Protein AF-0000000080179928 (afdb_homodimer)

Foldseek 3Di:
DLLVLVCCVVVVVVDPDDDDDDDDDQPDDQDDDALEEEEAFQDDYAPVSVVVRVVRNYAYEYQHEWQVRCVRCVVCPVVVVHHYQYHNPLPWHSNRSSCCVVPVPDDDFPLSVLVRCVVSVPPPDVLSQLLVQLVVVFPPDSVRCNVQVVCRRPDVVSSVVSSVNSVVSSVVLVVVLVVQCVPFWDFWAAQPRHRETETADDPVNFVVNFVVVLVDPVPQLHKHWYWYDDPFWIKIKIFHDPVNLRAQCQVVQCLQDVPWGGGRGIIMHIGGPVRQPPGRRNVTVVD/DLLVLVCCVVVVVVDPDDDDDDDDDQPDDQDDDALEEEEAFQDDYAPVSVVVRVVRNYAYEYQHEWQVRCVRCVVCPVVVVHHYQYHNPLPWHSNRSSCCVVPVPDDDFPLSVLVRCVVSVPPPDVLSQLLVQLVVVFPPDSVRCNVQVVCRRPDVVSSVVSSVNSVVSSVVLVVVLVVQCVPFWDQWAAQPRHRETETADDPVNFVVNFVVVLVPPVPQLHKHWYWYDDPFWIKIKIFHDPVNLRAQCQVVQCLQDVPWGGGRGIIMHIGGPVRQPPGRRNVTVVD

InterPro domains:
  IPR038763 DHH phosphoesterase superfamily [SSF64182] (25-272)

Nearest PDB structures (foldseek):
  7d62-assembly1_B  TM=4.295E-01  e=1.620E-07  Vibrio cholerae O1 biovar El Tor str. N16961
  7d62-assembly1_A  TM=4.719E-01  e=9.025E-07  Vibrio cholerae O1 biovar El Tor str. N16961
  7bhi-assembly1_B  TM=4.929E-01  e=1.613E-05  Methanothermobacter thermautotrophicus str. Delta H
  7bjq-assembly2_B  TM=4.847E-01  e=8.991E-05  Methanothermobacter thermautotrophicus str. Delta H
  2zvf-assembly1_A  TM=5.153E-01  e=5.327E-04  Archaeoglobus fulgidus

pLDDT: mean 88.91, std 10.77, range [50.69, 98.88]

Sequence (574 aa):
MAAAIHMYHTVVNNNTITYKYLACNYTDPVLDVENSEIIFLDFCYKRDEMLSLLSRGNKILLIDHHISQLNGIKDLIEDGVIESTVSFENTNSGAGLTWNHFFPSRRMPVCVRYVEDRDLWNFNFTNTKAYTMYLSTIPKTKEAYFFELKDSIEDEDHFLMKCQHGTHLLKQHESIVDHIISSNLRVIDFGPYKNVPIINAPYQYASDVASKVLENPEYEKGFAVCFNYYKDVLGFSLRSRKDLNLVDVSLIAKEISVKGGGHFSAAGANLLYSECQDNAFVKSIQWMAAAIHMYHTVVNNNTITYKYLACNYTDPVLDVENSEIIFLDFCYKRDEMLSLLSRGNKILLIDHHISQLNGIKDLIEDGVIESTVSFENTNSGAGLTWNHFFPSRRMPVCVRYVEDRDLWNFNFTNTKAYTMYLSTIPKTKEAYFFELKDSIEDEDHFLMKCQHGTHLLKQHESIVDHIISSNLRVIDFGPYKNVPIINAPYQYASDVASKVLENPEYEKGFAVCFNYYKDVLGFSLRSRKDLNLVDVSLIAKEISVKGGGHFSAAGANLLYSECQDNAFVKSIQW

Structure (mmCIF, N/CA/C/O backbone):
data_AF-0000000080179928-model_v1
#
loop_
_entity.id
_entity.type
_entity.pdbx_description
1 polymer 'Putative DHD superfamily phosphohydrolase'
#
loop_
_atom_site.group_PDB
_atom_site.id
_atom_site.type_symbol
_atom_site.label_atom_id
_atom_site.label_alt_id
_atom_site.label_comp_id
_atom_site.label_asym_id
_atom_site.label_entity_id
_atom_site.label_seq_id
_atom_site.pdbx_PDB_ins_code
_atom_site.Cartn_x
_atom_site.Cartn_y
_atom_site.Cartn_z
_atom_site.occupancy
_atom_site.B_iso_or_equiv
_atom_site.auth_seq_id
_atom_site.auth_comp_id
_atom_site.auth_asym_id
_atom_site.auth_atom_id
_atom_site.pdbx_PDB_model_num
ATOM 1 N N . MET A 1 1 ? 0.361 21.672 1.599 1 58.41 1 MET A N 1
ATOM 2 C CA . MET A 1 1 ? 0.633 22.125 0.236 1 58.41 1 MET A CA 1
ATOM 3 C C . MET A 1 1 ? -0.435 23.109 -0.237 1 58.41 1 MET A C 1
ATOM 5 O O . MET A 1 1 ? -0.117 24.219 -0.67 1 58.41 1 MET A O 1
ATOM 9 N N . ALA A 1 2 ? -1.646 22.703 0.005 1 54.25 2 ALA A N 1
ATOM 10 C CA . ALA A 1 2 ? -2.721 23.562 -0.501 1 54.25 2 ALA A CA 1
ATOM 11 C C . ALA A 1 2 ? -2.682 24.938 0.152 1 54.25 2 ALA A C 1
ATOM 13 O O . ALA A 1 2 ? -2.898 25.953 -0.513 1 54.25 2 ALA A O 1
ATOM 14 N N . ALA A 1 3 ? -2.301 24.953 1.355 1 59.44 3 ALA A N 1
ATOM 15 C CA . ALA A 1 3 ? -2.199 26.234 2.051 1 59.44 3 ALA A CA 1
ATOM 16 C C . ALA A 1 3 ? -1.158 27.125 1.393 1 59.44 3 ALA A C 1
ATOM 18 O O . ALA A 1 3 ? -1.411 28.312 1.159 1 59.44 3 ALA A O 1
ATOM 19 N N . ALA A 1 4 ? -0.176 26.484 1.007 1 56.56 4 ALA A N 1
ATOM 20 C CA . ALA A 1 4 ? 0.941 27.266 0.476 1 56.56 4 ALA A CA 1
ATOM 21 C C . ALA A 1 4 ? 0.613 27.812 -0.907 1 56.56 4 ALA A C 1
ATOM 23 O O . ALA A 1 4 ? 0.929 28.969 -1.21 1 56.56 4 ALA A O 1
ATOM 24 N N . ILE A 1 5 ? 0.074 27 -1.699 1 58.97 5 ILE A N 1
ATOM 25 C CA . ILE A 1 5 ? -0.102 27.406 -3.09 1 58.97 5 ILE A CA 1
ATOM 26 C C . ILE A 1 5 ? -1.084 28.578 -3.17 1 58.97 5 ILE A C 1
ATOM 28 O O . ILE A 1 5 ? -0.892 29.5 -3.955 1 58.97 5 ILE A O 1
ATOM 32 N N . HIS A 1 6 ? -2.008 28.484 -2.352 1 58.34 6 HIS A N 1
ATOM 33 C CA . HIS A 1 6 ? -2.992 29.547 -2.389 1 58.34 6 HIS A CA 1
ATOM 34 C C . HIS A 1 6 ? -2.383 30.875 -1.938 1 58.34 6 HIS A C 1
ATOM 36 O O . HIS A 1 6 ? -2.668 31.922 -2.518 1 58.34 6 HIS A O 1
ATOM 42 N N . MET A 1 7 ? -1.606 30.734 -0.887 1 57.06 7 MET A N 1
ATOM 43 C CA . MET A 1 7 ? -0.903 31.953 -0.46 1 57.06 7 MET A CA 1
ATOM 44 C C . MET A 1 7 ? -0.027 32.5 -1.584 1 57.06 7 MET A C 1
ATOM 46 O O . MET A 1 7 ? -0.01 33.688 -1.834 1 57.06 7 MET A O 1
ATOM 50 N N . TYR A 1 8 ? 0.662 31.578 -2.168 1 56.47 8 TYR A N 1
ATOM 51 C CA . TYR A 1 8 ? 1.624 32.031 -3.172 1 56.47 8 TYR A CA 1
ATOM 52 C C . TYR A 1 8 ? 0.928 32.781 -4.301 1 56.47 8 TYR A C 1
ATOM 54 O O . TYR A 1 8 ? 1.383 33.844 -4.723 1 56.47 8 TYR A O 1
ATOM 62 N N . HIS A 1 9 ? 0.033 32.094 -4.852 1 56 9 HIS A N 1
ATOM 63 C CA . HIS A 1 9 ? -0.553 32.75 -6.016 1 56 9 HIS A CA 1
ATOM 64 C C . HIS A 1 9 ? -1.094 34.125 -5.664 1 56 9 HIS A C 1
ATOM 66 O O . HIS A 1 9 ? -0.871 35.094 -6.398 1 56 9 HIS A O 1
ATOM 72 N N . THR A 1 10 ? -1.863 33.969 -4.691 1 51.72 10 THR A N 1
ATOM 73 C CA . THR A 1 10 ? -2.596 35.219 -4.477 1 51.72 10 THR A CA 1
ATOM 74 C C . THR A 1 10 ? -1.668 36.312 -3.941 1 51.72 10 THR A C 1
ATOM 76 O O . THR A 1 10 ? -1.752 37.469 -4.359 1 51.72 10 THR A O 1
ATOM 79 N N . VAL A 1 11 ? -0.847 35.875 -3.037 1 51.38 11 VAL A N 1
ATOM 80 C CA . VAL A 1 11 ? 0.019 36.875 -2.447 1 51.38 11 VAL A CA 1
ATOM 81 C C . VAL A 1 11 ? 1.145 37.219 -3.418 1 51.38 11 VAL A C 1
ATOM 83 O O . VAL A 1 11 ? 1.514 38.406 -3.559 1 51.38 11 VAL A O 1
ATOM 86 N N . VAL A 1 12 ? 1.631 36.219 -4.094 1 51.47 12 VAL A N 1
ATOM 87 C CA . VAL A 1 12 ? 2.779 36.5 -4.953 1 51.47 12 VAL A CA 1
ATOM 88 C C . VAL A 1 12 ? 2.34 37.312 -6.16 1 51.47 12 VAL A C 1
ATOM 90 O O . VAL A 1 12 ? 3.045 38.219 -6.586 1 51.47 12 VAL A O 1
ATOM 93 N N . ASN A 1 13 ? 1.288 36.781 -6.742 1 52.41 13 ASN A N 1
ATOM 94 C CA . ASN A 1 13 ? 0.992 37.531 -7.957 1 52.41 13 ASN A CA 1
ATOM 95 C C . ASN A 1 13 ? 0.742 39.031 -7.66 1 52.41 13 ASN A C 1
ATOM 97 O O . ASN A 1 13 ? 0.814 39.844 -8.562 1 52.41 13 ASN A O 1
ATOM 101 N N . ASN A 1 14 ? 0.312 39.188 -6.449 1 50.69 14 ASN A N 1
ATOM 102 C CA . ASN A 1 14 ? -0.038 40.594 -6.281 1 50.69 14 ASN A CA 1
ATOM 103 C C . ASN A 1 14 ? 1.021 41.344 -5.477 1 50.69 14 ASN A C 1
ATOM 105 O O . ASN A 1 14 ? 0.908 42.562 -5.27 1 50.69 14 ASN A O 1
ATOM 109 N N . ASN A 1 15 ? 1.988 40.594 -4.758 1 53.41 15 ASN A N 1
ATOM 110 C CA . ASN A 1 15 ? 2.822 41.406 -3.889 1 53.41 15 ASN A CA 1
ATOM 111 C C . ASN A 1 15 ? 4.293 41.344 -4.297 1 53.41 15 ASN A C 1
ATOM 113 O O . ASN A 1 15 ? 4.711 40.406 -4.973 1 53.41 15 ASN A O 1
ATOM 117 N N . THR A 1 16 ? 5.008 42.562 -4.262 1 58.97 16 THR A N 1
ATOM 118 C CA . THR A 1 16 ? 6.426 42.844 -4.414 1 58.97 16 THR A CA 1
ATOM 119 C C . THR A 1 16 ? 7.27 42 -3.475 1 58.97 16 THR A C 1
ATOM 121 O O . THR A 1 16 ? 8.5 42 -3.559 1 58.97 16 THR A O 1
ATOM 124 N N . ILE A 1 17 ? 6.715 41.312 -2.516 1 60.75 17 ILE A N 1
ATOM 125 C CA . ILE A 1 17 ? 7.52 40.562 -1.554 1 60.75 17 ILE A CA 1
ATOM 126 C C . ILE A 1 17 ? 7.785 39.156 -2.08 1 60.75 17 ILE A C 1
ATOM 128 O O . ILE A 1 17 ? 6.863 38.469 -2.541 1 60.75 17 ILE A O 1
ATOM 132 N N . THR A 1 18 ? 9.094 38.906 -2.137 1 72.31 18 THR A N 1
ATOM 133 C CA . THR A 1 18 ? 9.523 37.594 -2.572 1 72.31 18 THR A CA 1
ATOM 134 C C . THR A 1 18 ? 9.594 36.625 -1.39 1 72.31 18 THR A C 1
ATOM 136 O O . THR A 1 18 ? 10.203 36.938 -0.365 1 72.31 18 THR A O 1
ATOM 139 N N . TYR A 1 19 ? 8.805 35.562 -1.404 1 76.12 19 TYR A N 1
ATOM 140 C CA . TYR A 1 19 ? 8.852 34.531 -0.374 1 76.12 19 TYR A CA 1
ATOM 141 C C . TYR A 1 19 ? 9.625 33.312 -0.854 1 76.12 19 TYR A C 1
ATOM 143 O O . TYR A 1 19 ? 9.523 32.906 -2.018 1 76.12 19 TYR A O 1
ATOM 151 N N . LYS A 1 20 ? 10.461 32.938 0.064 1 81.38 20 LYS A N 1
ATOM 152 C CA . LYS A 1 20 ? 11.078 31.625 -0.151 1 81.38 20 LYS A CA 1
ATOM 153 C C . LYS A 1 20 ? 10.219 30.516 0.427 1 81.38 20 LYS A C 1
ATOM 155 O O . LYS A 1 20 ? 9.781 30.578 1.579 1 81.38 20 LYS A O 1
ATOM 160 N N . TYR A 1 21 ? 9.906 29.562 -0.438 1 82.56 21 TYR A N 1
ATOM 161 C CA . TYR A 1 21 ? 9.086 28.438 -0.027 1 82.56 21 TYR A CA 1
ATOM 162 C C . TYR A 1 21 ? 9.953 27.266 0.408 1 82.56 21 TYR A C 1
ATOM 164 O O . TYR A 1 21 ? 10.891 26.875 -0.294 1 82.56 21 TYR A O 1
ATOM 172 N N . LEU A 1 22 ? 9.625 26.797 1.594 1 83.12 22 LEU A N 1
ATOM 173 C CA . LEU A 1 22 ? 10.336 25.641 2.104 1 83.12 22 LEU A CA 1
ATOM 174 C C . LEU A 1 22 ? 9.352 24.562 2.557 1 83.12 22 LEU A C 1
ATOM 176 O O . LEU A 1 22 ? 8.484 24.812 3.395 1 83.12 22 LEU A O 1
ATOM 180 N N . ALA A 1 23 ? 9.453 23.406 1.933 1 81.5 23 ALA A N 1
ATOM 181 C CA . ALA A 1 23 ? 8.703 22.266 2.422 1 81.5 23 ALA A CA 1
ATOM 182 C C . ALA A 1 23 ? 9.305 21.719 3.715 1 81.5 23 ALA A C 1
ATOM 184 O O . ALA A 1 23 ? 10.531 21.656 3.854 1 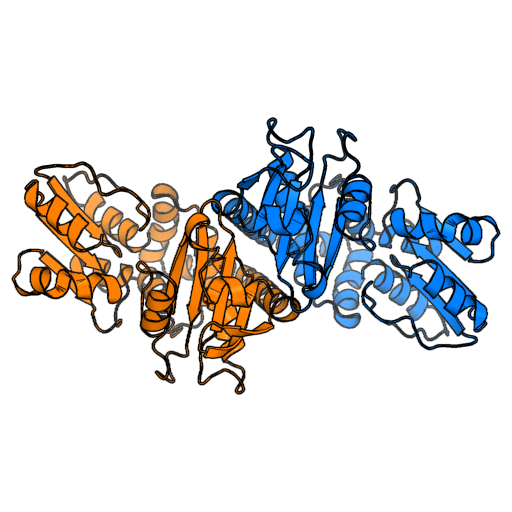81.5 23 ALA A O 1
ATOM 185 N N . CYS A 1 24 ? 8.445 21.438 4.684 1 79 24 CYS A N 1
ATOM 186 C CA . CYS A 1 24 ? 8.953 20.984 5.98 1 79 24 CYS A CA 1
ATOM 187 C C . CYS A 1 24 ? 8.164 19.797 6.5 1 79 24 CYS A C 1
ATOM 189 O O . CYS A 1 24 ? 6.957 19.703 6.285 1 79 24 CYS A O 1
ATOM 191 N N . ASN A 1 25 ? 8.867 18.891 7.164 1 75.62 25 ASN A N 1
ATOM 192 C CA . ASN A 1 25 ? 8.297 17.812 7.961 1 75.62 25 ASN A CA 1
ATOM 193 C C . ASN A 1 25 ? 8.68 17.938 9.43 1 75.62 25 ASN A C 1
ATOM 195 O O . ASN A 1 25 ? 9.656 18.609 9.766 1 75.62 25 ASN A O 1
ATOM 199 N N . TYR A 1 26 ? 7.973 17.25 10.266 1 76.19 26 TYR A N 1
ATOM 200 C CA . TYR A 1 26 ? 8.172 17.375 11.703 1 76.19 26 TYR A CA 1
ATOM 201 C C . TYR A 1 26 ? 9.531 16.828 12.117 1 76.19 26 TYR A C 1
ATOM 203 O O . TYR A 1 26 ? 10.047 17.172 13.188 1 76.19 26 TYR A O 1
ATOM 211 N N . THR A 1 27 ? 10.062 16.016 11.273 1 72.19 27 THR A N 1
ATOM 212 C CA . THR A 1 27 ? 11.344 15.414 11.609 1 72.19 27 THR A CA 1
ATOM 213 C C . THR A 1 27 ? 12.492 16.281 11.109 1 72.19 27 THR A C 1
ATOM 215 O O . THR A 1 27 ? 13.656 16.047 11.445 1 72.19 27 THR A O 1
ATOM 218 N N . ASP A 1 28 ? 12.211 17.312 10.367 1 78.5 28 ASP A N 1
ATOM 219 C CA . ASP A 1 28 ? 13.242 18.188 9.836 1 78.5 28 ASP A CA 1
ATOM 220 C C . ASP A 1 28 ? 13.844 19.062 10.93 1 78.5 28 ASP A C 1
ATOM 222 O O . ASP A 1 28 ? 13.156 19.422 11.898 1 78.5 28 ASP A O 1
ATOM 226 N N . PRO A 1 29 ? 15.062 19.328 10.766 1 86.19 29 PRO A N 1
ATOM 227 C CA . PRO A 1 29 ? 15.656 20.266 11.727 1 86.19 29 PRO A CA 1
ATOM 228 C C . PRO A 1 29 ? 15.031 21.656 11.672 1 86.19 29 PRO A C 1
ATOM 230 O O . PRO A 1 29 ? 14.477 22.047 10.641 1 86.19 29 PRO A O 1
ATOM 233 N N . VAL A 1 30 ? 15.156 22.344 12.781 1 91.88 30 VAL A N 1
ATOM 234 C CA . VAL A 1 30 ? 14.648 23.719 12.859 1 91.88 30 VAL A CA 1
ATOM 235 C C . VAL A 1 30 ? 15.375 24.594 11.852 1 91.88 30 VAL A C 1
ATOM 237 O O . VAL A 1 30 ? 16.578 24.438 11.625 1 91.88 30 VAL A O 1
ATOM 240 N N . LEU A 1 31 ? 14.688 25.516 11.305 1 92.75 31 LEU A N 1
ATOM 241 C CA . LEU A 1 31 ? 15.258 26.438 10.336 1 92.75 31 LEU A CA 1
ATOM 242 C C . LEU A 1 31 ? 16.406 27.219 10.938 1 92.75 31 LEU A C 1
ATOM 244 O O . LEU A 1 31 ? 16.359 27.625 12.102 1 92.75 31 LEU A O 1
ATOM 248 N N . ASP A 1 32 ? 17.484 27.359 10.141 1 93.44 32 ASP A N 1
ATOM 249 C CA . ASP A 1 32 ? 18.641 28.141 10.562 1 93.44 32 ASP A CA 1
ATOM 250 C C . ASP A 1 32 ? 18.594 29.562 9.977 1 93.44 32 ASP A C 1
ATOM 252 O O . ASP A 1 32 ? 19.344 29.875 9.055 1 93.44 32 ASP A O 1
ATOM 256 N N . VAL A 1 33 ? 17.75 30.391 10.516 1 94.94 33 VAL A N 1
ATOM 257 C CA . VAL A 1 33 ? 17.562 31.766 10.055 1 94.94 33 VAL A CA 1
ATOM 258 C C . VAL A 1 33 ? 17.469 32.688 11.25 1 94.94 33 VAL A C 1
ATOM 260 O O . VAL A 1 33 ? 17.141 32.281 12.359 1 94.94 33 VAL A O 1
ATOM 263 N N . GLU A 1 34 ? 17.922 33.969 11.062 1 95.5 34 GLU A N 1
ATOM 264 C CA . GLU A 1 34 ? 17.844 35.031 12.078 1 95.5 34 GLU A CA 1
ATOM 265 C C . GLU A 1 34 ? 17.266 36.312 11.508 1 95.5 34 GLU A C 1
ATOM 267 O O . GLU A 1 34 ? 17.406 36.594 10.32 1 95.5 34 GLU A O 1
ATOM 272 N N . ASN A 1 35 ? 16.547 37.031 12.391 1 96.44 35 ASN A N 1
ATOM 273 C CA . ASN A 1 35 ? 15.977 38.312 12.055 1 96.44 35 ASN A CA 1
ATOM 274 C C . ASN A 1 35 ? 15.18 38.281 10.758 1 96.44 35 ASN A C 1
ATOM 276 O O . ASN A 1 35 ? 15.344 39.125 9.891 1 96.44 35 ASN A O 1
ATOM 280 N N . SER A 1 36 ? 14.469 37.188 10.633 1 94.31 36 SER A N 1
ATOM 281 C CA . SER A 1 36 ? 13.648 36.969 9.445 1 94.31 36 SER A CA 1
ATOM 282 C C . SER A 1 36 ? 12.164 36.906 9.805 1 94.31 36 SER A C 1
ATOM 284 O O . SER A 1 36 ? 11.812 36.781 10.977 1 94.31 36 SER A O 1
ATOM 286 N N . GLU A 1 37 ? 11.383 37.125 8.766 1 92.44 37 GLU A N 1
ATOM 287 C CA . GLU A 1 37 ? 9.953 36.844 8.883 1 92.44 37 GLU A CA 1
ATOM 288 C C . GLU A 1 37 ? 9.602 35.438 8.406 1 92.44 37 GLU A C 1
ATOM 290 O O . GLU A 1 37 ? 9.875 35.094 7.254 1 92.44 37 GLU A O 1
ATOM 295 N N . ILE A 1 38 ? 9.062 34.625 9.289 1 93.44 38 ILE A N 1
ATOM 296 C CA . ILE A 1 38 ? 8.734 33.25 8.977 1 93.44 38 ILE A CA 1
ATOM 297 C C . ILE A 1 38 ? 7.219 33.031 9.039 1 93.44 38 ILE A C 1
ATOM 299 O O . ILE A 1 38 ? 6.57 33.469 10 1 93.44 38 ILE A O 1
ATOM 303 N N . ILE A 1 39 ? 6.629 32.5 8.016 1 91.56 39 ILE A N 1
ATOM 304 C CA . ILE A 1 39 ? 5.223 32.125 8 1 91.56 39 ILE A CA 1
ATOM 305 C C . ILE A 1 39 ? 5.109 30.594 8.016 1 91.56 39 ILE A C 1
ATOM 307 O O . ILE A 1 39 ? 5.555 29.922 7.082 1 91.56 39 ILE A O 1
ATOM 311 N N . PHE A 1 40 ? 4.543 30.062 9.078 1 92.75 40 PHE A N 1
ATOM 312 C CA . PHE A 1 40 ? 4.246 28.641 9.156 1 92.75 40 PHE A CA 1
ATOM 313 C C . PHE A 1 40 ? 2.818 28.359 8.695 1 92.75 40 PHE A C 1
ATOM 315 O O . PHE A 1 40 ? 1.865 28.938 9.219 1 92.75 40 PHE A O 1
ATOM 322 N N . LEU A 1 41 ? 2.703 27.516 7.758 1 91.81 41 LEU A N 1
ATOM 323 C CA . LEU A 1 41 ? 1.403 27.141 7.223 1 91.81 41 LEU A CA 1
ATOM 324 C C . LEU A 1 41 ? 1.133 25.656 7.465 1 91.81 41 LEU A C 1
ATOM 326 O O . LEU A 1 41 ? 1.814 24.797 6.906 1 91.81 41 LEU A O 1
ATOM 330 N N . ASP A 1 42 ? 0.116 25.344 8.234 1 92 42 ASP A N 1
ATOM 331 C CA . ASP A 1 42 ? -0.35 23.984 8.531 1 92 42 ASP A CA 1
ATOM 332 C C . ASP A 1 42 ? 0.747 23.172 9.203 1 92 42 ASP A C 1
ATOM 334 O O . ASP A 1 42 ? 0.855 21.953 8.969 1 92 42 ASP A O 1
ATOM 338 N N . PHE A 1 43 ? 1.56 23.938 9.875 1 90.19 43 PHE A N 1
ATOM 339 C CA . PHE A 1 43 ? 2.719 23.344 10.523 1 90.19 43 PHE A CA 1
ATOM 340 C C . PHE A 1 43 ? 3.328 24.297 11.539 1 90.19 43 PHE A C 1
ATOM 342 O O . PHE A 1 43 ? 3.34 25.5 11.328 1 90.19 43 PHE A O 1
ATOM 349 N N . CYS A 1 44 ? 3.867 23.719 12.625 1 89.75 44 CYS A N 1
ATOM 350 C CA . CYS A 1 44 ? 4.809 24.438 13.477 1 89.75 44 CYS A CA 1
ATOM 351 C C . CYS A 1 44 ? 5.691 23.469 14.258 1 89.75 44 CYS A C 1
ATOM 353 O O . CYS A 1 44 ? 5.328 22.312 14.453 1 89.75 44 CYS A O 1
ATOM 355 N N . TYR A 1 45 ? 6.812 23.969 14.641 1 89.69 45 TYR A N 1
ATOM 356 C CA . TYR A 1 45 ? 7.738 23.172 15.43 1 89.69 45 TYR A CA 1
ATOM 357 C C . TYR A 1 45 ? 7.25 23.047 16.875 1 89.69 45 TYR A C 1
ATOM 359 O O . TYR A 1 45 ? 6.254 23.672 17.25 1 89.69 45 TYR A O 1
ATOM 367 N N . LYS A 1 46 ? 7.953 22.156 17.594 1 88.88 46 LYS A N 1
ATOM 368 C CA . LYS A 1 46 ? 7.68 22.062 19.016 1 88.88 46 LYS A CA 1
ATOM 369 C C . LYS A 1 46 ? 8.125 23.328 19.766 1 88.88 46 LYS A C 1
ATOM 371 O O . LYS A 1 46 ? 8.867 24.141 19.219 1 88.88 46 LYS A O 1
ATOM 376 N N . ARG A 1 47 ? 7.672 23.438 21.031 1 93 47 ARG A N 1
ATOM 377 C CA . ARG A 1 47 ? 7.832 24.656 21.812 1 93 47 ARG A CA 1
ATOM 378 C C . ARG A 1 47 ? 9.289 25.125 21.828 1 93 47 ARG A C 1
ATOM 380 O O . ARG A 1 47 ? 9.578 26.281 21.547 1 93 47 ARG A O 1
ATOM 387 N N . ASP A 1 48 ? 10.211 24.156 22.109 1 94.12 48 ASP A N 1
ATOM 388 C CA . ASP A 1 48 ? 11.617 24.547 22.234 1 94.12 48 ASP A CA 1
ATOM 389 C C . ASP A 1 48 ? 12.156 25.109 20.922 1 94.12 48 ASP A C 1
ATOM 391 O O . ASP A 1 48 ? 12.93 26.062 20.922 1 94.12 48 ASP A O 1
ATOM 395 N N . GLU A 1 49 ? 11.781 24.516 19.891 1 93.44 49 GLU A N 1
ATOM 396 C CA . GLU A 1 49 ? 12.227 24.953 18.562 1 93.44 49 GLU A CA 1
ATOM 397 C C . GLU A 1 49 ? 11.617 26.297 18.188 1 93.44 49 GLU A C 1
ATOM 399 O O . GLU A 1 49 ? 12.289 27.156 17.625 1 93.44 49 GLU A O 1
ATOM 404 N N . MET A 1 50 ? 10.383 26.516 18.547 1 94.94 50 MET A N 1
ATOM 405 C CA . MET A 1 50 ? 9.711 27.781 18.297 1 94.94 50 MET A CA 1
ATOM 406 C C . MET A 1 50 ? 10.375 28.906 19.094 1 94.94 50 MET A C 1
ATOM 408 O O . MET A 1 50 ? 10.586 30 18.562 1 94.94 50 MET A O 1
ATOM 412 N N . LEU A 1 51 ? 10.688 28.594 20.328 1 96.44 51 LEU A N 1
ATOM 413 C CA . LEU A 1 51 ? 11.352 29.562 21.172 1 96.44 51 LEU A CA 1
ATOM 414 C C . LEU A 1 51 ? 12.727 29.922 20.641 1 96.44 51 LEU A C 1
ATOM 416 O O . LEU A 1 51 ? 13.148 31.078 20.703 1 96.44 51 LEU A O 1
ATOM 420 N N . SER A 1 52 ? 13.359 28.891 20.156 1 96.81 52 SER A N 1
ATOM 421 C CA . SER A 1 52 ? 14.672 29.125 19.578 1 96.81 52 SER A CA 1
ATOM 422 C C . SER A 1 52 ? 14.586 30.078 18.391 1 96.81 52 SER A C 1
ATOM 424 O O . SER A 1 52 ? 15.438 30.969 18.25 1 96.81 52 SER A O 1
ATOM 426 N N . LEU A 1 53 ? 13.633 29.969 17.578 1 96.81 53 LEU A N 1
ATOM 427 C CA . LEU A 1 53 ? 13.438 30.844 16.422 1 96.81 53 LEU A CA 1
ATOM 428 C C . LEU A 1 53 ? 13.141 32.281 16.875 1 96.81 53 LEU A C 1
ATOM 430 O O . LEU A 1 53 ? 13.648 33.219 16.297 1 96.81 53 LEU A O 1
ATOM 434 N N . LEU A 1 54 ? 12.367 32.469 17.938 1 96.88 54 LEU A N 1
ATOM 435 C CA . LEU A 1 54 ? 12.016 33.781 18.469 1 96.88 54 LEU A CA 1
ATOM 436 C C . LEU A 1 54 ? 13.227 34.469 19.078 1 96.88 54 LEU A C 1
ATOM 438 O O . LEU A 1 54 ? 13.422 35.656 18.906 1 96.88 54 LEU A O 1
ATOM 442 N N . SER A 1 55 ? 14 33.656 19.734 1 97.06 55 SER A N 1
ATOM 443 C CA . SER A 1 55 ? 15.172 34.219 20.406 1 97.06 55 SER A CA 1
ATOM 444 C C . SER A 1 55 ? 16.188 34.719 19.406 1 97.06 55 SER A C 1
ATOM 446 O O . SER A 1 55 ? 17.047 35.562 19.75 1 97.06 55 SER A O 1
ATOM 448 N N . ARG A 1 56 ? 16.156 34.281 18.234 1 97.06 56 ARG A N 1
ATOM 449 C CA . ARG A 1 56 ? 17.078 34.688 17.188 1 97.06 56 ARG A CA 1
ATOM 450 C C . ARG A 1 56 ? 16.562 35.938 16.453 1 97.06 56 ARG A C 1
ATOM 452 O O . ARG A 1 56 ? 17.125 36.344 15.438 1 97.06 56 ARG A O 1
ATOM 459 N N . GLY A 1 57 ? 15.461 36.469 16.953 1 96.5 57 GLY A N 1
ATOM 460 C CA . GLY A 1 57 ? 14.945 37.719 16.438 1 96.5 57 GLY A CA 1
ATOM 461 C C . GLY A 1 57 ? 13.945 37.531 15.312 1 96.5 57 GLY A C 1
ATOM 462 O O . GLY A 1 57 ? 13.516 38.531 14.695 1 96.5 57 GLY A O 1
ATOM 463 N N . ASN A 1 58 ? 13.531 36.344 15.055 1 96.31 58 ASN A N 1
ATOM 464 C CA . ASN A 1 58 ? 12.578 36.094 13.984 1 96.31 58 ASN A CA 1
ATOM 465 C C . ASN A 1 58 ? 11.164 36.5 14.383 1 96.31 58 ASN A C 1
ATOM 467 O O . ASN A 1 58 ? 10.766 36.312 15.531 1 96.31 58 ASN A O 1
ATOM 471 N N . LYS A 1 59 ? 10.477 37.094 13.43 1 95.44 59 LYS A N 1
ATOM 472 C CA . LYS A 1 59 ? 9.039 37.344 13.57 1 95.44 59 LYS A CA 1
ATOM 473 C C . LYS A 1 59 ? 8.234 36.188 12.953 1 95.44 59 LYS A C 1
ATOM 475 O O . LYS A 1 59 ? 8.508 35.781 11.82 1 95.44 59 LYS A O 1
ATOM 480 N N . ILE A 1 60 ? 7.25 35.688 13.648 1 95.75 60 ILE A N 1
ATOM 481 C CA . ILE A 1 60 ? 6.574 34.469 13.203 1 95.75 60 ILE A CA 1
ATOM 482 C C . ILE A 1 60 ? 5.078 34.75 13.039 1 95.75 60 ILE A C 1
ATOM 484 O O . ILE A 1 60 ? 4.449 35.344 13.922 1 95.75 60 ILE A O 1
ATOM 488 N N . LEU A 1 61 ? 4.562 34.438 11.906 1 94.06 61 LEU A N 1
ATOM 489 C CA . LEU A 1 61 ? 3.135 34.25 11.688 1 94.06 61 LEU A CA 1
ATOM 490 C C . LEU A 1 61 ? 2.793 32.75 11.609 1 94.06 61 LEU A C 1
ATOM 492 O O . LEU A 1 61 ? 3.324 32.031 10.758 1 94.06 61 LEU A O 1
ATOM 496 N N . LEU A 1 62 ? 1.923 32.344 12.477 1 95.31 62 LEU A N 1
ATOM 497 C CA . LEU A 1 62 ? 1.565 30.922 12.539 1 95.31 62 LEU A CA 1
ATOM 498 C C . LEU A 1 62 ? 0.119 30.703 12.109 1 95.31 62 LEU A C 1
ATOM 500 O O . LEU A 1 62 ? -0.801 31.281 12.688 1 95.31 62 LEU A O 1
ATOM 504 N N . ILE A 1 63 ? -0.104 29.938 11.086 1 93.75 63 ILE A N 1
ATOM 505 C CA . ILE A 1 63 ? -1.419 29.484 10.656 1 93.75 63 ILE A CA 1
ATOM 506 C C . ILE A 1 63 ? -1.474 27.953 10.719 1 93.75 63 ILE A C 1
ATOM 508 O O . ILE A 1 63 ? -0.839 27.266 9.914 1 93.75 63 ILE A O 1
ATOM 512 N N . ASP A 1 64 ? -2.141 27.438 11.633 1 93.25 64 ASP A N 1
ATOM 513 C CA . ASP A 1 64 ? -2.123 26 11.875 1 93.25 64 ASP A CA 1
ATOM 514 C C . ASP A 1 64 ? -3.385 25.547 12.609 1 93.25 64 ASP A C 1
ATOM 516 O O . ASP A 1 64 ? -4.102 26.359 13.188 1 93.25 64 ASP A O 1
ATOM 520 N N . HIS A 1 65 ? -3.676 24.312 12.5 1 92.12 65 HIS A N 1
ATOM 521 C CA . HIS A 1 65 ? -4.852 23.766 13.18 1 92.12 65 HIS A CA 1
ATOM 522 C C . HIS A 1 65 ? -4.516 22.484 13.938 1 92.12 65 HIS A C 1
ATOM 524 O O . HIS A 1 65 ? -5.402 21.844 14.5 1 92.12 65 HIS A O 1
ATOM 530 N N . HIS A 1 66 ? -3.324 22.031 13.961 1 89.06 66 HIS A N 1
ATOM 531 C CA . HIS A 1 66 ? -2.924 20.828 14.688 1 89.06 66 HIS A CA 1
ATOM 532 C C . HIS A 1 66 ? -2.854 21.094 16.188 1 89.06 66 HIS A C 1
ATOM 534 O O . HIS A 1 66 ? -1.86 21.625 16.688 1 89.06 66 HIS A O 1
ATOM 540 N N . ILE A 1 67 ? -3.727 20.562 16.859 1 87.44 67 ILE A N 1
ATOM 541 C CA . ILE A 1 67 ? -4.035 20.922 18.25 1 87.44 67 ILE A CA 1
ATOM 542 C C . ILE A 1 67 ? -2.881 20.516 19.156 1 87.44 67 ILE A C 1
ATOM 544 O O . ILE A 1 67 ? -2.555 21.219 20.109 1 87.44 67 ILE A O 1
ATOM 548 N N . SER A 1 68 ? -2.314 19.344 18.953 1 85.5 68 SER A N 1
ATOM 549 C CA . SER A 1 68 ? -1.231 18.891 19.812 1 85.5 68 SER A CA 1
ATOM 550 C C . SER A 1 68 ? -0.069 19.875 19.812 1 85.5 68 SER A C 1
ATOM 552 O O . SER A 1 68 ? 0.508 20.156 20.875 1 85.5 68 SER A O 1
ATOM 554 N N . GLN A 1 69 ? 0.284 20.406 18.688 1 86.25 69 GLN A N 1
ATOM 555 C CA . GLN A 1 69 ? 1.369 21.375 18.578 1 86.25 69 GLN A CA 1
ATOM 556 C C . GLN A 1 69 ? 0.958 22.719 19.141 1 86.25 69 GLN A C 1
ATOM 558 O O . GLN A 1 69 ? 1.739 23.375 19.844 1 86.25 69 GLN A O 1
ATOM 563 N N . LEU A 1 70 ? -0.219 23.125 18.891 1 90.38 70 LEU A N 1
ATOM 564 C CA . LEU A 1 70 ? -0.725 24.422 19.328 1 90.38 70 LEU A CA 1
ATOM 565 C C . LEU A 1 70 ? -0.796 24.5 20.859 1 90.38 70 LEU A C 1
ATOM 567 O O . LEU A 1 70 ? -0.488 25.531 21.453 1 90.38 70 LEU A O 1
ATOM 571 N N . ASN A 1 71 ? -1.167 23.375 21.406 1 90.5 71 ASN A N 1
ATOM 572 C CA . ASN A 1 71 ? -1.248 23.328 22.859 1 90.5 71 ASN A CA 1
ATOM 573 C C . ASN A 1 71 ? 0.118 23.547 23.5 1 90.5 71 ASN A C 1
ATOM 575 O O . ASN A 1 71 ? 0.214 24.141 24.578 1 90.5 71 ASN A O 1
ATOM 579 N N . GLY A 1 72 ? 1.128 23.188 22.875 1 90.12 72 GLY A N 1
ATOM 580 C CA . GLY A 1 72 ? 2.48 23.344 23.375 1 90.12 72 GLY A CA 1
ATOM 581 C C . GLY A 1 72 ? 2.949 24.781 23.391 1 90.12 72 GLY A C 1
ATOM 582 O O . GLY A 1 72 ? 3.865 25.141 24.141 1 90.12 72 GLY A O 1
ATOM 583 N N . ILE A 1 73 ? 2.314 25.594 22.609 1 94.31 73 ILE A N 1
ATOM 584 C CA . ILE A 1 73 ? 2.758 26.984 22.531 1 94.31 73 ILE A CA 1
ATOM 585 C C . ILE A 1 73 ? 1.57 27.922 22.734 1 94.31 73 ILE A C 1
ATOM 587 O O . ILE A 1 73 ? 1.551 29.031 22.219 1 94.31 73 ILE A O 1
ATOM 591 N N . LYS A 1 74 ? 0.569 27.422 23.375 1 94.38 74 LYS A N 1
ATOM 592 C CA . LYS A 1 74 ? -0.676 28.156 23.578 1 94.38 74 LYS A CA 1
ATOM 593 C C . LYS A 1 74 ? -0.422 29.5 24.266 1 94.38 74 LYS A C 1
ATOM 595 O O . LYS A 1 74 ? -1.026 30.516 23.906 1 94.38 74 LYS A O 1
ATOM 600 N N . ASP A 1 75 ? 0.381 29.5 25.25 1 95.25 75 ASP A N 1
ATOM 601 C CA . ASP A 1 75 ? 0.7 30.719 26 1 95.25 75 ASP A CA 1
ATOM 602 C C . ASP A 1 75 ? 1.332 31.766 25.078 1 95.25 75 ASP A C 1
ATOM 604 O O . ASP A 1 75 ? 1.004 32.938 25.172 1 95.25 75 ASP A O 1
ATOM 608 N N . LEU A 1 76 ? 2.225 31.375 24.172 1 95 76 LEU A N 1
ATOM 609 C CA . LEU A 1 76 ? 2.891 32.281 23.25 1 95 76 LEU A CA 1
ATOM 610 C C . LEU A 1 76 ? 1.89 32.906 22.281 1 95 76 LEU A C 1
ATOM 612 O O . LEU A 1 76 ? 2.055 34.062 21.875 1 95 76 LEU A O 1
ATOM 616 N N . ILE A 1 77 ? 0.89 32.125 21.953 1 94 77 ILE A N 1
ATOM 617 C CA . ILE A 1 77 ? -0.165 32.594 21.047 1 94 77 ILE A CA 1
ATOM 618 C C . ILE A 1 77 ? -1.076 33.562 21.781 1 94 77 ILE A C 1
ATOM 620 O O . ILE A 1 77 ? -1.331 34.656 21.281 1 94 77 ILE A O 1
ATOM 624 N N . GLU A 1 78 ? -1.511 33.25 22.953 1 93.94 78 GLU A N 1
ATOM 625 C CA . GLU A 1 78 ? -2.455 34.062 23.719 1 93.94 78 GLU A CA 1
ATOM 626 C C . GLU A 1 78 ? -1.814 35.375 24.203 1 93.94 78 GLU A C 1
ATOM 628 O O . GLU A 1 78 ? -2.484 36.406 24.297 1 93.94 78 GLU A O 1
ATOM 633 N N . ASP A 1 79 ? -0.51 35.281 24.5 1 94.44 79 ASP A N 1
ATOM 634 C CA . ASP A 1 79 ? 0.206 36.469 24.969 1 94.44 79 ASP A CA 1
ATOM 635 C C . ASP A 1 79 ? 0.569 37.406 23.812 1 94.44 79 ASP A C 1
ATOM 637 O O . ASP A 1 79 ? 1.066 38.5 24.016 1 94.44 79 ASP A O 1
ATOM 641 N N . GLY A 1 80 ? 0.411 36.938 22.609 1 93 80 GLY A N 1
ATOM 642 C CA . GLY A 1 80 ? 0.655 37.75 21.438 1 93 80 GLY A CA 1
ATOM 643 C C . GLY A 1 80 ? 2.102 37.75 20.969 1 93 80 GLY A C 1
ATOM 644 O O . GLY A 1 80 ? 2.496 38.531 20.109 1 93 80 GLY A O 1
ATOM 645 N N . VAL A 1 81 ? 2.846 36.875 21.547 1 93.81 81 VAL A N 1
ATOM 646 C CA . VAL A 1 81 ? 4.246 36.75 21.172 1 93.81 81 VAL A CA 1
ATOM 647 C C . VAL A 1 81 ? 4.34 36.25 19.734 1 93.81 81 VAL A C 1
ATOM 649 O O . VAL A 1 81 ? 5.195 36.688 18.953 1 93.81 81 VAL A O 1
ATOM 652 N N . ILE A 1 82 ? 3.48 35.281 19.391 1 94.94 82 ILE A N 1
ATOM 653 C CA . ILE A 1 82 ? 3.375 34.75 18.031 1 94.94 82 ILE A CA 1
ATOM 654 C C . ILE A 1 82 ? 2.061 35.219 17.406 1 94.94 82 ILE A C 1
ATOM 656 O O . ILE A 1 82 ? 0.982 34.938 17.922 1 94.94 82 ILE A O 1
ATOM 660 N N . GLU A 1 83 ? 2.158 36 16.375 1 92.75 83 GLU A N 1
ATOM 661 C CA . GLU A 1 83 ? 0.96 36.25 15.594 1 92.75 83 GLU A CA 1
ATOM 662 C C . GLU A 1 83 ? 0.402 34.969 14.984 1 92.75 83 GLU A C 1
ATOM 664 O O . GLU A 1 83 ? 1.155 34.125 14.477 1 92.75 83 GLU A O 1
ATOM 669 N N . SER A 1 84 ? -0.892 34.812 15.133 1 92.06 84 SER A N 1
ATOM 670 C CA . SER A 1 84 ? -1.365 33.5 14.703 1 92.06 84 SER A CA 1
ATOM 671 C C . SER A 1 84 ? -2.811 33.562 14.219 1 92.06 84 SER A C 1
ATOM 673 O O . SER A 1 84 ? -3.555 34.469 14.594 1 92.06 84 SER A O 1
ATOM 675 N N . THR A 1 85 ? -3.174 32.812 13.273 1 89.69 85 THR A N 1
ATOM 676 C CA . THR A 1 85 ? -4.516 32.375 12.898 1 89.69 85 THR A CA 1
ATOM 677 C C . THR A 1 85 ? -4.656 30.859 13.055 1 89.69 85 THR A C 1
ATOM 679 O O . THR A 1 85 ? -4.23 30.094 12.188 1 89.69 85 THR A O 1
ATOM 682 N N . VAL A 1 86 ? -5.211 30.5 14.148 1 90.12 86 VAL A N 1
ATOM 683 C CA . VAL A 1 86 ? -5.195 29.078 14.5 1 90.12 86 VAL A CA 1
ATOM 684 C C . VAL A 1 86 ? -6.613 28.609 14.812 1 90.12 86 VAL A C 1
ATOM 686 O O . VAL A 1 86 ? -7.508 29.422 15.055 1 90.12 86 VAL A O 1
ATOM 689 N N . SER A 1 87 ? -6.883 27.438 14.648 1 88.25 87 SER A N 1
ATOM 690 C CA . SER A 1 87 ? -8.117 26.766 15.07 1 88.25 87 SER A CA 1
ATOM 691 C C . SER A 1 87 ? -7.832 25.656 16.062 1 88.25 87 SER A C 1
ATOM 693 O O . SER A 1 87 ? -7.258 24.625 15.711 1 88.25 87 SER A O 1
ATOM 695 N N . PHE A 1 88 ? -8.32 25.828 17.266 1 84.62 88 PHE A N 1
ATOM 696 C CA . PHE A 1 88 ? -8.148 24.828 18.312 1 84.62 88 PHE A CA 1
ATOM 697 C C . PHE A 1 88 ? -9.281 23.797 18.266 1 84.62 88 PHE A C 1
ATOM 699 O O . PHE A 1 88 ? -9.141 22.703 18.781 1 84.62 88 PHE A O 1
ATOM 706 N N . GLU A 1 89 ? -10.383 24.172 17.656 1 83.88 89 GLU A N 1
ATOM 707 C CA . GLU A 1 89 ? -11.555 23.297 17.625 1 83.88 89 GLU A CA 1
ATOM 708 C C . GLU A 1 89 ? -11.555 22.406 16.391 1 83.88 89 GLU A C 1
ATOM 710 O O . GLU A 1 89 ? -12.445 21.562 16.234 1 83.88 89 GLU A O 1
ATOM 715 N N . ASN A 1 90 ? -10.602 22.422 15.602 1 84.56 90 ASN A N 1
ATOM 716 C CA . ASN A 1 90 ? -10.492 21.625 14.391 1 84.56 90 ASN A CA 1
ATOM 717 C C . ASN A 1 90 ? -11.68 21.844 13.461 1 84.56 90 ASN A C 1
ATOM 719 O O . ASN A 1 90 ? -12.227 20.906 12.898 1 84.56 90 ASN A O 1
ATOM 723 N N . THR A 1 91 ? -12.047 23.094 13.328 1 89.94 91 THR A N 1
ATOM 724 C CA . THR A 1 91 ? -13.164 23.469 12.461 1 89.94 91 THR A CA 1
ATOM 725 C C . THR A 1 91 ? -12.656 23.938 11.102 1 89.94 91 THR A C 1
ATOM 727 O O . THR A 1 91 ? -13.422 24.016 10.141 1 89.94 91 THR A O 1
ATOM 730 N N . ASN A 1 92 ? -11.438 24.234 11.141 1 92.19 92 ASN A N 1
ATOM 731 C CA . ASN A 1 92 ? -10.805 24.656 9.898 1 92.19 92 ASN A CA 1
ATOM 732 C C . ASN A 1 92 ? -9.523 23.875 9.617 1 92.19 92 ASN A C 1
ATOM 734 O O . ASN A 1 92 ? -8.797 23.516 10.547 1 92.19 92 ASN A O 1
ATOM 738 N N . SER A 1 93 ? -9.305 23.656 8.352 1 92.88 93 SER A N 1
ATOM 739 C CA . SER A 1 93 ? -8.023 23.094 7.938 1 92.88 93 SER A CA 1
ATOM 740 C C . SER A 1 93 ? -6.961 24.172 7.785 1 92.88 93 SER A C 1
ATOM 742 O O . SER A 1 93 ? -7.266 25.359 7.832 1 92.88 93 SER A O 1
ATOM 744 N N . GLY A 1 94 ? -5.719 23.688 7.641 1 92.25 94 GLY A N 1
ATOM 745 C CA . GLY A 1 94 ? -4.656 24.641 7.355 1 92.25 94 GLY A CA 1
ATOM 746 C C . GLY A 1 94 ? -4.902 25.453 6.094 1 92.25 94 GLY A C 1
ATOM 747 O O . GLY A 1 94 ? -4.68 26.656 6.074 1 92.25 94 GLY A O 1
ATOM 748 N N . ALA A 1 95 ? -5.383 24.812 5.051 1 90.19 95 ALA A N 1
ATOM 749 C CA . ALA A 1 95 ? -5.68 25.484 3.789 1 90.19 95 ALA A CA 1
ATOM 750 C C . ALA A 1 95 ? -6.805 26.5 3.963 1 90.19 95 ALA A C 1
ATOM 752 O O . ALA A 1 95 ? -6.719 27.625 3.455 1 90.19 95 ALA A O 1
ATOM 753 N N . GLY A 1 96 ? -7.824 26.094 4.648 1 91 96 GLY A N 1
ATOM 754 C CA . GLY A 1 96 ? -8.93 27 4.906 1 91 96 GLY A CA 1
ATOM 755 C C . GLY A 1 96 ? -8.523 28.219 5.715 1 91 96 GLY A C 1
ATOM 756 O O . GLY A 1 96 ? -8.875 29.344 5.371 1 91 96 GLY A O 1
ATOM 757 N N . LEU A 1 97 ? -7.805 27.953 6.812 1 93.19 97 LEU A N 1
ATOM 758 C CA . LEU A 1 97 ? -7.324 29.047 7.656 1 93.19 97 LEU A CA 1
ATOM 759 C C . LEU A 1 97 ? -6.449 30 6.855 1 93.19 97 LEU A C 1
ATOM 761 O O . LEU A 1 97 ? -6.535 31.219 7.035 1 93.19 97 LEU A O 1
ATOM 765 N N . THR A 1 98 ? -5.598 29.406 6.027 1 90.94 98 THR A N 1
ATOM 766 C CA . THR A 1 98 ? -4.703 30.219 5.215 1 90.94 98 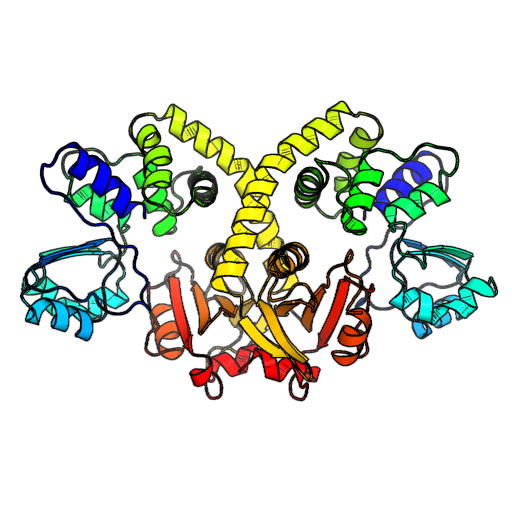THR A CA 1
ATOM 767 C C . THR A 1 98 ? -5.496 31.109 4.262 1 90.94 98 THR A C 1
ATOM 769 O O . THR A 1 98 ? -5.211 32.312 4.137 1 90.94 98 THR A O 1
ATOM 772 N N . TRP A 1 99 ? -6.469 30.594 3.635 1 88.19 99 TRP A N 1
ATOM 773 C CA . TRP A 1 99 ? -7.316 31.375 2.734 1 88.19 99 TRP A CA 1
ATOM 774 C C . TRP A 1 99 ? -8.016 32.5 3.484 1 88.19 99 TRP A C 1
ATOM 776 O O . TRP A 1 99 ? -8 33.656 3.045 1 88.19 99 TRP A O 1
ATOM 786 N N . ASN A 1 100 ? -8.594 32.156 4.598 1 89.62 100 ASN A N 1
ATOM 787 C CA . ASN A 1 100 ? -9.344 33.156 5.379 1 89.62 100 ASN A CA 1
ATOM 788 C C . ASN A 1 100 ? -8.438 34.25 5.898 1 89.62 100 ASN A C 1
ATOM 790 O O . ASN A 1 100 ? -8.867 35.406 6.02 1 89.62 100 ASN A O 1
ATOM 794 N N . HIS A 1 101 ? -7.238 33.906 6.262 1 89.81 101 HIS A N 1
ATOM 795 C CA . HIS A 1 101 ? -6.289 34.906 6.777 1 89.81 101 HIS A CA 1
ATOM 796 C C . HIS A 1 101 ? -5.902 35.906 5.703 1 89.81 101 HIS A C 1
ATOM 798 O O . HIS A 1 101 ? -5.922 37.125 5.945 1 89.81 101 HIS A O 1
ATOM 804 N N . PHE A 1 102 ? -5.605 35.469 4.523 1 84.69 102 PHE A N 1
ATOM 805 C CA . PHE A 1 102 ? -5.047 36.344 3.5 1 84.69 102 PHE A CA 1
ATOM 806 C C . PHE A 1 102 ? -6.148 36.938 2.627 1 84.69 102 PHE A C 1
ATOM 808 O O . PHE A 1 102 ? -5.965 38 2.016 1 84.69 102 PHE A O 1
ATOM 815 N N . PHE A 1 103 ? -7.289 36.25 2.611 1 84.06 103 PHE A N 1
ATOM 816 C CA . PHE A 1 103 ? -8.398 36.688 1.779 1 84.06 103 PHE A CA 1
ATOM 817 C C . PHE A 1 103 ? -9.703 36.688 2.561 1 84.06 103 PHE A C 1
ATOM 819 O O . PHE A 1 103 ? -10.695 36.094 2.111 1 84.06 103 PHE A O 1
ATOM 826 N N . PRO A 1 104 ? -9.773 37.438 3.596 1 86.44 104 PRO A N 1
ATOM 827 C CA . PRO A 1 104 ? -10.93 37.344 4.488 1 86.44 104 PRO A CA 1
ATOM 828 C C . PRO A 1 104 ? -12.219 37.844 3.822 1 86.44 104 PRO A C 1
ATOM 830 O O . PRO A 1 104 ? -13.312 37.469 4.223 1 86.44 104 PRO A O 1
ATOM 833 N N . SER A 1 105 ? -12.164 38.625 2.828 1 88.38 105 SER A N 1
ATOM 834 C CA . SER A 1 105 ? -13.352 39.219 2.217 1 88.38 105 SER A CA 1
ATOM 835 C C . SER A 1 105 ? -13.805 38.438 0.998 1 88.38 105 SER A C 1
ATOM 837 O O . SER A 1 105 ? -14.836 38.75 0.393 1 88.38 105 SER A O 1
ATOM 839 N N . ARG A 1 106 ? -13.039 37.469 0.61 1 83.56 106 ARG A N 1
ATOM 840 C CA . ARG A 1 106 ? -13.367 36.688 -0.575 1 83.56 106 ARG A CA 1
ATOM 841 C C . ARG A 1 106 ? -13.953 35.344 -0.188 1 83.56 106 ARG A C 1
ATOM 843 O O . ARG A 1 106 ? -13.531 34.719 0.794 1 83.56 106 ARG A O 1
ATOM 850 N N . ARG A 1 107 ? -14.844 34.969 -1.081 1 86.12 107 ARG A N 1
ATOM 851 C CA . ARG A 1 107 ? -15.391 33.625 -0.881 1 86.12 107 ARG A CA 1
ATOM 852 C C . ARG A 1 107 ? -14.32 32.562 -1.101 1 86.12 107 ARG A C 1
ATOM 854 O O . ARG A 1 107 ? -13.531 32.656 -2.047 1 86.12 107 ARG A O 1
ATOM 861 N N . MET A 1 108 ? -14.273 31.578 -0.254 1 87.06 108 MET A N 1
ATOM 862 C CA . MET A 1 108 ? -13.305 30.5 -0.384 1 87.06 108 MET A CA 1
ATOM 863 C C . MET A 1 108 ? -13.57 29.688 -1.651 1 87.06 108 MET A C 1
ATOM 865 O O . MET A 1 108 ? -14.695 29.266 -1.904 1 87.06 108 MET A O 1
ATOM 869 N N . PRO A 1 109 ? -12.586 29.484 -2.439 1 84.75 109 PRO A N 1
ATOM 870 C CA . PRO A 1 109 ? -12.773 28.688 -3.654 1 84.75 109 PRO A CA 1
ATOM 871 C C . PRO A 1 109 ? -13.18 27.234 -3.355 1 84.75 109 PRO A C 1
ATOM 873 O O . PRO A 1 109 ? -12.82 26.703 -2.307 1 84.75 109 PRO A O 1
ATOM 876 N N . VAL A 1 110 ? -13.812 26.672 -4.328 1 86.69 110 VAL A N 1
ATOM 877 C CA . VAL A 1 110 ? -14.359 25.328 -4.164 1 86.69 110 VAL A CA 1
ATOM 878 C C . VAL A 1 110 ? -13.227 24.328 -3.906 1 86.69 110 VAL A C 1
ATOM 880 O O . VAL A 1 110 ? -13.367 23.422 -3.084 1 86.69 110 VAL A O 1
ATOM 883 N N . CYS A 1 111 ? -12.109 24.484 -4.586 1 86.12 111 CYS A N 1
ATOM 884 C CA . CYS A 1 111 ? -10.992 23.562 -4.434 1 86.12 111 CYS A CA 1
ATOM 885 C C . CYS A 1 111 ? -10.453 23.578 -3.008 1 86.12 111 CYS A C 1
ATOM 887 O O . CYS A 1 111 ? -10.094 22.531 -2.461 1 86.12 111 CYS A O 1
ATOM 889 N N . VAL A 1 112 ? -10.422 24.766 -2.369 1 88.44 112 VAL A N 1
ATOM 890 C CA . VAL A 1 112 ? -9.961 24.891 -0.992 1 88.44 112 VAL A CA 1
ATOM 891 C C . VAL A 1 112 ? -10.977 24.266 -0.044 1 88.44 112 VAL A C 1
ATOM 893 O O . VAL A 1 112 ? -10.609 23.594 0.927 1 88.44 112 VAL A O 1
ATOM 896 N N . ARG A 1 113 ? -12.227 24.484 -0.374 1 90.81 113 ARG A N 1
ATOM 897 C CA . ARG A 1 113 ? -13.289 23.906 0.443 1 90.81 113 ARG A CA 1
ATOM 898 C C . ARG A 1 113 ? -13.227 22.375 0.431 1 90.81 113 ARG A C 1
ATOM 900 O O . ARG A 1 113 ? -13.461 21.734 1.456 1 90.81 113 ARG A O 1
ATOM 907 N N . TYR A 1 114 ? -12.914 21.859 -0.683 1 92 114 TYR A N 1
ATOM 908 C CA . TYR A 1 114 ? -12.828 20.406 -0.801 1 92 114 TYR A CA 1
ATOM 909 C C . TYR A 1 114 ? -11.617 19.859 -0.052 1 92 114 TYR A C 1
ATOM 911 O O . TYR A 1 114 ? -11.695 18.812 0.575 1 92 114 TYR A O 1
ATOM 919 N N . VAL A 1 115 ? -10.523 20.578 -0.132 1 91.94 115 VAL A N 1
ATOM 920 C CA . VAL A 1 115 ? -9.336 20.203 0.623 1 91.94 115 VAL A CA 1
ATOM 921 C C . VAL A 1 115 ? -9.641 20.234 2.119 1 91.94 115 VAL A C 1
ATOM 923 O O . VAL A 1 115 ? -9.266 19.312 2.855 1 91.94 115 VAL A O 1
ATOM 926 N N . GLU A 1 116 ? -10.305 21.281 2.535 1 93.5 116 GLU A N 1
ATOM 927 C CA . GLU A 1 116 ? -10.703 21.391 3.938 1 93.5 116 GLU A CA 1
ATOM 928 C C . GLU A 1 116 ? -11.656 20.266 4.336 1 93.5 116 GLU A C 1
ATOM 930 O O . GLU A 1 116 ? -11.531 19.703 5.422 1 93.5 116 GLU A O 1
ATOM 935 N N . ASP A 1 117 ? -12.562 19.953 3.461 1 95.5 117 ASP A N 1
ATOM 936 C CA . ASP A 1 117 ? -13.531 18.891 3.705 1 95.5 117 ASP A CA 1
ATOM 937 C C . ASP A 1 117 ? -12.836 17.562 3.961 1 95.5 117 ASP A C 1
ATOM 939 O O . ASP A 1 117 ? -13.211 16.828 4.871 1 95.5 117 ASP A O 1
ATOM 943 N N . ARG A 1 118 ? -11.828 17.281 3.219 1 95 118 ARG A N 1
ATOM 944 C CA . ARG A 1 118 ? -11.047 16.047 3.381 1 95 118 ARG A CA 1
ATOM 945 C C . ARG A 1 118 ? -10.195 16.109 4.641 1 95 118 ARG A C 1
ATOM 947 O O . ARG A 1 118 ? -10.172 15.172 5.434 1 95 118 ARG A O 1
ATOM 954 N N . ASP A 1 119 ? -9.516 17.188 4.781 1 93.94 119 ASP A N 1
ATOM 955 C CA . ASP A 1 119 ? -8.57 17.344 5.883 1 93.94 119 ASP A CA 1
ATOM 956 C C . ASP A 1 119 ? -9.273 17.188 7.234 1 93.94 119 ASP A C 1
ATOM 958 O O . ASP A 1 119 ? -8.695 16.641 8.18 1 93.94 119 ASP A O 1
ATOM 962 N N . LEU A 1 120 ? -10.461 17.688 7.277 1 93.25 120 LEU A N 1
ATOM 963 C CA . LEU A 1 120 ? -11.234 17.625 8.508 1 93.25 120 LEU A CA 1
ATOM 964 C C . LEU A 1 120 ? -12.055 16.344 8.578 1 93.25 120 LEU A C 1
ATOM 966 O O . LEU A 1 120 ? -12.789 16.125 9.539 1 93.25 120 LEU A O 1
ATOM 970 N N . TRP A 1 121 ? -11.969 15.539 7.57 1 94.69 121 TRP A N 1
ATOM 971 C CA . TRP A 1 121 ? -12.656 14.258 7.453 1 94.69 121 TRP A CA 1
ATOM 972 C C . TRP A 1 121 ? -14.164 14.43 7.555 1 94.69 121 TRP A C 1
ATOM 974 O O . TRP A 1 121 ? -14.836 13.68 8.266 1 94.69 121 TRP A O 1
ATOM 984 N N . ASN A 1 122 ? -14.672 15.461 6.898 1 93.94 122 ASN A N 1
ATOM 985 C CA . ASN A 1 122 ? -16.094 15.758 6.922 1 93.94 122 ASN A CA 1
ATOM 986 C C . ASN A 1 122 ? -16.828 15.078 5.77 1 93.94 122 ASN A C 1
ATOM 988 O O . ASN A 1 122 ? -17.938 14.562 5.953 1 93.94 122 ASN A O 1
ATOM 992 N N . PHE A 1 123 ? -16.328 15.156 4.637 1 95 123 PHE A N 1
ATOM 993 C CA . PHE A 1 123 ? -16.875 14.609 3.398 1 95 123 PHE A CA 1
ATOM 994 C C . PHE A 1 123 ? -18.281 15.133 3.158 1 95 123 PHE A C 1
ATOM 996 O O . PHE A 1 123 ? -19.203 14.352 2.871 1 95 123 PHE A O 1
ATOM 1003 N N . ASN A 1 124 ? -18.438 16.391 3.295 1 94.44 124 ASN A N 1
ATOM 1004 C CA . ASN A 1 124 ? -19.719 17.062 3.068 1 94.44 124 ASN A CA 1
ATOM 1005 C C . ASN A 1 124 ? -20.047 17.156 1.581 1 94.44 124 ASN A C 1
ATOM 1007 O O . ASN A 1 124 ? -21.219 17.281 1.205 1 94.44 124 ASN A O 1
ATOM 1011 N N . PHE A 1 125 ? -19.047 17.125 0.78 1 94.12 125 PHE A N 1
ATOM 1012 C CA . PHE A 1 125 ? -19.25 17.234 -0.661 1 94.12 125 PHE A CA 1
ATOM 1013 C C . PHE A 1 125 ? -19.062 15.875 -1.333 1 94.12 125 PHE A C 1
ATOM 1015 O O . PHE A 1 125 ? -18.109 15.156 -1.038 1 94.12 125 PHE A O 1
ATOM 1022 N N . THR A 1 126 ? -19.891 15.562 -2.256 1 92.75 126 THR A N 1
ATOM 1023 C CA . THR A 1 126 ? -19.953 14.25 -2.881 1 92.75 126 THR A CA 1
ATOM 1024 C C . THR A 1 126 ? -18.641 13.93 -3.602 1 92.75 126 THR A C 1
ATOM 1026 O O . THR A 1 126 ? -18.219 12.773 -3.639 1 92.75 126 THR A O 1
ATOM 1029 N N . ASN A 1 127 ? -18.016 14.922 -4.109 1 94.31 127 ASN A N 1
ATOM 1030 C CA . ASN A 1 127 ? -16.844 14.688 -4.957 1 94.31 127 ASN A CA 1
ATOM 1031 C C . ASN A 1 127 ? -15.547 14.891 -4.191 1 94.31 127 ASN A C 1
ATOM 1033 O O . ASN A 1 127 ? -14.469 14.906 -4.785 1 94.31 127 ASN A O 1
ATOM 1037 N N . THR A 1 128 ? -15.641 15.055 -2.904 1 95.44 128 THR A N 1
ATOM 1038 C CA . THR A 1 128 ? -14.445 15.328 -2.115 1 95.44 128 THR A CA 1
ATOM 1039 C C . THR A 1 128 ? -13.414 14.211 -2.287 1 95.44 128 THR A C 1
ATOM 1041 O O . THR A 1 128 ? -12.242 14.477 -2.551 1 95.44 128 THR A O 1
ATOM 1044 N N . LYS A 1 129 ? -13.906 12.977 -2.199 1 95.94 129 LYS A N 1
ATOM 1045 C CA . LYS A 1 129 ? -12.984 11.844 -2.305 1 95.94 129 LYS A CA 1
ATOM 1046 C C . LYS A 1 129 ? -12.375 11.758 -3.703 1 95.94 129 LYS A C 1
ATOM 1048 O O . LYS A 1 129 ? -11.172 11.547 -3.852 1 95.94 129 LYS A O 1
ATOM 1053 N N . ALA A 1 130 ? -13.219 11.945 -4.645 1 94.44 130 ALA A N 1
ATOM 1054 C CA . ALA A 1 130 ? -12.742 11.898 -6.027 1 94.44 130 ALA A CA 1
ATOM 1055 C C . ALA A 1 130 ? -11.719 13 -6.289 1 94.44 130 ALA A C 1
ATOM 1057 O O . ALA A 1 130 ? -10.688 12.758 -6.918 1 94.44 130 ALA A O 1
ATOM 1058 N N . TYR A 1 131 ? -11.969 14.164 -5.855 1 92.25 131 TYR A N 1
ATOM 1059 C CA . TYR A 1 131 ? -11.047 15.281 -6.043 1 92.25 131 TYR A CA 1
ATOM 1060 C C . TYR A 1 131 ? -9.734 15.023 -5.32 1 92.25 131 TYR A C 1
ATOM 1062 O O . TYR A 1 131 ? -8.664 15.352 -5.836 1 92.25 131 TYR A O 1
ATOM 1070 N N . THR A 1 132 ? -9.844 14.445 -4.145 1 92.75 132 THR A N 1
ATOM 1071 C CA . THR A 1 132 ? -8.656 14.102 -3.371 1 92.75 132 THR A CA 1
ATOM 1072 C C . THR A 1 132 ? -7.762 13.141 -4.148 1 92.75 132 THR A C 1
ATOM 1074 O O . THR A 1 132 ? -6.535 13.281 -4.152 1 92.75 132 THR A O 1
ATOM 1077 N N . MET A 1 133 ? -8.344 12.188 -4.789 1 91.94 133 MET A N 1
ATOM 1078 C CA . MET A 1 133 ? -7.586 11.242 -5.594 1 91.94 133 MET A CA 1
ATOM 1079 C C . MET A 1 133 ? -6.883 11.945 -6.75 1 91.94 133 MET A C 1
ATOM 1081 O O . MET A 1 133 ? -5.723 11.648 -7.051 1 91.94 133 MET A O 1
ATOM 1085 N N . TYR A 1 134 ? -7.598 12.805 -7.367 1 88.19 134 TYR A N 1
ATOM 1086 C CA . TYR A 1 134 ? -6.992 13.57 -8.453 1 88.19 134 TYR A CA 1
ATOM 1087 C C . TYR A 1 134 ? -5.77 14.336 -7.961 1 88.19 134 TYR A C 1
ATOM 1089 O O . TYR A 1 134 ? -4.711 14.297 -8.594 1 88.19 134 TYR A O 1
ATOM 1097 N N . LEU A 1 135 ? -5.895 15.008 -6.809 1 87.25 135 LEU A N 1
ATOM 1098 C CA . LEU A 1 135 ? -4.801 15.805 -6.258 1 87.25 135 LEU A CA 1
ATOM 1099 C C . LEU A 1 135 ? -3.59 14.93 -5.957 1 87.25 135 LEU A C 1
ATOM 1101 O O . LEU A 1 135 ? -2.447 15.383 -6.078 1 87.25 135 LEU A O 1
ATOM 1105 N N . SER A 1 136 ? -3.855 13.711 -5.598 1 86.06 136 SER A N 1
ATOM 1106 C CA . SER A 1 136 ? -2.779 12.805 -5.219 1 86.06 136 SER A CA 1
ATOM 1107 C C . SER A 1 136 ? -1.893 12.469 -6.414 1 86.06 136 SER A C 1
ATOM 1109 O O . SER A 1 136 ? -0.78 11.961 -6.246 1 86.06 136 SER A O 1
ATOM 1111 N N . THR A 1 137 ? -2.367 12.719 -7.574 1 82 137 THR A N 1
ATOM 1112 C CA . THR A 1 137 ? -1.6 12.398 -8.773 1 82 137 THR A CA 1
ATOM 1113 C C . THR A 1 137 ? -0.669 13.547 -9.141 1 82 137 THR A C 1
ATOM 1115 O O . THR A 1 137 ? 0.21 13.398 -9.992 1 82 137 THR A O 1
ATOM 1118 N N . ILE A 1 138 ? -0.888 14.68 -8.5 1 81.25 138 ILE A N 1
ATOM 1119 C CA . ILE A 1 138 ? -0.095 15.867 -8.812 1 81.25 138 ILE A CA 1
ATOM 1120 C C . ILE A 1 138 ? 1.223 15.82 -8.039 1 81.25 138 ILE A C 1
ATOM 1122 O O . ILE A 1 138 ? 1.229 15.625 -6.82 1 81.25 138 ILE A O 1
ATOM 1126 N N . PRO A 1 139 ? 2.32 16.047 -8.812 1 77.88 139 PRO A N 1
ATOM 1127 C CA . PRO A 1 139 ? 3.588 16.109 -8.086 1 77.88 139 PRO A CA 1
ATOM 1128 C C . PRO A 1 139 ? 3.574 17.172 -6.973 1 77.88 139 PRO A C 1
ATOM 1130 O O . PRO A 1 139 ? 3.02 18.25 -7.156 1 77.88 139 PRO A O 1
ATOM 1133 N N . LYS A 1 140 ? 4.188 16.781 -5.828 1 79.88 140 LYS A N 1
ATOM 1134 C CA . LYS A 1 140 ? 4.168 17.656 -4.668 1 79.88 140 LYS A CA 1
ATOM 1135 C C . LYS A 1 140 ? 5.227 18.75 -4.785 1 79.88 140 LYS A C 1
ATOM 1137 O O . LYS A 1 140 ? 6.113 18.859 -3.936 1 79.88 140 LYS A O 1
ATOM 1142 N N . THR A 1 141 ? 5.094 19.438 -5.859 1 78.94 141 THR A N 1
ATOM 1143 C CA . THR A 1 141 ? 5.926 20.609 -6.109 1 78.94 141 THR A CA 1
ATOM 1144 C C . THR A 1 141 ? 5.066 21.859 -6.223 1 78.94 141 THR A C 1
ATOM 1146 O O . THR A 1 141 ? 3.895 21.797 -6.598 1 78.94 141 THR A O 1
ATOM 1149 N N . LYS A 1 142 ? 5.715 22.922 -5.906 1 75.56 142 LYS A N 1
ATOM 1150 C CA . LYS A 1 142 ? 5.023 24.203 -5.984 1 75.56 142 LYS A CA 1
ATOM 1151 C C . LYS A 1 142 ? 4.508 24.469 -7.395 1 75.56 142 LYS A C 1
ATOM 1153 O O . LYS A 1 142 ? 3.369 24.906 -7.574 1 75.56 142 LYS A O 1
ATOM 1158 N N . GLU A 1 143 ? 5.336 24.203 -8.328 1 77.81 143 GLU A N 1
ATOM 1159 C CA . GLU A 1 143 ? 4.992 24.484 -9.719 1 77.81 143 GLU A CA 1
ATOM 1160 C C . GLU A 1 143 ? 3.816 23.625 -10.18 1 77.81 143 GLU A C 1
ATOM 1162 O O . GLU A 1 143 ? 2.875 24.125 -10.797 1 77.81 143 GLU A O 1
ATOM 1167 N N . ALA A 1 144 ? 3.789 22.391 -9.836 1 78.19 144 ALA A N 1
ATOM 1168 C CA . ALA A 1 144 ? 2.746 21.469 -10.273 1 78.19 144 ALA A CA 1
ATOM 1169 C C . ALA A 1 144 ? 1.409 21.797 -9.609 1 78.19 144 ALA A C 1
ATOM 1171 O O . ALA A 1 144 ? 0.369 21.812 -10.273 1 78.19 144 ALA A O 1
ATOM 1172 N N . TYR A 1 145 ? 1.458 22.078 -8.398 1 78.69 145 TYR A N 1
ATOM 1173 C CA . TYR A 1 145 ? 0.225 22.391 -7.68 1 78.69 145 TYR A CA 1
ATOM 1174 C C . TYR A 1 145 ? -0.347 23.719 -8.125 1 78.69 145 TYR A C 1
ATOM 1176 O O . TYR A 1 145 ? -1.566 23.891 -8.219 1 78.69 145 TYR A O 1
ATOM 1184 N N . PHE A 1 146 ? 0.542 24.578 -8.391 1 73.38 146 PHE A N 1
ATOM 1185 C CA . PHE A 1 146 ? 0.095 25.875 -8.883 1 73.38 146 PHE A CA 1
ATOM 1186 C C . PHE A 1 146 ? -0.639 25.734 -10.211 1 73.38 146 PHE A C 1
ATOM 1188 O O . PHE A 1 146 ? -1.718 26.297 -10.391 1 73.38 146 PHE A O 1
ATOM 1195 N N . PHE A 1 147 ? -0.055 25.047 -11.023 1 73 147 PHE A N 1
ATOM 1196 C CA . PHE A 1 147 ? -0.632 24.875 -12.352 1 73 147 PHE A CA 1
ATOM 1197 C C . PHE A 1 147 ? -1.986 24.188 -12.266 1 73 147 PHE A C 1
ATOM 1199 O O . PHE A 1 147 ? -2.93 24.562 -12.969 1 73 147 PHE A O 1
ATOM 1206 N N . GLU A 1 148 ? -2.076 23.266 -11.445 1 72.94 148 GLU A N 1
ATOM 1207 C CA . GLU A 1 148 ? -3.281 22.438 -11.367 1 72.94 148 GLU A CA 1
ATOM 1208 C C . GLU A 1 148 ? -4.398 23.172 -10.625 1 72.94 148 GLU A C 1
ATOM 1210 O O . GLU A 1 148 ? -5.57 23.047 -10.984 1 72.94 148 GLU A O 1
ATOM 1215 N N . LEU A 1 149 ? -4.008 23.969 -9.633 1 70.81 149 LEU A N 1
ATOM 1216 C CA . LEU A 1 149 ? -5.02 24.562 -8.75 1 70.81 149 LEU A CA 1
ATOM 1217 C C . LEU A 1 149 ? -5.438 25.938 -9.258 1 70.81 149 LEU A C 1
ATOM 1219 O O . LEU A 1 149 ? -6.555 26.391 -8.984 1 70.81 149 LEU A O 1
ATOM 1223 N N . LYS A 1 150 ? -4.598 26.547 -10.047 1 69.75 150 LYS A N 1
ATOM 1224 C CA . LYS A 1 150 ? -4.902 27.891 -10.531 1 69.75 150 LYS A CA 1
ATOM 1225 C C . LYS A 1 150 ? -6.219 27.922 -11.297 1 69.75 150 LYS A C 1
ATOM 1227 O O . LYS A 1 150 ? -7.059 28.797 -11.078 1 69.75 150 LYS A O 1
ATOM 1232 N N . ASP A 1 151 ? -6.383 27 -12.133 1 68.62 151 ASP A N 1
ATOM 1233 C CA . ASP A 1 151 ? -7.566 26.984 -12.984 1 68.62 151 ASP A CA 1
ATOM 1234 C C . ASP A 1 151 ? -8.805 26.547 -12.195 1 68.62 151 ASP A C 1
ATOM 1236 O O . ASP A 1 151 ? -9.922 26.938 -12.523 1 68.62 151 ASP A O 1
ATOM 1240 N N . SER A 1 152 ? -8.594 25.812 -11.141 1 65.62 152 SER A N 1
ATOM 1241 C CA . SER A 1 152 ? -9.711 25.266 -10.367 1 65.62 152 SER A CA 1
ATOM 1242 C C . SER A 1 152 ? -10.312 26.328 -9.445 1 65.62 152 SER A C 1
ATOM 1244 O O . SER A 1 152 ? -11.453 26.203 -9.008 1 65.62 152 SER A O 1
ATOM 1246 N N . ILE A 1 153 ? -9.57 27.25 -9.172 1 65.88 153 ILE A N 1
ATOM 1247 C CA . ILE A 1 153 ? -10.039 28.359 -8.336 1 65.88 153 ILE A CA 1
ATOM 1248 C C . ILE A 1 153 ? -10.984 29.25 -9.141 1 65.88 153 ILE A C 1
ATOM 1250 O O . ILE A 1 153 ? -11.984 29.734 -8.609 1 65.88 153 ILE A O 1
ATOM 1254 N N . GLU A 1 154 ? -10.727 29.266 -10.312 1 67.56 154 GLU A N 1
ATOM 1255 C CA . GLU A 1 154 ? -11.43 30.266 -11.102 1 67.56 154 GLU A CA 1
ATOM 1256 C C . GLU A 1 154 ? -12.523 29.641 -11.961 1 67.56 154 GLU A C 1
ATOM 1258 O O . GLU A 1 154 ? -13.469 30.312 -12.367 1 67.56 154 GLU A O 1
ATOM 1263 N N . ASP A 1 155 ? -12.414 28.328 -12.141 1 76.94 155 ASP A N 1
ATOM 1264 C CA . ASP A 1 155 ? -13.297 27.688 -13.117 1 76.94 155 ASP A CA 1
ATOM 1265 C C . ASP A 1 155 ? -13.906 26.406 -12.562 1 76.94 155 ASP A C 1
ATOM 1267 O O . ASP A 1 155 ? -13.219 25.391 -12.422 1 76.94 155 ASP A O 1
ATOM 1271 N N . GLU A 1 156 ? -15.148 26.438 -12.398 1 79 156 GLU A N 1
ATOM 1272 C CA . GLU A 1 156 ? -15.875 25.312 -11.828 1 79 156 GLU A CA 1
ATOM 1273 C C . GLU A 1 156 ? -15.898 24.125 -12.781 1 79 156 GLU A C 1
ATOM 1275 O O . GLU A 1 156 ? -15.891 22.969 -12.352 1 79 156 GLU A O 1
ATOM 1280 N N . ASP A 1 157 ? -15.891 24.469 -14.016 1 83.31 157 ASP A N 1
ATOM 1281 C CA . ASP A 1 157 ? -15.898 23.406 -15.008 1 83.31 157 ASP A CA 1
ATOM 1282 C C . ASP A 1 157 ? -14.602 22.594 -14.953 1 83.31 157 ASP A C 1
ATOM 1284 O O . ASP A 1 157 ? -14.625 21.359 -15.062 1 83.31 157 ASP A O 1
ATOM 1288 N N . HIS A 1 158 ? -13.602 23.328 -14.844 1 83.56 158 HIS A N 1
ATOM 1289 C CA . HIS A 1 158 ? -12.312 22.656 -14.742 1 83.56 158 HIS A CA 1
ATOM 1290 C C . HIS A 1 158 ? -12.234 21.812 -13.469 1 83.56 158 HIS A C 1
ATOM 1292 O O . HIS A 1 158 ? -11.672 20.719 -13.477 1 83.56 158 HIS A O 1
ATOM 1298 N N . PHE A 1 159 ? -12.82 22.375 -12.469 1 85.88 159 PHE A N 1
ATOM 1299 C CA . PHE A 1 159 ? -12.859 21.656 -11.203 1 85.88 159 PHE A CA 1
ATOM 1300 C C . PHE A 1 159 ? -13.641 20.344 -11.336 1 85.88 159 PHE A C 1
ATOM 1302 O O . PHE A 1 159 ? -13.188 19.297 -10.883 1 85.88 159 PHE A O 1
ATOM 1309 N N . LEU A 1 160 ? -14.734 20.391 -12.023 1 88 160 LEU A N 1
ATOM 1310 C CA . LEU A 1 160 ? -15.586 19.203 -12.188 1 88 160 LEU A CA 1
ATOM 1311 C C . LEU A 1 160 ? -14.898 18.156 -13.047 1 88 160 LEU A C 1
ATOM 1313 O O . LEU A 1 160 ? -15.078 16.953 -12.82 1 88 160 LEU A O 1
ATOM 1317 N N . MET A 1 161 ? -14.203 18.625 -13.961 1 87.81 161 MET A N 1
ATOM 1318 C CA . MET A 1 161 ? -13.445 17.703 -14.805 1 87.81 161 MET A CA 1
ATOM 1319 C C . MET A 1 161 ? -12.406 16.953 -13.984 1 87.81 161 MET A C 1
ATOM 1321 O O . MET A 1 161 ? -12.203 15.75 -14.18 1 87.81 161 MET A O 1
ATOM 1325 N N . LYS A 1 162 ? -11.805 17.672 -13.125 1 88.62 162 LYS A N 1
ATOM 1326 C CA . LYS A 1 162 ? -10.82 17.047 -12.242 1 88.62 162 LYS A CA 1
ATOM 1327 C C . LYS A 1 162 ? -11.477 16.031 -11.312 1 88.62 162 LYS A C 1
ATOM 1329 O O . LYS A 1 162 ? -10.93 14.945 -11.07 1 88.62 162 LYS A O 1
ATOM 1334 N N . CYS A 1 163 ? -12.664 16.312 -10.922 1 91.56 163 CYS A N 1
ATOM 1335 C CA . CYS A 1 163 ? -13.414 15.383 -10.094 1 91.56 163 CYS A CA 1
ATOM 1336 C C . CYS A 1 163 ? -13.766 14.125 -10.875 1 91.56 163 CYS A C 1
ATOM 1338 O O . CYS A 1 163 ? -13.695 13.016 -10.336 1 91.56 163 CYS A O 1
ATOM 1340 N N . GLN A 1 164 ? -14.086 14.328 -12.062 1 89.31 164 GLN A N 1
ATOM 1341 C CA . GLN A 1 164 ? -14.43 13.195 -12.906 1 89.31 164 GLN A CA 1
ATOM 1342 C C . GLN A 1 164 ? -13.227 12.273 -13.102 1 89.31 164 GLN A C 1
ATOM 1344 O O . GLN A 1 164 ? -13.367 11.047 -13.039 1 89.31 164 GLN A O 1
ATOM 1349 N N . HIS A 1 165 ? -12.133 12.875 -13.336 1 85.12 165 HIS A N 1
ATOM 1350 C CA . HIS A 1 165 ? -10.914 12.094 -13.414 1 85.12 165 HIS A CA 1
ATOM 1351 C C . HIS A 1 165 ? -10.648 11.352 -12.102 1 85.12 165 HIS A C 1
ATOM 1353 O O . HIS A 1 165 ? -10.258 10.18 -12.117 1 85.12 165 HIS A O 1
ATOM 1359 N N . GLY A 1 166 ? -10.922 11.977 -11.062 1 91.31 166 GLY A N 1
ATOM 1360 C CA . GLY A 1 166 ? -10.695 11.414 -9.742 1 91.31 166 GLY A CA 1
ATOM 1361 C C . GLY A 1 166 ? -11.586 10.234 -9.43 1 91.31 166 GLY A C 1
ATOM 1362 O O . GLY A 1 166 ? -11.234 9.375 -8.609 1 91.31 166 GLY A O 1
ATOM 1363 N N . THR A 1 167 ? -12.719 10.164 -10.109 1 89.62 167 THR A N 1
ATOM 1364 C CA . THR A 1 167 ? -13.68 9.102 -9.828 1 89.62 167 THR A CA 1
ATOM 1365 C C . THR A 1 167 ? -13.102 7.734 -10.188 1 89.62 167 THR A C 1
ATOM 1367 O O . THR A 1 167 ? -13.297 6.758 -9.461 1 89.62 167 THR A O 1
ATOM 1370 N N . HIS A 1 168 ? -12.414 7.598 -11.227 1 83.88 168 HIS A N 1
ATOM 1371 C CA . HIS A 1 168 ? -11.789 6.34 -11.625 1 83.88 168 HIS A CA 1
ATOM 1372 C C . HIS A 1 168 ? -10.648 5.973 -10.68 1 83.88 168 HIS A C 1
ATOM 1374 O O . HIS A 1 168 ? -10.492 4.805 -10.312 1 83.88 168 HIS A O 1
ATOM 1380 N N . LEU A 1 169 ? -9.945 6.957 -10.305 1 88.81 169 LEU A N 1
ATOM 1381 C CA . LEU A 1 169 ? -8.852 6.738 -9.367 1 88.81 169 LEU A CA 1
ATOM 1382 C C . LEU A 1 169 ? -9.383 6.273 -8.016 1 88.81 169 LEU A C 1
ATOM 1384 O O . LEU A 1 169 ? -8.773 5.418 -7.363 1 88.81 169 LEU A O 1
ATOM 1388 N N . LEU A 1 170 ? -10.5 6.84 -7.703 1 92.44 170 LEU A N 1
ATOM 1389 C CA . LEU A 1 170 ? -11.117 6.512 -6.426 1 92.44 170 LEU A CA 1
ATOM 1390 C C . LEU A 1 170 ? -11.539 5.047 -6.383 1 92.44 170 LEU A C 1
ATOM 1392 O O . LEU A 1 170 ? -11.375 4.379 -5.355 1 92.44 170 LEU A O 1
ATOM 1396 N N . LYS A 1 171 ? -12.047 4.578 -7.43 1 86.62 171 LYS A N 1
ATOM 1397 C CA . LYS A 1 171 ? -12.461 3.18 -7.484 1 86.62 171 LYS A CA 1
ATOM 1398 C C . LYS A 1 171 ? -11.273 2.246 -7.25 1 86.62 171 LYS A C 1
ATOM 1400 O O . LYS A 1 171 ? -11.391 1.266 -6.512 1 86.62 171 LYS A O 1
ATOM 1405 N N . GLN A 1 172 ? -10.211 2.512 -7.859 1 87.56 172 GLN A N 1
ATOM 1406 C CA . GLN A 1 172 ? -9 1.72 -7.648 1 87.56 172 GLN A CA 1
ATOM 1407 C C . GLN A 1 172 ? -8.516 1.827 -6.207 1 87.56 172 GLN A C 1
ATOM 1409 O O . GLN A 1 172 ? -8.133 0.826 -5.602 1 87.56 172 GLN A O 1
ATOM 1414 N N . HIS A 1 173 ? -8.516 3.025 -5.75 1 92.25 173 HIS A N 1
ATOM 1415 C CA . HIS A 1 173 ? -8.094 3.27 -4.375 1 92.25 173 HIS A CA 1
ATOM 1416 C C . HIS A 1 173 ? -8.93 2.453 -3.393 1 92.25 173 HIS A C 1
ATOM 1418 O O . HIS A 1 173 ? -8.383 1.802 -2.5 1 92.25 173 HIS A O 1
ATOM 1424 N N . GLU A 1 174 ? -10.203 2.479 -3.611 1 92.56 174 GLU A N 1
ATOM 1425 C CA . GLU A 1 174 ? -11.109 1.757 -2.723 1 92.56 174 GLU A CA 1
ATOM 1426 C C . GLU A 1 174 ? -10.883 0.25 -2.814 1 92.56 174 GLU A C 1
ATOM 1428 O O . GLU A 1 174 ? -10.969 -0.458 -1.809 1 92.56 174 GLU A O 1
ATOM 1433 N N . SER A 1 175 ? -10.602 -0.198 -3.967 1 89 175 SER A N 1
ATOM 1434 C CA . SER A 1 175 ? -10.305 -1.614 -4.148 1 89 175 SER A CA 1
ATOM 1435 C C . SER A 1 175 ? -9.047 -2.018 -3.389 1 89 175 SER A C 1
ATOM 1437 O O . SER A 1 175 ? -9 -3.084 -2.773 1 89 175 SER A O 1
ATOM 1439 N N . ILE A 1 176 ? -8.086 -1.193 -3.434 1 92.44 176 ILE A N 1
ATOM 1440 C CA . ILE A 1 176 ? -6.836 -1.476 -2.742 1 92.44 176 ILE A CA 1
ATOM 1441 C C . ILE A 1 176 ? -7.055 -1.424 -1.232 1 92.44 176 ILE A C 1
ATOM 1443 O O . ILE A 1 176 ? -6.551 -2.273 -0.495 1 92.44 176 ILE A O 1
ATOM 1447 N N . VAL A 1 177 ? -7.805 -0.452 -0.812 1 96 177 VAL A N 1
ATOM 1448 C CA . VAL A 1 177 ? -8.164 -0.349 0.6 1 96 177 VAL A CA 1
ATOM 1449 C C . VAL A 1 177 ? -8.828 -1.642 1.06 1 96 177 VAL A C 1
ATOM 1451 O O . VAL A 1 177 ? -8.453 -2.211 2.086 1 96 177 VAL A O 1
ATOM 1454 N N . ASP A 1 178 ? -9.766 -2.129 0.275 1 94.19 178 ASP A N 1
ATOM 1455 C CA . ASP A 1 178 ? -10.469 -3.363 0.603 1 94.19 178 ASP A CA 1
ATOM 1456 C C . ASP A 1 178 ? -9.508 -4.547 0.666 1 94.19 178 ASP A C 1
ATOM 1458 O O . ASP A 1 178 ? -9.617 -5.395 1.556 1 94.19 178 ASP A O 1
ATOM 1462 N N . HIS A 1 179 ? -8.656 -4.551 -0.195 1 92.62 179 HIS A N 1
ATOM 1463 C CA . HIS A 1 179 ? -7.699 -5.648 -0.239 1 92.62 179 HIS A CA 1
ATOM 1464 C C . HIS A 1 179 ? -6.773 -5.625 0.972 1 92.62 179 HIS A C 1
ATOM 1466 O O . HIS A 1 179 ? -6.512 -6.664 1.58 1 92.62 179 HIS A O 1
ATOM 1472 N N . ILE A 1 180 ? -6.258 -4.484 1.308 1 96.62 180 ILE A N 1
ATOM 1473 C CA . ILE A 1 180 ? -5.375 -4.344 2.459 1 96.62 180 ILE A CA 1
ATOM 1474 C C . ILE A 1 180 ? -6.094 -4.809 3.723 1 96.62 180 ILE A C 1
ATOM 1476 O O . ILE A 1 180 ? -5.531 -5.555 4.527 1 96.62 180 ILE A O 1
ATOM 1480 N N . ILE A 1 181 ? -7.324 -4.418 3.834 1 97.5 181 ILE A N 1
ATOM 1481 C CA . ILE A 1 181 ? -8.086 -4.793 5.02 1 97.5 181 ILE A CA 1
ATOM 1482 C C . ILE A 1 181 ? -8.289 -6.309 5.043 1 97.5 181 ILE A C 1
ATOM 1484 O O . ILE A 1 181 ? -8.031 -6.957 6.059 1 97.5 181 ILE A O 1
ATOM 1488 N N . SER A 1 182 ? -8.68 -6.852 3.953 1 94.5 182 SER A N 1
ATOM 1489 C CA . SER A 1 182 ? -8.977 -8.281 3.887 1 94.5 182 SER A CA 1
ATOM 1490 C C . SER A 1 182 ? -7.727 -9.117 4.129 1 94.5 182 SER A C 1
ATOM 1492 O O . SER A 1 182 ? -7.801 -10.188 4.73 1 94.5 182 SER A O 1
ATOM 1494 N N . SER A 1 183 ? -6.652 -8.594 3.785 1 95.25 183 SER A N 1
ATOM 1495 C CA . SER A 1 183 ? -5.441 -9.414 3.826 1 95.25 183 SER A CA 1
ATOM 1496 C C . SER A 1 183 ? -4.641 -9.148 5.098 1 95.25 183 SER A C 1
ATOM 1498 O O . SER A 1 183 ? -3.967 -10.047 5.609 1 95.25 183 SER A O 1
ATOM 1500 N N . ASN A 1 184 ? -4.703 -7.934 5.613 1 97.5 184 ASN A N 1
ATOM 1501 C CA . ASN A 1 184 ? -3.709 -7.543 6.609 1 97.5 184 ASN A CA 1
ATOM 1502 C C . ASN A 1 184 ? -4.344 -7.332 7.98 1 97.5 184 ASN A C 1
ATOM 1504 O O . ASN A 1 184 ? -3.641 -7.242 8.992 1 97.5 184 ASN A O 1
ATOM 1508 N N . LEU A 1 185 ? -5.633 -7.223 8.102 1 98.06 185 LEU A N 1
ATOM 1509 C CA . LEU A 1 185 ? -6.27 -6.852 9.359 1 98.06 185 LEU A CA 1
ATOM 1510 C C . LEU A 1 185 ? -6.023 -7.91 10.43 1 98.06 185 LEU A C 1
ATOM 1512 O O . LEU A 1 185 ? -6.297 -9.094 10.211 1 98.06 185 LEU A O 1
ATOM 1516 N N . ARG A 1 186 ? -5.5 -7.477 11.555 1 97.25 186 ARG A N 1
ATOM 1517 C CA . ARG A 1 186 ? -5.363 -8.266 12.773 1 97.25 186 ARG A CA 1
ATOM 1518 C C . ARG A 1 186 ? -6.023 -7.562 13.953 1 97.25 186 ARG A C 1
ATOM 1520 O O . ARG A 1 186 ? -6.031 -6.332 14.031 1 97.25 186 ARG A O 1
ATOM 1527 N N . VAL A 1 187 ? -6.629 -8.352 14.773 1 97.69 187 VAL A N 1
ATOM 1528 C CA . VAL A 1 187 ? -7.141 -7.836 16.031 1 97.69 187 VAL A CA 1
ATOM 1529 C C . VAL A 1 187 ? -6.301 -8.367 17.203 1 97.69 187 VAL A C 1
ATOM 1531 O O . VAL A 1 187 ? -6.297 -9.578 17.469 1 97.69 187 VAL A O 1
ATOM 1534 N N . ILE A 1 188 ? -5.602 -7.449 17.875 1 96.75 188 ILE A N 1
ATOM 1535 C CA . ILE A 1 188 ? -4.637 -7.875 18.891 1 96.75 188 ILE A CA 1
ATOM 1536 C C . ILE A 1 188 ? -4.73 -6.965 20.109 1 96.75 188 ILE A C 1
ATOM 1538 O O . ILE A 1 188 ? -5.453 -5.965 20.094 1 96.75 188 ILE A O 1
ATOM 1542 N N . ASP A 1 189 ? -4.055 -7.43 21.172 1 96.56 189 ASP A N 1
ATOM 1543 C CA . ASP A 1 189 ? -3.771 -6.492 22.25 1 96.56 189 ASP A CA 1
ATOM 1544 C C . ASP A 1 189 ? -2.615 -5.562 21.891 1 96.56 189 ASP A C 1
ATOM 1546 O O . ASP A 1 189 ? -1.502 -6.023 21.625 1 96.56 189 ASP A O 1
ATOM 1550 N N . PHE A 1 190 ? -2.854 -4.297 21.875 1 97.19 190 PHE A N 1
ATOM 1551 C CA . PHE A 1 190 ? -1.898 -3.271 21.484 1 97.19 190 PHE A CA 1
ATOM 1552 C C . PHE A 1 190 ? -1.465 -2.436 22.672 1 97.19 190 PHE A C 1
ATOM 1554 O O . PHE A 1 190 ? -2.141 -1.473 23.047 1 97.19 190 PHE A O 1
ATOM 1561 N N . GLY A 1 191 ? -0.249 -2.793 23.109 1 95.62 191 GLY A N 1
ATOM 1562 C CA . GLY A 1 191 ? 0.104 -2.227 24.391 1 95.62 191 GLY A CA 1
ATOM 1563 C C . GLY A 1 191 ? -0.899 -2.555 25.484 1 95.62 191 GLY A C 1
ATOM 1564 O O . GLY A 1 191 ? -1.214 -3.725 25.719 1 95.62 191 GLY A O 1
ATOM 1565 N N . PRO A 1 192 ? -1.374 -1.53 26.156 1 96.38 192 PRO A N 1
ATOM 1566 C CA . PRO A 1 192 ? -2.34 -1.785 27.234 1 96.38 192 PRO A CA 1
ATOM 1567 C C . PRO A 1 192 ? -3.771 -1.919 26.719 1 96.38 192 PRO A C 1
ATOM 1569 O O . PRO A 1 192 ? -4.688 -2.201 27.484 1 96.38 192 PRO A O 1
ATOM 1572 N N . TYR A 1 193 ? -3.996 -1.718 25.516 1 97.44 193 TYR A N 1
ATOM 1573 C CA . TYR A 1 193 ? -5.344 -1.715 24.969 1 97.44 193 TYR A CA 1
ATOM 1574 C C . TYR A 1 193 ? -5.711 -3.088 24.422 1 97.44 193 TYR A C 1
ATOM 1576 O O . TYR A 1 193 ? -4.91 -3.715 23.719 1 97.44 193 TYR A O 1
ATOM 1584 N N . LYS A 1 194 ? -6.91 -3.51 24.656 1 96.62 194 LYS A N 1
ATOM 1585 C CA . LYS A 1 194 ? -7.336 -4.852 24.266 1 96.62 194 LYS A CA 1
ATOM 1586 C C . LYS A 1 194 ? -8.094 -4.82 22.938 1 96.62 194 LYS A C 1
ATOM 1588 O O . LYS A 1 194 ? -8.828 -3.873 22.656 1 96.62 194 LYS A O 1
ATOM 1593 N N . ASN A 1 195 ? -7.945 -5.848 22.125 1 97 195 ASN A N 1
ATOM 1594 C CA . ASN A 1 195 ? -8.727 -6.117 20.922 1 97 195 ASN A CA 1
ATOM 1595 C C . ASN A 1 195 ? -8.711 -4.93 19.953 1 97 195 ASN A C 1
ATOM 1597 O O . ASN A 1 195 ? -9.766 -4.469 19.516 1 97 195 ASN A O 1
ATOM 1601 N N . VAL A 1 196 ? -7.559 -4.457 19.656 1 98.38 196 VAL A N 1
ATOM 1602 C CA . VAL A 1 196 ? -7.395 -3.314 18.766 1 98.38 196 VAL A CA 1
ATOM 1603 C C . VAL A 1 196 ? -7.145 -3.805 17.328 1 98.38 196 VAL A C 1
ATOM 1605 O O . VAL A 1 196 ? -6.242 -4.613 17.094 1 98.38 196 VAL A O 1
ATOM 1608 N N . PRO A 1 197 ? -7.938 -3.344 16.328 1 98.62 197 PRO A N 1
ATOM 1609 C CA . PRO A 1 197 ? -7.598 -3.633 14.93 1 98.62 197 PRO A CA 1
ATOM 1610 C C . PRO A 1 197 ? -6.301 -2.959 14.484 1 98.62 197 PRO A C 1
ATOM 1612 O O . PRO A 1 197 ? -6.16 -1.738 14.609 1 98.62 197 PRO A O 1
ATOM 1615 N N . ILE A 1 198 ? -5.387 -3.719 14.008 1 98.31 198 ILE A N 1
ATOM 1616 C CA . ILE A 1 198 ? -4.102 -3.219 13.523 1 98.31 198 ILE A CA 1
ATOM 1617 C C . ILE A 1 198 ? -3.877 -3.678 12.086 1 98.31 198 ILE A C 1
ATOM 1619 O O . ILE A 1 198 ? -4.203 -4.812 11.734 1 98.31 198 ILE A O 1
ATOM 1623 N N . ILE A 1 199 ? -3.357 -2.785 11.242 1 98.56 199 ILE A N 1
ATOM 1624 C CA . ILE A 1 199 ? -3.211 -3.109 9.82 1 98.56 199 ILE A CA 1
ATOM 1625 C C . ILE A 1 199 ? -1.886 -2.559 9.305 1 98.56 199 ILE A C 1
ATOM 1627 O O . ILE A 1 199 ? -1.588 -1.374 9.477 1 98.56 199 ILE A O 1
ATOM 1631 N N . ASN A 1 200 ? -1.048 -3.359 8.703 1 98.19 200 ASN A N 1
ATOM 1632 C CA . ASN A 1 200 ? 0.1 -2.877 7.938 1 98.19 200 ASN A CA 1
ATOM 1633 C C . ASN A 1 200 ? -0.329 -2.248 6.617 1 98.19 200 ASN A C 1
ATOM 1635 O O . ASN A 1 200 ? -0.899 -2.926 5.758 1 98.19 200 ASN A O 1
ATOM 1639 N N . ALA A 1 201 ? -0.132 -0.969 6.508 1 98 201 ALA A N 1
ATOM 1640 C CA . ALA A 1 201 ? -0.566 -0.236 5.324 1 98 201 ALA A CA 1
ATOM 1641 C C . ALA A 1 201 ? 0.328 0.975 5.07 1 98 201 ALA A C 1
ATOM 1643 O O . ALA A 1 201 ? 0.766 1.64 6.012 1 98 201 ALA A O 1
ATOM 1644 N N . PRO A 1 202 ? 0.566 1.272 3.783 1 96.38 202 PRO A N 1
ATOM 1645 C CA . PRO A 1 202 ? 1.255 2.531 3.486 1 96.38 202 PRO A CA 1
ATOM 1646 C C . PRO A 1 202 ? 0.48 3.756 3.969 1 96.38 202 PRO A C 1
ATOM 1648 O O . PRO A 1 202 ? -0.743 3.695 4.121 1 96.38 202 PRO A O 1
ATOM 1651 N N . TYR A 1 203 ? 1.21 4.781 4.156 1 93.31 203 TYR A N 1
ATOM 1652 C CA . TYR A 1 203 ? 0.66 6.02 4.695 1 93.31 203 TYR A CA 1
ATOM 1653 C C . TYR A 1 203 ? -0.526 6.496 3.865 1 93.31 203 TYR A C 1
ATOM 1655 O O . TYR A 1 203 ? -1.534 6.949 4.414 1 93.31 203 TYR A O 1
ATOM 1663 N N . GLN A 1 204 ? -0.462 6.363 2.582 1 91.88 204 GLN A N 1
ATOM 1664 C CA . GLN A 1 204 ? -1.455 6.898 1.656 1 91.88 204 GLN A CA 1
ATOM 1665 C C . GLN A 1 204 ? -2.812 6.227 1.857 1 91.88 204 GLN A C 1
ATOM 1667 O O . GLN A 1 204 ? -3.84 6.762 1.437 1 91.88 204 GLN A O 1
ATOM 1672 N N . TYR A 1 205 ? -2.758 5.102 2.49 1 96.69 205 TYR A N 1
ATOM 1673 C CA . TYR A 1 205 ? -3.992 4.344 2.631 1 96.69 205 TYR A CA 1
ATOM 1674 C C . TYR A 1 205 ? -4.457 4.32 4.082 1 96.69 205 TYR A C 1
ATOM 1676 O O . TYR A 1 205 ? -5.586 3.92 4.375 1 96.69 205 TYR A O 1
ATOM 1684 N N . ALA A 1 206 ? -3.656 4.77 4.973 1 97.12 206 ALA A N 1
ATOM 1685 C CA . ALA A 1 206 ? -3.838 4.531 6.406 1 97.12 206 ALA A CA 1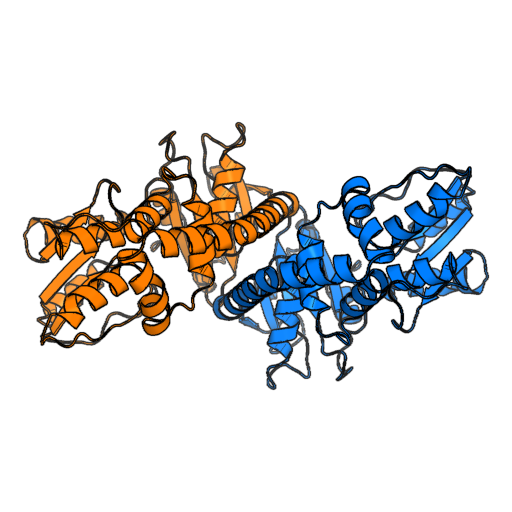
ATOM 1686 C C . ALA A 1 206 ? -5.172 5.098 6.887 1 97.12 206 ALA A C 1
ATOM 1688 O O . ALA A 1 206 ? -5.93 4.41 7.574 1 97.12 206 ALA A O 1
ATOM 1689 N N . SER A 1 207 ? -5.469 6.332 6.488 1 96.62 207 SER A N 1
ATOM 1690 C CA . SER A 1 207 ? -6.688 6.969 6.969 1 96.62 207 SER A CA 1
ATOM 1691 C C . SER A 1 207 ? -7.93 6.246 6.453 1 96.62 207 SER A C 1
ATOM 1693 O O . SER A 1 207 ? -8.867 5.996 7.215 1 96.62 207 SER A O 1
ATOM 1695 N N . ASP A 1 208 ? -7.941 5.922 5.195 1 97.5 208 ASP A N 1
ATOM 1696 C CA . ASP A 1 208 ? -9.102 5.281 4.59 1 97.5 208 ASP A CA 1
ATOM 1697 C C . ASP A 1 208 ? -9.266 3.85 5.094 1 97.5 208 ASP A C 1
ATOM 1699 O O . ASP A 1 208 ? -10.391 3.391 5.324 1 97.5 208 ASP A O 1
ATOM 1703 N N . VAL A 1 209 ? -8.164 3.158 5.281 1 98.5 209 VAL A N 1
ATOM 1704 C CA . VAL A 1 209 ? -8.18 1.791 5.793 1 98.5 209 VAL A CA 1
ATOM 1705 C C . VAL A 1 209 ? -8.742 1.777 7.215 1 98.5 209 VAL A C 1
ATOM 1707 O O . VAL A 1 209 ? -9.68 1.038 7.508 1 98.5 209 VAL A O 1
ATOM 1710 N N . ALA A 1 210 ? -8.227 2.619 8.047 1 98.69 210 ALA A N 1
ATOM 1711 C CA . ALA A 1 210 ? -8.656 2.654 9.445 1 98.69 210 ALA A CA 1
ATOM 1712 C C . ALA A 1 210 ? -10.125 3.066 9.555 1 98.69 210 ALA A C 1
ATOM 1714 O O . ALA A 1 210 ? -10.883 2.482 10.336 1 98.69 210 ALA A O 1
ATOM 1715 N N . SER A 1 211 ? -10.492 4.066 8.805 1 97.62 211 SER A N 1
ATOM 1716 C CA . SER A 1 211 ? -11.867 4.539 8.836 1 97.62 211 SER A CA 1
ATOM 1717 C C . SER A 1 211 ? -12.844 3.438 8.438 1 97.62 211 SER A C 1
ATOM 1719 O O . SER A 1 211 ? -13.883 3.254 9.07 1 97.62 211 SER A O 1
ATOM 1721 N N . LYS A 1 212 ? -12.531 2.77 7.422 1 97.81 212 LYS A N 1
ATOM 1722 C CA . LYS A 1 212 ? -13.414 1.705 6.949 1 97.81 212 LYS A CA 1
ATOM 1723 C C . LYS A 1 212 ? -13.516 0.58 7.973 1 97.81 212 LYS A C 1
ATOM 1725 O O . LYS A 1 212 ? -14.602 0.035 8.195 1 97.81 212 LYS A O 1
ATOM 1730 N N . VAL A 1 213 ? -12.438 0.191 8.578 1 98.62 213 VAL A N 1
ATOM 1731 C CA . VAL A 1 213 ? -12.422 -0.843 9.609 1 98.62 213 VAL A CA 1
ATOM 1732 C C . VAL A 1 213 ? -13.344 -0.438 10.758 1 98.62 213 VAL A C 1
ATOM 1734 O O . VAL A 1 213 ? -14.078 -1.271 11.297 1 98.62 213 VAL A O 1
ATOM 1737 N N . LEU A 1 214 ? -13.359 0.841 11.055 1 98.44 214 LEU A N 1
ATOM 1738 C CA . LEU A 1 214 ? -14.102 1.358 12.195 1 98.44 214 LEU A CA 1
ATOM 1739 C C . LEU A 1 214 ? -15.586 1.477 11.875 1 98.44 214 LEU A C 1
ATOM 1741 O O . LEU A 1 214 ? -16.391 1.808 12.742 1 98.44 214 LEU A O 1
ATOM 1745 N N . GLU A 1 215 ? -15.93 1.206 10.625 1 97.44 215 GLU A N 1
ATOM 1746 C CA . GLU A 1 215 ? -17.344 1.113 10.305 1 97.44 215 GLU A CA 1
ATOM 1747 C C . GLU A 1 215 ? -17.969 -0.161 10.875 1 97.44 215 GLU A C 1
ATOM 1749 O O . GLU A 1 215 ? -19.188 -0.262 11.008 1 97.44 215 GLU A O 1
ATOM 1754 N N . ASN A 1 216 ? -17.141 -1.176 11.117 1 97.12 216 ASN A N 1
ATOM 1755 C CA . ASN A 1 216 ? -17.594 -2.408 11.758 1 97.12 216 ASN A CA 1
ATOM 1756 C C . ASN A 1 216 ? -18.031 -2.166 13.195 1 97.12 216 ASN A C 1
ATOM 1758 O O . ASN A 1 216 ? -17.234 -1.688 14.016 1 97.12 216 ASN A O 1
ATOM 1762 N N . PRO A 1 217 ? -19.203 -2.551 13.531 1 96.94 217 PRO A N 1
ATOM 1763 C CA . PRO A 1 217 ? -19.734 -2.311 14.875 1 96.94 217 PRO A CA 1
ATOM 1764 C C . PRO A 1 217 ? -18.859 -2.932 15.969 1 96.94 217 PRO A C 1
ATOM 1766 O O . PRO A 1 217 ? -18.859 -2.447 17.109 1 96.94 217 PRO A O 1
ATOM 1769 N N . GLU A 1 218 ? -18.156 -3.869 15.633 1 96.75 218 GLU A N 1
ATOM 1770 C CA . GLU A 1 218 ? -17.281 -4.531 16.609 1 96.75 218 GLU A CA 1
ATOM 1771 C C . GLU A 1 218 ? -16.156 -3.613 17.062 1 96.75 218 GLU A C 1
ATOM 1773 O O . GLU A 1 218 ? -15.648 -3.74 18.172 1 96.75 218 GLU A O 1
ATOM 1778 N N . TYR A 1 219 ? -15.789 -2.617 16.219 1 97.62 219 TYR A N 1
ATOM 1779 C CA . TYR A 1 219 ? -14.586 -1.838 16.5 1 97.62 219 TYR A CA 1
ATOM 1780 C C . TYR A 1 219 ? -14.914 -0.354 16.609 1 97.62 219 TYR A C 1
ATOM 1782 O O . TYR A 1 219 ? -14.07 0.445 17.031 1 97.62 219 TYR A O 1
ATOM 1790 N N . GLU A 1 220 ? -16.125 0.042 16.297 1 96.31 220 GLU A N 1
ATOM 1791 C CA . GLU A 1 220 ? -16.453 1.439 16.062 1 96.31 220 GLU A CA 1
ATOM 1792 C C . GLU A 1 220 ? -16.281 2.281 17.312 1 96.31 220 GLU A C 1
ATOM 1794 O O . GLU A 1 220 ? -16.047 3.488 17.234 1 96.31 220 GLU A O 1
ATOM 1799 N N . LYS A 1 221 ? -16.375 1.717 18.516 1 97.19 221 LYS A N 1
ATOM 1800 C CA . LYS A 1 221 ? -16.312 2.479 19.75 1 97.19 221 LYS A CA 1
ATOM 1801 C C . LYS A 1 221 ? -14.867 2.631 20.234 1 97.19 221 LYS A C 1
ATOM 1803 O O . LYS A 1 221 ? -14.602 3.357 21.188 1 97.19 221 LYS A O 1
ATOM 1808 N N . GLY A 1 222 ? -13.945 1.918 19.578 1 98.25 222 GLY A N 1
ATOM 1809 C CA . GLY A 1 222 ? -12.531 2.004 19.891 1 98.25 222 GLY A CA 1
ATOM 1810 C C . GLY A 1 222 ? -11.742 2.807 18.875 1 98.25 222 GLY A C 1
ATOM 1811 O O . GLY A 1 222 ? -12.125 3.918 18.516 1 98.25 222 GLY A O 1
ATOM 1812 N N . PHE A 1 223 ? -10.594 2.285 18.594 1 98.81 223 PHE A N 1
ATOM 1813 C CA . PHE A 1 223 ? -9.711 2.908 17.625 1 98.81 223 PHE A CA 1
ATOM 1814 C C . PHE A 1 223 ? -8.992 1.851 16.781 1 98.81 223 PHE A C 1
ATOM 1816 O O . PHE A 1 223 ? -8.992 0.67 17.141 1 98.81 223 PHE A O 1
ATOM 1823 N N . ALA A 1 224 ? -8.523 2.248 15.641 1 98.81 224 ALA A N 1
ATOM 1824 C CA . ALA A 1 224 ? -7.738 1.401 14.75 1 98.81 224 ALA A CA 1
ATOM 1825 C C . ALA A 1 224 ? -6.348 1.982 14.516 1 98.81 224 ALA A C 1
ATOM 1827 O O . ALA A 1 224 ? -6.141 3.191 14.656 1 98.81 224 ALA A O 1
ATOM 1828 N N . VAL A 1 225 ? -5.398 1.103 14.227 1 98.81 225 VAL A N 1
ATOM 1829 C CA . VAL A 1 225 ? -4.012 1.518 14.039 1 98.81 225 VAL A CA 1
ATOM 1830 C C . VAL A 1 225 ? -3.486 0.966 12.711 1 98.81 225 VAL A C 1
ATOM 1832 O O . VAL A 1 225 ? -3.568 -0.238 12.461 1 98.81 225 VAL A O 1
ATOM 1835 N N . CYS A 1 226 ? -3.014 1.806 11.891 1 98.69 226 CYS A N 1
ATOM 1836 C CA . CYS A 1 226 ? -2.176 1.393 10.766 1 98.69 226 CYS A CA 1
ATOM 1837 C C . CYS A 1 226 ? -0.702 1.634 11.07 1 98.69 226 CYS A C 1
ATOM 1839 O O . CYS A 1 226 ? -0.349 2.631 11.703 1 98.69 226 CYS A O 1
ATOM 1841 N N . PHE A 1 227 ? 0.117 0.745 10.656 1 97.94 227 PHE A N 1
ATOM 1842 C CA . PHE A 1 227 ? 1.55 0.933 10.852 1 97.94 227 PHE A CA 1
ATOM 1843 C C . PHE A 1 227 ? 2.318 0.647 9.57 1 97.94 227 PHE A C 1
ATOM 1845 O O . PHE A 1 227 ? 1.808 -0.026 8.672 1 97.94 227 PHE A O 1
ATOM 1852 N N . ASN A 1 228 ? 3.445 1.18 9.492 1 97.56 228 ASN A N 1
ATOM 1853 C CA . ASN A 1 228 ? 4.312 1.062 8.328 1 97.56 228 ASN A CA 1
ATOM 1854 C C . ASN A 1 228 ? 5.781 1.233 8.695 1 97.56 228 ASN A C 1
ATOM 1856 O O . ASN A 1 228 ? 6.121 2.074 9.531 1 97.56 228 ASN A O 1
ATOM 1860 N N . TYR A 1 229 ? 6.625 0.388 8.133 1 96.5 229 TYR A N 1
ATOM 1861 C CA . TYR A 1 229 ? 8.07 0.535 8.273 1 96.5 229 TYR A CA 1
ATOM 1862 C C . TYR A 1 229 ? 8.625 1.49 7.227 1 96.5 229 TYR A C 1
ATOM 1864 O O . TYR A 1 229 ? 8.625 1.183 6.035 1 96.5 229 TYR A O 1
ATOM 1872 N N . TYR A 1 230 ? 9.102 2.617 7.695 1 95.75 230 TYR A N 1
ATOM 1873 C CA . TYR A 1 230 ? 9.719 3.615 6.828 1 95.75 230 TYR A CA 1
ATOM 1874 C C . TYR A 1 230 ? 11.234 3.471 6.816 1 95.75 230 TYR A C 1
ATOM 1876 O O . TYR A 1 230 ? 11.773 2.502 7.352 1 95.75 230 TYR A O 1
ATOM 1884 N N . LYS A 1 231 ? 11.906 4.367 6.09 1 94.06 231 LYS A N 1
ATOM 1885 C CA . LYS A 1 231 ? 13.359 4.328 5.953 1 94.06 231 LYS A CA 1
ATOM 1886 C C . LYS A 1 231 ? 14.039 4.398 7.32 1 94.06 231 LYS A C 1
ATOM 1888 O O . LYS A 1 231 ? 14.945 3.621 7.605 1 94.06 231 LYS A O 1
ATOM 1893 N N . ASP A 1 232 ? 13.492 5.266 8.234 1 90.88 232 ASP A N 1
ATOM 1894 C CA . ASP A 1 232 ? 14.242 5.531 9.461 1 90.88 232 ASP A CA 1
ATOM 1895 C C . ASP A 1 232 ? 13.383 5.262 10.695 1 90.88 232 ASP A C 1
ATOM 1897 O O . ASP A 1 232 ? 13.891 5.219 11.812 1 90.88 232 ASP A O 1
ATOM 1901 N N . VAL A 1 233 ? 12.102 5.086 10.453 1 93.06 233 VAL A N 1
ATOM 1902 C CA . VAL A 1 233 ? 11.219 5.008 11.609 1 93.06 233 VAL A CA 1
ATOM 1903 C C . VAL A 1 233 ? 10.141 3.955 11.359 1 93.06 233 VAL A C 1
ATOM 1905 O O . VAL A 1 233 ? 9.852 3.607 10.211 1 93.06 233 VAL A O 1
ATOM 1908 N N . LEU A 1 234 ? 9.688 3.428 12.453 1 95.38 234 LEU A N 1
ATOM 1909 C CA . LEU A 1 234 ? 8.406 2.736 12.461 1 95.38 234 LEU A CA 1
ATOM 1910 C C . LEU A 1 234 ? 7.27 3.705 12.773 1 95.38 234 LEU A C 1
ATOM 1912 O O . LEU A 1 234 ? 7.281 4.367 13.812 1 95.38 234 LEU A O 1
ATOM 1916 N N . GLY A 1 235 ? 6.316 3.822 11.836 1 96.25 235 GLY A N 1
ATOM 1917 C CA . GLY A 1 235 ? 5.254 4.801 11.992 1 96.25 235 GLY A CA 1
ATOM 1918 C C . GLY A 1 235 ? 3.906 4.176 12.305 1 96.25 235 GLY A C 1
ATOM 1919 O O . GLY A 1 235 ? 3.568 3.117 11.773 1 96.25 235 GLY A O 1
ATOM 1920 N N . PHE A 1 236 ? 3.148 4.855 13.102 1 97.94 236 PHE A N 1
ATOM 1921 C CA . PHE A 1 236 ? 1.796 4.457 13.469 1 97.94 236 PHE A CA 1
ATOM 1922 C C . PHE A 1 236 ? 0.798 5.562 13.141 1 97.94 236 PHE A C 1
ATOM 1924 O O . PHE A 1 236 ? 1.049 6.734 13.422 1 97.94 236 PHE A O 1
ATOM 1931 N N . SER A 1 237 ? -0.265 5.234 12.484 1 98.5 237 SER A N 1
ATOM 1932 C CA . SER A 1 237 ? -1.416 6.102 12.25 1 98.5 237 SER A CA 1
ATOM 1933 C C . SER A 1 237 ? -2.643 5.605 13.008 1 98.5 237 SER A C 1
ATOM 1935 O O . SER A 1 237 ? -3.125 4.496 12.766 1 98.5 237 SER A O 1
ATOM 1937 N N . LEU A 1 238 ? -3.135 6.434 13.867 1 98.62 238 LEU A N 1
ATOM 1938 C CA . LEU A 1 238 ? -4.262 6.047 14.711 1 98.62 238 LEU A CA 1
ATOM 1939 C C . LEU A 1 238 ? -5.516 6.828 14.336 1 98.62 238 LEU A C 1
ATOM 1941 O O . LEU A 1 238 ? -5.449 8.031 14.078 1 98.62 238 LEU A O 1
ATOM 1945 N N . ARG A 1 239 ? -6.656 6.141 14.25 1 98.62 239 ARG A N 1
ATOM 1946 C CA . ARG A 1 239 ? -7.934 6.77 13.938 1 98.62 239 ARG A CA 1
ATOM 1947 C C . ARG A 1 239 ? -9.023 6.297 14.891 1 98.62 239 ARG A C 1
ATOM 1949 O O . ARG A 1 239 ? -9.039 5.133 15.305 1 98.62 239 ARG A O 1
ATOM 1956 N N . SER A 1 240 ? -9.859 7.141 15.289 1 98.38 240 SER A N 1
ATOM 1957 C CA . SER A 1 240 ? -11.133 6.852 15.953 1 98.38 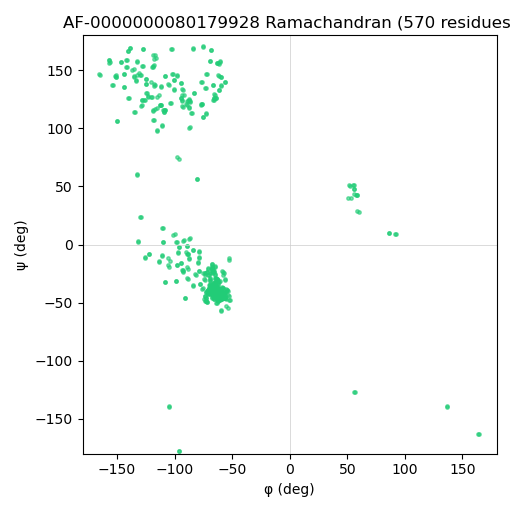240 SER A CA 1
ATOM 1958 C C . SER A 1 240 ? -12.289 7.555 15.25 1 98.38 240 SER A C 1
ATOM 1960 O O . SER A 1 240 ? -12.078 8.391 14.375 1 98.38 240 SER A O 1
ATOM 1962 N N . ARG A 1 241 ? -13.461 7.168 15.617 1 96.81 241 ARG A N 1
ATOM 1963 C CA . ARG A 1 241 ? -14.617 7.77 14.969 1 96.81 241 ARG A CA 1
ATOM 1964 C C . ARG A 1 241 ? -14.875 9.172 15.508 1 96.81 241 ARG A C 1
ATOM 1966 O O . ARG A 1 241 ? -15.188 9.352 16.688 1 96.81 241 ARG A O 1
ATOM 1973 N N . LYS A 1 242 ? -14.812 10.031 14.547 1 92.62 242 LYS A N 1
ATOM 1974 C CA . LYS A 1 242 ? -15 11.438 14.891 1 92.62 242 LYS A CA 1
ATOM 1975 C C . LYS A 1 242 ? -16.422 11.703 15.383 1 92.62 242 LYS A C 1
ATOM 1977 O O . LYS A 1 242 ? -16.641 12.469 16.328 1 92.62 242 LYS A O 1
ATOM 1982 N N . ASP A 1 243 ? -17.375 11.102 14.758 1 93.12 243 ASP A N 1
ATOM 1983 C CA . ASP A 1 243 ? -18.781 11.344 15.062 1 93.12 243 ASP A CA 1
ATOM 1984 C C . ASP A 1 243 ? -19.156 10.766 16.422 1 93.12 243 ASP A C 1
ATOM 1986 O O . ASP A 1 243 ? -20.078 11.258 17.078 1 93.12 243 ASP A O 1
ATOM 1990 N N . LEU A 1 244 ? -18.438 9.75 16.859 1 95 244 LEU A N 1
ATOM 1991 C CA . LEU A 1 244 ? -18.719 9.156 18.156 1 95 244 LEU A CA 1
ATOM 1992 C C . LEU A 1 244 ? -17.953 9.852 19.266 1 95 244 LEU A C 1
ATOM 1994 O O . LEU A 1 244 ? -18.375 9.867 20.422 1 95 244 LEU A O 1
ATOM 1998 N N . ASN A 1 245 ? -16.766 10.406 18.953 1 93.75 245 ASN A N 1
ATOM 1999 C CA . ASN A 1 245 ? -15.953 11.195 19.875 1 93.75 245 ASN A CA 1
ATOM 2000 C C . ASN A 1 245 ? -15.711 10.445 21.188 1 93.75 245 ASN A C 1
ATOM 2002 O O . ASN A 1 245 ? -15.922 10.992 22.266 1 93.75 245 ASN A O 1
ATOM 2006 N N . LEU A 1 246 ? -15.273 9.211 21.125 1 97.06 246 LEU A N 1
ATOM 2007 C CA . LEU A 1 246 ? -15.172 8.359 22.312 1 97.06 246 LEU A CA 1
ATOM 2008 C C . LEU A 1 246 ? -13.711 8.156 22.703 1 97.06 246 LEU A C 1
ATOM 2010 O O . LEU A 1 246 ? -13.398 7.98 23.875 1 97.06 246 LEU A O 1
ATOM 2014 N N . VAL A 1 247 ? -12.875 8.141 21.781 1 97.75 247 VAL A N 1
ATOM 2015 C CA . VAL A 1 247 ? -11.477 7.82 22.078 1 97.75 247 VAL A CA 1
ATOM 2016 C C . VAL A 1 247 ? -10.57 8.93 21.531 1 97.75 247 VAL A C 1
ATOM 2018 O O . VAL A 1 247 ? -10.586 9.219 20.344 1 97.75 247 VAL A O 1
ATOM 2021 N N . ASP A 1 248 ? -9.797 9.477 22.375 1 96.56 248 ASP A N 1
ATOM 2022 C CA . ASP A 1 248 ? -8.773 10.438 21.984 1 96.56 248 ASP A CA 1
ATOM 2023 C C . ASP A 1 248 ? -7.473 9.734 21.594 1 96.56 248 ASP A C 1
ATOM 2025 O O . ASP A 1 248 ? -6.633 9.453 22.453 1 96.56 248 ASP A O 1
ATOM 2029 N N . VAL A 1 249 ? -7.242 9.602 20.328 1 97.81 249 VAL A N 1
ATOM 2030 C CA . VAL A 1 249 ? -6.105 8.805 19.875 1 97.81 249 VAL A CA 1
ATOM 2031 C C . VAL A 1 249 ? -4.824 9.625 19.984 1 97.81 249 VAL A C 1
ATOM 2033 O O . VAL A 1 249 ? -3.721 9.086 19.891 1 97.81 249 VAL A O 1
ATOM 2036 N N . SER A 1 250 ? -4.918 10.984 20.141 1 94.88 250 SER A N 1
ATOM 2037 C CA . SER A 1 250 ? -3.713 11.789 20.312 1 94.88 250 SER A CA 1
ATOM 2038 C C . SER A 1 250 ? -3 11.438 21.609 1 94.88 250 SER A C 1
ATOM 2040 O O . SER A 1 250 ? -1.771 11.492 21.688 1 94.88 250 SER A O 1
ATOM 2042 N N . LEU A 1 251 ? -3.734 11.086 22.594 1 95.38 251 LEU A N 1
ATOM 2043 C CA . LEU A 1 251 ? -3.15 10.672 23.859 1 95.38 251 LEU A CA 1
ATOM 2044 C C . LEU A 1 251 ? -2.459 9.32 23.734 1 95.38 251 LEU A C 1
ATOM 2046 O O . LEU A 1 251 ? -1.394 9.109 24.312 1 95.38 251 LEU A O 1
ATOM 2050 N N . ILE A 1 252 ? -3.064 8.453 23.016 1 97.69 252 ILE A N 1
ATOM 2051 C CA . ILE A 1 252 ? -2.479 7.133 22.781 1 97.69 252 ILE A CA 1
ATOM 2052 C C . ILE A 1 252 ? -1.189 7.277 21.969 1 97.69 252 ILE A C 1
ATOM 2054 O O . ILE A 1 252 ? -0.196 6.602 22.25 1 97.69 252 ILE A O 1
ATOM 2058 N N . ALA A 1 253 ? -1.239 8.133 20.969 1 97 253 ALA A N 1
ATOM 2059 C CA . ALA A 1 253 ? -0.043 8.398 20.172 1 97 253 ALA A CA 1
ATOM 2060 C C . ALA A 1 253 ? 1.115 8.852 21.062 1 97 253 ALA A C 1
ATOM 2062 O O . ALA A 1 253 ? 2.26 8.438 20.844 1 97 253 ALA A O 1
ATOM 2063 N N . LYS A 1 254 ? 0.805 9.68 22.016 1 93.19 254 LYS A N 1
ATOM 2064 C CA . LYS A 1 254 ? 1.82 10.172 22.938 1 93.19 254 LYS A CA 1
ATOM 2065 C C . LYS A 1 254 ? 2.375 9.039 23.797 1 93.19 254 LYS A C 1
ATOM 2067 O O . LYS A 1 254 ? 3.541 9.062 24.203 1 93.19 254 LYS A O 1
ATOM 2072 N N . GLU A 1 255 ? 1.545 8.102 24.109 1 96.25 255 GLU A N 1
ATOM 2073 C CA . GLU A 1 255 ? 2.002 6.934 24.859 1 96.25 255 GLU A CA 1
ATOM 2074 C C . GLU A 1 255 ? 2.973 6.09 24.031 1 96.25 255 GLU A C 1
ATOM 2076 O O . GLU A 1 255 ? 3.896 5.488 24.578 1 96.25 255 GLU A O 1
ATOM 2081 N N . ILE A 1 256 ? 2.756 6.062 22.781 1 96.56 256 ILE A N 1
ATOM 2082 C CA . ILE A 1 256 ? 3.584 5.258 21.891 1 96.56 256 ILE A CA 1
ATOM 2083 C C . ILE A 1 256 ? 4.953 5.914 21.734 1 96.56 256 ILE A C 1
ATOM 2085 O O . ILE A 1 256 ? 5.984 5.238 21.781 1 96.56 256 ILE A O 1
ATOM 2089 N N . SER A 1 257 ? 4.941 7.148 21.516 1 93.25 257 SER A N 1
ATOM 2090 C CA . SER A 1 257 ? 6.156 7.934 21.328 1 93.25 257 SER A CA 1
ATOM 2091 C C . SER A 1 257 ? 6.023 9.32 21.938 1 93.25 257 SER A C 1
ATOM 2093 O O . SER A 1 257 ? 4.977 9.961 21.812 1 93.25 257 SER A O 1
ATOM 2095 N N . VAL A 1 258 ? 7.074 9.836 22.422 1 84.12 258 VAL A N 1
ATOM 2096 C CA . VAL A 1 258 ? 7.066 11.141 23.078 1 84.12 258 VAL A CA 1
ATOM 2097 C C . VAL A 1 258 ? 6.734 12.227 22.062 1 84.12 258 VAL A C 1
ATOM 2099 O O . VAL A 1 258 ? 6.172 13.266 22.422 1 84.12 258 VAL A O 1
ATOM 2102 N N . LYS A 1 259 ? 6.98 11.93 20.828 1 82.5 259 LYS A N 1
ATOM 2103 C CA . LYS A 1 259 ? 6.723 12.922 19.797 1 82.5 259 LYS A CA 1
ATOM 2104 C C . LYS A 1 259 ? 5.383 12.672 19.109 1 82.5 259 LYS A C 1
ATOM 2106 O O . LYS A 1 259 ? 5.012 13.391 18.188 1 82.5 259 LYS A O 1
ATOM 2111 N N . GLY A 1 260 ? 4.758 11.711 19.578 1 89.75 260 GLY A N 1
ATOM 2112 C CA . GLY A 1 260 ? 3.451 11.414 19.016 1 89.75 260 GLY A CA 1
ATOM 2113 C C . GLY A 1 260 ? 2.404 12.461 19.344 1 89.75 260 GLY A C 1
ATOM 2114 O O . GLY A 1 260 ? 2.541 13.195 20.328 1 89.75 260 GLY A O 1
ATOM 2115 N N . GLY A 1 261 ? 1.35 12.539 18.547 1 90.06 261 GLY A N 1
ATOM 2116 C CA . GLY A 1 261 ? 0.263 13.484 18.75 1 90.06 261 GLY A CA 1
ATOM 2117 C C . GLY A 1 261 ? -0.616 13.648 17.531 1 90.06 261 GLY A C 1
ATOM 2118 O O . GLY A 1 261 ? -0.642 12.781 16.656 1 90.06 261 GLY A O 1
ATOM 2119 N N . GLY A 1 262 ? -1.418 14.766 17.516 1 90.38 262 GLY A N 1
ATOM 2120 C CA . GLY A 1 262 ? -2.346 15.055 16.438 1 90.38 262 GLY A CA 1
ATOM 2121 C C . GLY A 1 262 ? -3.701 15.531 16.922 1 90.38 262 GLY A C 1
ATOM 2122 O O . GLY A 1 262 ? -3.781 16.344 17.844 1 90.38 262 GLY A O 1
ATOM 2123 N N . HIS A 1 263 ? -4.672 15.031 16.234 1 91.19 263 HIS A N 1
ATOM 2124 C CA . HIS A 1 263 ? -6.039 15.398 16.594 1 91.19 263 HIS A CA 1
ATOM 2125 C C . HIS A 1 263 ? -6.727 14.289 17.375 1 91.19 263 HIS A C 1
ATOM 2127 O O . HIS A 1 263 ? -6.195 13.18 17.484 1 91.19 263 HIS A O 1
ATOM 2133 N N . PHE A 1 264 ? -7.863 14.664 17.922 1 93.31 264 PHE A N 1
ATOM 2134 C CA . PHE A 1 264 ? -8.641 13.742 18.734 1 93.31 264 PHE A CA 1
ATOM 2135 C C . PHE A 1 264 ? -8.906 12.445 17.984 1 93.31 264 PHE A C 1
ATOM 2137 O O . PHE A 1 264 ? -8.758 11.359 18.547 1 93.31 264 PHE A O 1
ATOM 2144 N N . SER A 1 265 ? -9.273 12.461 16.75 1 96 265 SER A N 1
ATOM 2145 C CA . SER A 1 265 ? -9.688 11.266 16.031 1 96 265 SER A CA 1
ATOM 2146 C C . SER A 1 265 ? -8.656 10.867 14.977 1 96 265 SER A C 1
ATOM 2148 O O . SER A 1 265 ? -8.891 9.953 14.18 1 96 265 SER A O 1
ATOM 2150 N N . ALA A 1 266 ? -7.578 11.555 14.875 1 96.5 266 ALA A N 1
ATOM 2151 C CA . ALA A 1 266 ? -6.527 11.297 13.891 1 96.5 266 ALA A CA 1
ATOM 2152 C C . ALA A 1 266 ? -5.16 11.711 14.43 1 96.5 266 ALA A C 1
ATOM 2154 O O . ALA A 1 266 ? -4.852 12.906 14.508 1 96.5 266 ALA A O 1
ATOM 2155 N N . ALA A 1 267 ? -4.387 10.758 14.758 1 95.69 267 ALA A N 1
ATOM 2156 C CA . ALA A 1 267 ? -3.086 11.039 15.359 1 95.69 267 ALA A CA 1
ATOM 2157 C C . ALA A 1 267 ? -2.016 10.086 14.836 1 95.69 267 ALA A C 1
ATOM 2159 O O . ALA A 1 267 ? -2.328 9.117 14.141 1 95.69 267 ALA A O 1
ATOM 2160 N N . GLY A 1 268 ? -0.779 10.406 15.094 1 95.75 268 GLY A N 1
ATOM 2161 C CA . GLY A 1 268 ? 0.333 9.578 14.648 1 95.75 268 GLY A CA 1
ATOM 2162 C C . GLY A 1 268 ? 1.502 9.586 15.617 1 95.75 268 GLY A C 1
ATOM 2163 O O . GLY A 1 268 ? 1.598 10.461 16.484 1 95.75 268 GLY A O 1
ATOM 2164 N N . ALA A 1 269 ? 2.289 8.547 15.523 1 95.12 269 ALA A N 1
ATOM 2165 C CA . ALA A 1 269 ? 3.525 8.406 16.281 1 95.12 269 ALA A CA 1
ATOM 2166 C C . ALA A 1 269 ? 4.602 7.699 15.469 1 95.12 269 ALA A C 1
ATOM 2168 O O . ALA A 1 269 ? 4.316 6.738 14.75 1 95.12 269 ALA A O 1
ATOM 2169 N N . ASN A 1 270 ? 5.738 8.219 15.523 1 93.62 270 ASN A N 1
ATOM 2170 C CA . ASN A 1 270 ? 6.902 7.613 14.891 1 93.62 270 ASN A CA 1
ATOM 2171 C C . ASN A 1 270 ? 7.961 7.219 15.922 1 93.62 270 ASN A C 1
ATOM 2173 O O . ASN A 1 270 ? 8.219 7.965 16.859 1 93.62 270 ASN A O 1
ATOM 2177 N N . LEU A 1 271 ? 8.492 6.09 15.742 1 93.75 271 LEU A N 1
ATOM 2178 C CA . LEU A 1 271 ? 9.586 5.602 16.578 1 93.75 271 LEU A CA 1
ATOM 2179 C C . LEU A 1 271 ? 10.828 5.32 15.734 1 93.75 271 LEU A C 1
ATOM 2181 O O . LEU A 1 271 ? 10.758 4.598 14.742 1 93.75 271 LEU A O 1
ATOM 2185 N N . LEU A 1 272 ? 11.891 5.949 16.219 1 91.12 272 LEU A N 1
ATOM 2186 C CA . LEU A 1 272 ? 13.148 5.496 15.633 1 91.12 272 LEU A CA 1
ATOM 2187 C C . LEU A 1 272 ? 13.359 4.008 15.883 1 91.12 272 LEU A C 1
ATOM 2189 O O . LEU A 1 272 ? 12.977 3.492 16.938 1 91.12 272 LEU A O 1
ATOM 2193 N N . TYR A 1 273 ? 13.961 3.303 14.906 1 90.5 273 TYR A N 1
ATOM 2194 C CA . TYR A 1 273 ? 14.164 1.868 15.07 1 90.5 273 TYR A CA 1
ATOM 2195 C C . TYR A 1 273 ? 14.953 1.568 16.344 1 90.5 273 TYR A C 1
ATOM 2197 O O . TYR A 1 273 ? 14.727 0.541 16.984 1 90.5 273 TYR A O 1
ATOM 2205 N N . SER A 1 274 ? 15.805 2.482 16.734 1 88.12 274 SER A N 1
ATOM 2206 C CA . SER A 1 274 ? 16.578 2.322 17.969 1 88.12 274 SER A CA 1
ATOM 2207 C C . SER A 1 274 ? 15.68 2.383 19.203 1 88.12 274 SER A C 1
ATOM 2209 O O . SER A 1 274 ? 16.062 1.914 20.281 1 88.12 274 SER A O 1
ATOM 2211 N N . GLU A 1 275 ? 14.523 2.928 19.016 1 88.94 275 GLU A N 1
ATOM 2212 C CA . GLU A 1 275 ? 13.586 3.092 20.141 1 88.94 275 GLU A CA 1
ATOM 2213 C C . GLU A 1 275 ? 12.578 1.947 20.188 1 88.94 275 GLU A C 1
ATOM 2215 O O . GLU A 1 275 ? 11.805 1.841 21.141 1 88.94 275 GLU A O 1
ATOM 2220 N N . CYS A 1 276 ? 12.633 1.061 19.281 1 90.38 276 CYS A N 1
ATOM 2221 C CA . CYS A 1 276 ? 11.578 0.074 19.109 1 90.38 276 CYS A CA 1
ATOM 2222 C C . CYS A 1 276 ? 11.766 -1.113 20.031 1 90.38 276 CYS A C 1
ATOM 2224 O O . CYS A 1 276 ? 10.797 -1.731 20.469 1 90.38 276 CYS A O 1
ATOM 2226 N N . GLN A 1 277 ? 12.938 -1.552 20.344 1 84.38 277 GLN A N 1
ATOM 2227 C CA . GLN A 1 277 ? 13.258 -2.814 21 1 84.38 277 GLN A CA 1
ATOM 2228 C C . GLN A 1 277 ? 12.492 -2.961 22.312 1 84.38 277 GLN A C 1
ATOM 2230 O O . GLN A 1 277 ? 11.961 -4.031 22.609 1 84.38 277 GLN A O 1
ATOM 2235 N N . ASP A 1 278 ? 12.32 -1.928 23.109 1 85.94 278 ASP A N 1
ATOM 2236 C CA . ASP A 1 278 ? 11.688 -2.082 24.406 1 85.94 278 ASP A CA 1
ATOM 2237 C C . ASP A 1 278 ? 10.312 -1.425 24.438 1 85.94 278 ASP A C 1
ATOM 2239 O O . ASP A 1 278 ? 9.703 -1.289 25.5 1 85.94 278 ASP A O 1
ATOM 2243 N N . ASN A 1 279 ? 9.844 -1.126 23.344 1 92.56 279 ASN A N 1
ATOM 2244 C CA . ASN A 1 279 ? 8.539 -0.467 23.266 1 92.56 279 ASN A CA 1
ATOM 2245 C C . ASN A 1 279 ? 7.402 -1.479 23.25 1 92.56 279 ASN A C 1
ATOM 2247 O O . ASN A 1 279 ? 7.34 -2.332 22.359 1 92.56 279 ASN A O 1
ATOM 2251 N N . ALA A 1 280 ? 6.512 -1.357 24.188 1 92.88 280 ALA A N 1
ATOM 2252 C CA . ALA A 1 280 ? 5.453 -2.35 24.375 1 92.88 280 ALA A CA 1
ATOM 2253 C C . ALA A 1 280 ? 4.52 -2.393 23.172 1 92.88 280 ALA A C 1
ATOM 2255 O O . ALA A 1 280 ? 3.996 -3.453 22.828 1 92.88 280 ALA A O 1
ATOM 2256 N N . PHE A 1 281 ? 4.273 -1.312 22.547 1 95.88 281 PHE A N 1
ATOM 2257 C CA . PHE A 1 281 ? 3.4 -1.255 21.375 1 95.88 281 PHE A CA 1
ATOM 2258 C C . PHE A 1 281 ? 4.039 -1.961 20.188 1 95.88 281 PHE A C 1
ATOM 2260 O O . PHE A 1 281 ? 3.363 -2.682 19.453 1 95.88 281 PHE A O 1
ATOM 2267 N N . VAL A 1 282 ? 5.336 -1.759 20.031 1 94.06 282 VAL A N 1
ATOM 2268 C CA . VAL A 1 282 ? 6.07 -2.389 18.938 1 94.06 282 VAL A CA 1
ATOM 2269 C C . VAL A 1 282 ? 6.082 -3.904 19.141 1 94.06 282 VAL A C 1
ATOM 2271 O O . VAL A 1 282 ? 5.859 -4.656 18.188 1 94.06 282 VAL A O 1
ATOM 2274 N N . LYS A 1 283 ? 6.246 -4.359 20.344 1 90 283 LYS A N 1
ATOM 2275 C CA . LYS A 1 283 ? 6.262 -5.785 20.641 1 90 283 LYS A CA 1
ATOM 2276 C C . LYS A 1 283 ? 4.914 -6.43 20.328 1 90 283 LYS A C 1
ATOM 2278 O O . LYS A 1 283 ? 4.859 -7.59 19.906 1 90 283 LYS A O 1
ATOM 2283 N N . SER A 1 284 ? 3.896 -5.68 20.422 1 91.62 284 SER A N 1
ATOM 2284 C CA . SER A 1 284 ? 2.547 -6.191 20.203 1 91.62 284 SER A CA 1
ATOM 2285 C C . SER A 1 284 ? 2.316 -6.555 18.75 1 91.62 284 SER A C 1
ATOM 2287 O O . SER A 1 284 ? 1.526 -7.449 18.438 1 91.62 284 SER A O 1
ATOM 2289 N N . ILE A 1 285 ? 2.994 -5.875 17.828 1 90.12 285 ILE A N 1
ATOM 2290 C CA . ILE A 1 285 ? 2.654 -6.082 16.422 1 90.12 285 ILE A CA 1
ATOM 2291 C C . ILE A 1 285 ? 3.578 -7.137 15.812 1 90.12 285 ILE A C 1
ATOM 2293 O O . ILE A 1 285 ? 3.314 -7.648 14.719 1 90.12 285 ILE A O 1
ATOM 2297 N N . GLN A 1 286 ? 4.648 -7.465 16.422 1 81 286 GLN A N 1
ATOM 2298 C CA . GLN A 1 286 ? 5.613 -8.422 15.891 1 81 286 GLN A CA 1
ATOM 2299 C C . GLN A 1 286 ? 5.176 -9.852 16.156 1 81 286 GLN A C 1
ATOM 2301 O O . GLN A 1 286 ? 5.555 -10.773 15.43 1 81 286 GLN A O 1
ATOM 2306 N N . TRP A 1 287 ? 4.312 -10.086 17.297 1 66.62 287 TRP A N 1
ATOM 2307 C CA . TRP A 1 287 ? 3.957 -11.445 17.688 1 66.62 287 TRP A CA 1
ATOM 2308 C C . TRP A 1 287 ? 2.443 -11.602 17.797 1 66.62 287 TRP A C 1
ATOM 2310 O O . TRP A 1 287 ? 1.749 -10.688 18.25 1 66.62 287 TRP A O 1
ATOM 2320 N N . MET B 1 1 ? -6.379 -16.922 -12.148 1 58.41 1 MET B N 1
ATOM 2321 C CA . MET B 1 1 ? -7.734 -16.531 -12.523 1 58.41 1 MET B CA 1
ATOM 2322 C C . MET B 1 1 ? -7.914 -16.547 -14.031 1 58.41 1 MET B C 1
ATOM 2324 O O . MET B 1 1 ? -8.812 -17.219 -14.547 1 58.41 1 MET B O 1
ATOM 2328 N N . ALA B 1 2 ? -6.977 -15.945 -14.664 1 54.34 2 ALA B N 1
ATOM 2329 C CA . ALA B 1 2 ? -7.133 -15.852 -16.125 1 54.34 2 ALA B CA 1
ATOM 2330 C C . ALA B 1 2 ? -7.148 -17.234 -16.75 1 54.34 2 ALA B C 1
ATOM 2332 O O . ALA B 1 2 ? -7.93 -17.5 -17.672 1 54.34 2 ALA B O 1
ATOM 2333 N N . ALA B 1 3 ? -6.391 -18.078 -16.188 1 60.41 3 ALA B N 1
ATOM 2334 C CA . ALA B 1 3 ? -6.371 -19.438 -16.703 1 60.41 3 ALA B CA 1
ATOM 2335 C C . ALA B 1 3 ? -7.746 -20.094 -16.594 1 60.41 3 ALA B C 1
ATOM 2337 O O . ALA B 1 3 ? -8.234 -20.703 -17.547 1 60.41 3 ALA B O 1
ATOM 2338 N N . ALA B 1 4 ? -8.32 -19.781 -15.562 1 57.22 4 ALA B N 1
ATOM 2339 C CA . ALA B 1 4 ? -9.586 -20.453 -15.281 1 57.22 4 ALA B CA 1
ATOM 2340 C C . ALA B 1 4 ? -10.695 -19.922 -16.188 1 57.22 4 ALA B C 1
ATOM 2342 O O . ALA B 1 4 ? -11.516 -20.688 -16.703 1 57.22 4 ALA B O 1
ATOM 2343 N N . ILE B 1 5 ? -10.734 -18.672 -16.312 1 59.66 5 ILE B N 1
ATOM 2344 C CA . ILE B 1 5 ? -11.867 -18.078 -17.016 1 59.66 5 ILE B CA 1
ATOM 2345 C C . ILE B 1 5 ? -11.852 -18.516 -18.469 1 59.66 5 ILE B C 1
ATOM 2347 O O . ILE B 1 5 ? -12.906 -18.797 -19.047 1 59.66 5 ILE B O 1
ATOM 2351 N N . HIS B 1 6 ? -10.711 -18.594 -18.922 1 58.69 6 HIS B N 1
ATOM 2352 C CA . HIS B 1 6 ? -10.625 -19 -20.328 1 58.69 6 HIS B CA 1
ATOM 2353 C C . HIS B 1 6 ? -11.062 -20.453 -20.5 1 58.69 6 HIS B C 1
ATOM 2355 O O . HIS B 1 6 ? -11.758 -20.781 -21.469 1 58.69 6 HIS B O 1
ATOM 2361 N N . MET B 1 7 ? -10.578 -21.234 -19.562 1 57.19 7 MET B N 1
ATOM 2362 C CA . MET B 1 7 ? -11.039 -22.625 -19.625 1 57.19 7 MET B CA 1
ATOM 2363 C C . MET B 1 7 ? -12.555 -22.703 -19.531 1 57.19 7 MET B C 1
ATOM 2365 O O . MET B 1 7 ? -13.195 -23.422 -20.297 1 57.19 7 MET B O 1
ATOM 2369 N N . TYR B 1 8 ? -13.031 -21.969 -18.594 1 56.59 8 TYR B N 1
ATOM 2370 C CA . TYR B 1 8 ? -14.469 -22.062 -18.344 1 56.59 8 TYR B CA 1
ATOM 2371 C C . TYR B 1 8 ? -15.266 -21.672 -19.594 1 56.59 8 TYR B C 1
ATOM 2373 O O . TYR B 1 8 ? -16.219 -22.359 -19.969 1 56.59 8 TYR B O 1
ATOM 2381 N N . HIS B 1 9 ? -14.969 -20.516 -19.984 1 56.53 9 HIS B N 1
ATOM 2382 C CA . HIS B 1 9 ? -15.797 -20.062 -21.109 1 56.53 9 HIS B CA 1
ATOM 2383 C C . HIS B 1 9 ? -15.758 -21.062 -22.25 1 56.53 9 HIS B C 1
ATOM 2385 O O . HIS B 1 9 ? -16.797 -21.391 -22.828 1 56.53 9 HIS B O 1
ATOM 2391 N N . THR B 1 10 ? -14.555 -21.25 -22.531 1 52.34 10 THR B N 1
ATOM 2392 C CA . THR B 1 10 ? -14.461 -22 -23.781 1 52.34 10 THR B CA 1
ATOM 2393 C C . THR B 1 10 ? -14.914 -23.438 -23.594 1 52.34 10 THR B C 1
ATOM 2395 O O . THR B 1 10 ? -15.602 -24 -24.438 1 52.34 10 THR B O 1
ATOM 2398 N N . VAL B 1 11 ? -14.469 -23.953 -22.484 1 52.19 11 VAL B N 1
ATOM 2399 C CA . VAL B 1 11 ? -14.82 -25.359 -22.281 1 52.19 11 VAL B CA 1
ATOM 2400 C C . VAL B 1 11 ? -16.297 -25.469 -21.875 1 52.19 11 VAL B C 1
ATOM 2402 O O . VAL B 1 11 ? -17 -26.375 -22.312 1 52.19 11 VAL B O 1
ATOM 2405 N N . VAL B 1 12 ? -16.734 -24.531 -21.094 1 51.97 12 VAL B N 1
ATOM 2406 C CA . VAL B 1 12 ? -18.094 -24.656 -20.594 1 51.97 12 VAL B CA 1
ATOM 2407 C C . VAL B 1 12 ? -19.094 -24.391 -21.719 1 51.97 12 VAL B C 1
ATOM 2409 O O . VAL B 1 12 ? -20.109 -25.062 -21.828 1 51.97 12 VAL B O 1
ATOM 2412 N N . ASN B 1 13 ? -18.797 -23.266 -22.359 1 52.66 13 ASN B N 1
ATOM 2413 C CA . ASN B 1 13 ? -19.859 -23 -23.344 1 52.66 13 ASN B CA 1
ATOM 2414 C C . ASN B 1 13 ? -20.016 -24.156 -24.312 1 52.66 13 ASN B C 1
ATOM 2416 O O . ASN B 1 13 ? -21.047 -24.266 -24.984 1 52.66 13 ASN B O 1
ATOM 2420 N N . ASN B 1 14 ? -18.922 -24.859 -24.422 1 50.69 14 ASN B N 1
ATOM 2421 C CA . ASN B 1 14 ? -19.125 -25.859 -25.469 1 50.69 14 ASN B CA 1
ATOM 2422 C C . ASN B 1 14 ? -19.312 -27.25 -24.875 1 50.69 14 ASN B C 1
ATOM 2424 O O . ASN B 1 14 ? -19.516 -28.219 -25.609 1 50.69 14 ASN B O 1
ATOM 2428 N N . ASN B 1 15 ? -19.031 -27.453 -23.5 1 53.47 15 ASN B N 1
ATOM 2429 C CA . ASN B 1 15 ? -19.094 -28.859 -23.109 1 53.47 15 ASN B CA 1
ATOM 2430 C C . ASN B 1 15 ? -20.141 -29.094 -22.031 1 53.47 15 ASN B C 1
ATOM 2432 O O . ASN B 1 15 ? -20.547 -28.172 -21.344 1 53.47 15 ASN B O 1
ATOM 2436 N N . THR B 1 16 ? -20.922 -30.266 -22.156 1 59.12 16 THR B N 1
ATOM 2437 C CA . THR B 1 16 ? -21.891 -30.922 -21.281 1 59.12 16 THR B CA 1
ATOM 2438 C C . THR B 1 16 ? -21.297 -31.141 -19.906 1 59.12 16 THR B C 1
ATOM 2440 O O . THR B 1 16 ? -22 -31.531 -18.969 1 59.12 16 THR B O 1
ATOM 2443 N N . ILE B 1 17 ? -20.016 -31 -19.688 1 60.53 17 ILE B N 1
ATOM 2444 C CA . ILE B 1 17 ? -19.406 -31.312 -18.406 1 60.53 17 ILE B CA 1
ATOM 2445 C C . ILE B 1 17 ? -19.438 -30.078 -17.516 1 60.53 17 ILE B C 1
ATOM 2447 O O . ILE B 1 17 ? -19.078 -28.969 -17.938 1 60.53 17 ILE B O 1
ATOM 2451 N N . THR B 1 18 ? -20.062 -30.328 -16.344 1 72.31 18 THR B N 1
ATOM 2452 C CA . THR B 1 18 ? -20.141 -29.266 -15.344 1 72.31 18 THR B CA 1
ATOM 2453 C C . THR B 1 18 ? -18.906 -29.281 -14.445 1 72.31 18 THR B C 1
ATOM 2455 O O . THR B 1 18 ? -18.547 -30.328 -13.898 1 72.31 18 THR B O 1
ATOM 2458 N N . TYR B 1 19 ? -18.109 -28.219 -14.445 1 76.06 19 TYR B N 1
ATOM 2459 C CA . TYR B 1 19 ? -16.969 -28.094 -13.562 1 76.06 19 TYR B CA 1
ATOM 2460 C C . TYR B 1 19 ? -17.297 -27.203 -12.367 1 76.06 19 TYR B C 1
ATOM 2462 O O . TYR B 1 19 ? -18 -26.203 -12.508 1 76.06 19 TYR B O 1
ATOM 2470 N N . LYS B 1 20 ? -16.891 -27.766 -11.266 1 81.38 20 LYS B N 1
ATOM 2471 C CA . LYS B 1 20 ? -16.906 -26.906 -10.086 1 81.38 20 LYS B CA 1
ATOM 2472 C C . LYS B 1 20 ? -15.609 -26.125 -9.961 1 81.38 20 LYS B C 1
ATOM 2474 O O . LYS B 1 20 ? -14.516 -26.688 -10.031 1 81.38 20 LYS B O 1
ATOM 2479 N N . TYR B 1 21 ? -15.781 -24.828 -9.898 1 82.5 21 TYR B N 1
ATOM 2480 C CA . TYR B 1 21 ? -14.625 -23.938 -9.773 1 82.5 21 TYR B CA 1
ATOM 2481 C C . TYR B 1 21 ? -14.312 -23.656 -8.312 1 82.5 21 TYR B C 1
ATOM 2483 O O . TYR B 1 21 ? -15.203 -23.328 -7.527 1 82.5 21 TYR B O 1
ATOM 2491 N N . LEU B 1 22 ? -13.039 -23.875 -8 1 83.25 22 LEU B N 1
ATOM 2492 C CA . LEU B 1 22 ? -12.594 -23.594 -6.645 1 83.25 22 LEU B CA 1
ATOM 2493 C C . LEU B 1 22 ? -11.344 -22.719 -6.664 1 83.25 22 LEU B C 1
ATOM 2495 O O . LEU B 1 22 ? -10.336 -23.078 -7.273 1 83.25 22 LEU B O 1
ATOM 2499 N N . ALA B 1 23 ? -11.453 -21.547 -6.07 1 81.81 23 ALA B N 1
ATOM 2500 C CA . ALA B 1 23 ? -10.273 -20.719 -5.863 1 81.81 23 ALA B CA 1
ATOM 2501 C C . ALA B 1 23 ? -9.383 -21.297 -4.762 1 81.81 23 ALA B C 1
ATOM 2503 O O . ALA B 1 23 ? -9.883 -21.781 -3.74 1 81.81 23 ALA B O 1
ATOM 2504 N N . CYS B 1 24 ? -8.086 -21.344 -5.016 1 79.19 24 CYS B N 1
ATOM 2505 C CA . CYS B 1 24 ? -7.184 -21.953 -4.047 1 79.19 24 CYS B CA 1
ATOM 2506 C C . CYS B 1 24 ? -5.938 -21.109 -3.84 1 79.19 24 CYS B C 1
ATOM 2508 O O . CYS B 1 24 ? -5.453 -20.469 -4.777 1 79.19 24 CYS B O 1
ATOM 2510 N N . ASN B 1 25 ? -5.457 -21.109 -2.625 1 75.75 25 ASN B N 1
ATOM 2511 C CA . ASN B 1 25 ? -4.152 -20.578 -2.246 1 75.75 25 ASN B CA 1
ATOM 2512 C C . ASN B 1 25 ? -3.256 -21.656 -1.649 1 75.75 25 ASN B C 1
ATOM 2514 O O . ASN B 1 25 ? -3.746 -22.688 -1.196 1 75.75 25 ASN B O 1
ATOM 2518 N N . TYR B 1 26 ? -1.993 -21.391 -1.6 1 76.25 26 TYR B N 1
ATOM 2519 C CA . TYR B 1 26 ? -1.025 -22.391 -1.163 1 76.25 26 TYR B CA 1
ATOM 2520 C C . TYR B 1 26 ? -1.21 -22.719 0.314 1 76.25 26 TYR B C 1
ATOM 2522 O O . TYR B 1 26 ? -0.771 -23.766 0.781 1 76.25 26 TYR B O 1
ATOM 2530 N N . THR B 1 27 ? -1.845 -21.812 1 1 72.19 27 THR B N 1
ATOM 2531 C CA . THR B 1 27 ? -2.033 -22.031 2.43 1 72.19 27 THR B CA 1
ATOM 2532 C C . THR B 1 27 ? -3.328 -22.797 2.693 1 72.19 27 THR B C 1
ATOM 2534 O O . THR B 1 27 ? -3.582 -23.234 3.82 1 72.19 27 THR B O 1
ATOM 2537 N N . ASP B 1 28 ? -4.129 -23 1.696 1 78.62 28 ASP B N 1
ATOM 2538 C CA . ASP B 1 28 ? -5.398 -23.719 1.854 1 78.62 28 ASP B CA 1
ATOM 2539 C C . ASP B 1 28 ? -5.172 -25.203 2.084 1 78.62 28 ASP B C 1
ATOM 2541 O O . ASP B 1 28 ? -4.199 -25.781 1.59 1 78.62 28 ASP B O 1
ATOM 2545 N N . PRO B 1 29 ? -6.031 -25.719 2.836 1 86.5 29 PRO B N 1
ATOM 2546 C CA . PRO B 1 29 ? -5.934 -27.172 2.994 1 86.5 29 PRO B CA 1
ATOM 2547 C C . PRO B 1 29 ? -6.152 -27.938 1.686 1 86.5 29 PRO B C 1
ATOM 2549 O O . PRO B 1 29 ? -6.805 -27.422 0.773 1 86.5 29 PRO B O 1
ATOM 2552 N N . VAL B 1 30 ? -5.613 -29.125 1.655 1 91.81 30 VAL B N 1
ATOM 2553 C CA . VAL B 1 30 ? -5.781 -29.984 0.485 1 91.81 30 VAL B CA 1
ATOM 2554 C C . VAL B 1 30 ? -7.262 -30.297 0.287 1 91.81 30 VAL B C 1
ATOM 2556 O O . VAL B 1 30 ? -7.996 -30.484 1.259 1 91.81 30 VAL B O 1
ATOM 2559 N N . LEU B 1 31 ? -7.664 -30.422 -0.918 1 92.75 31 LEU B N 1
ATOM 2560 C CA . LEU B 1 31 ? -9.047 -30.734 -1.261 1 92.75 31 LEU B CA 1
ATOM 2561 C C . LEU B 1 31 ? -9.469 -32.062 -0.665 1 92.75 31 LEU B C 1
ATOM 2563 O O . LEU B 1 31 ? -8.68 -33.031 -0.656 1 92.75 31 LEU B O 1
ATOM 2567 N N . ASP B 1 32 ? -10.688 -32.094 -0.087 1 93.44 32 ASP B N 1
ATOM 2568 C CA . ASP B 1 32 ? -11.25 -33.312 0.456 1 93.44 32 ASP B CA 1
ATOM 2569 C C . ASP B 1 32 ? -12.188 -34 -0.549 1 93.44 32 ASP B C 1
ATOM 2571 O O . ASP B 1 32 ? -13.406 -33.969 -0.375 1 93.44 32 ASP B O 1
ATOM 2575 N N . VAL B 1 33 ? -11.633 -34.594 -1.558 1 94.94 33 VAL B N 1
ATOM 2576 C CA . VAL B 1 33 ? -12.383 -35.281 -2.619 1 94.94 33 VAL B CA 1
ATOM 2577 C C . VAL B 1 33 ? -11.75 -36.625 -2.934 1 94.94 33 VAL B C 1
ATOM 2579 O O . VAL B 1 33 ? -10.57 -36.844 -2.67 1 94.94 33 VAL B O 1
ATOM 2582 N N . GLU B 1 34 ? -12.586 -37.594 -3.387 1 95.56 34 GLU B N 1
ATOM 2583 C CA . GLU B 1 34 ? -12.148 -38.938 -3.797 1 95.56 34 GLU B CA 1
ATOM 2584 C C . GLU B 1 34 ? -12.758 -39.344 -5.141 1 95.56 34 GLU B C 1
ATOM 2586 O O . GLU B 1 34 ? -13.852 -38.906 -5.48 1 95.56 34 GLU B O 1
ATOM 2591 N N . ASN B 1 35 ? -11.961 -40.094 -5.898 1 96.44 35 ASN B N 1
ATOM 2592 C CA . ASN B 1 35 ? -12.406 -40.656 -7.176 1 96.44 35 ASN B CA 1
ATOM 2593 C C . ASN B 1 35 ? -12.977 -39.562 -8.078 1 96.44 35 ASN B C 1
ATOM 2595 O O . ASN B 1 35 ? -14.047 -39.719 -8.672 1 96.44 35 ASN B O 1
ATOM 2599 N N . SER B 1 36 ? -12.305 -38.438 -8.031 1 94.31 36 SER B N 1
ATOM 2600 C CA . SER B 1 36 ? -12.719 -37.312 -8.836 1 94.31 36 SER B CA 1
ATOM 2601 C C . SER B 1 36 ? -11.656 -36.906 -9.852 1 94.31 36 SER B C 1
ATOM 2603 O O . SER B 1 36 ? -10.516 -37.375 -9.773 1 94.31 36 SER B O 1
ATOM 2605 N N . GLU B 1 37 ? -12.125 -36.188 -10.859 1 92.5 37 GLU B N 1
ATOM 2606 C CA . GLU B 1 37 ? -11.203 -35.562 -11.789 1 92.5 37 GLU B CA 1
ATOM 2607 C C . GLU B 1 37 ? -10.883 -34.125 -11.359 1 92.5 37 GLU B C 1
ATOM 2609 O O . GLU B 1 37 ? -11.789 -33.312 -11.227 1 92.5 37 GLU B O 1
ATOM 2614 N N . ILE B 1 38 ? -9.625 -33.875 -11.086 1 93.44 38 ILE B N 1
ATOM 2615 C CA . ILE B 1 38 ? -9.188 -32.562 -10.617 1 93.44 38 ILE B CA 1
ATOM 2616 C C . ILE B 1 38 ? -8.289 -31.891 -11.664 1 93.44 38 ILE B C 1
ATOM 2618 O O . ILE B 1 38 ? -7.359 -32.531 -12.172 1 93.44 38 ILE B O 1
ATOM 2622 N N . ILE B 1 39 ? -8.578 -30.672 -12.047 1 91.62 39 ILE B N 1
ATOM 2623 C CA . ILE B 1 39 ? -7.715 -29.875 -12.914 1 91.62 39 ILE B CA 1
ATOM 2624 C C . ILE B 1 39 ? -7.094 -28.734 -12.109 1 91.62 39 ILE B C 1
ATOM 2626 O O . ILE B 1 39 ? -7.805 -27.859 -11.609 1 91.62 39 ILE B O 1
ATOM 2630 N N . PHE B 1 40 ? -5.785 -28.766 -11.984 1 92.88 40 PHE B N 1
ATOM 2631 C CA . PHE B 1 40 ? -5.055 -27.672 -11.367 1 92.88 40 PHE B CA 1
ATOM 2632 C C . PHE B 1 40 ? -4.57 -26.672 -12.422 1 92.88 40 PHE B C 1
ATOM 2634 O O . PHE B 1 40 ? -3.881 -27.062 -13.367 1 92.88 40 PHE B O 1
ATOM 2641 N N . LEU B 1 41 ? -4.938 -25.484 -12.266 1 91.81 41 LEU B N 1
ATOM 2642 C CA . LEU B 1 41 ? -4.539 -24.422 -13.18 1 91.81 41 LEU B CA 1
ATOM 2643 C C . LEU B 1 41 ? -3.672 -23.391 -12.469 1 91.81 41 LEU B C 1
ATOM 2645 O O . LEU B 1 41 ? -4.145 -22.688 -11.578 1 91.81 41 LEU B O 1
ATOM 2649 N N . ASP B 1 42 ? -2.441 -23.234 -12.891 1 92 42 ASP B N 1
ATOM 2650 C CA . ASP B 1 42 ? -1.478 -22.266 -12.391 1 92 42 ASP B CA 1
ATOM 2651 C C . ASP B 1 42 ? -1.225 -22.453 -10.898 1 92 42 ASP B C 1
ATOM 2653 O O . ASP B 1 42 ? -1.029 -21.469 -10.172 1 92 42 ASP B O 1
ATOM 2657 N N . PHE B 1 43 ? -1.392 -23.703 -10.547 1 90.12 43 PHE B N 1
ATOM 2658 C CA . PHE B 1 43 ? -1.269 -24.062 -9.133 1 90.12 43 PHE B CA 1
ATOM 2659 C C . PHE B 1 43 ? -1.143 -25.562 -8.969 1 90.12 43 PHE B C 1
ATOM 2661 O O . PHE B 1 43 ? -1.749 -26.328 -9.719 1 90.12 43 PHE B O 1
ATOM 2668 N N . CYS B 1 44 ? -0.38 -25.969 -7.957 1 89.75 44 CYS B N 1
ATOM 2669 C CA . CYS B 1 44 ? -0.47 -27.328 -7.441 1 89.75 44 CYS B CA 1
ATOM 2670 C C . CYS B 1 44 ? 0.021 -27.406 -6 1 89.75 44 CYS B C 1
ATOM 2672 O O . CYS B 1 44 ? 0.769 -26.531 -5.551 1 89.75 44 CYS B O 1
ATOM 2674 N N . TYR B 1 45 ? -0.43 -28.406 -5.332 1 89.75 45 TYR B N 1
ATOM 2675 C CA . TYR B 1 45 ? -0.005 -28.625 -3.955 1 89.75 45 TYR B CA 1
ATOM 2676 C C . TYR B 1 45 ? 1.409 -29.188 -3.902 1 89.75 45 TYR B C 1
ATOM 2678 O O . TYR B 1 45 ? 1.998 -29.5 -4.941 1 89.75 45 TYR B O 1
ATOM 2686 N N . LYS B 1 46 ? 1.916 -29.219 -2.664 1 88.88 46 LYS B N 1
ATOM 2687 C CA . LYS B 1 46 ? 3.201 -29.891 -2.465 1 88.88 46 LYS B CA 1
ATOM 2688 C C . LYS B 1 46 ? 3.084 -31.391 -2.674 1 88.88 46 LYS B C 1
ATOM 2690 O O . LYS B 1 46 ? 1.977 -31.938 -2.705 1 88.88 46 LYS B O 1
ATOM 2695 N N . ARG B 1 47 ? 4.25 -32.062 -2.777 1 93.06 47 ARG B N 1
ATOM 2696 C CA . ARG B 1 47 ? 4.328 -33.469 -3.17 1 93.06 47 ARG B CA 1
ATOM 2697 C C . ARG B 1 47 ? 3.42 -34.344 -2.305 1 93.06 47 ARG B C 1
ATOM 2699 O O . ARG B 1 47 ? 2.631 -35.125 -2.822 1 93.06 47 ARG B O 1
ATOM 2706 N N . ASP B 1 48 ? 3.514 -34.125 -0.952 1 94.19 48 ASP B N 1
ATOM 2707 C CA . ASP B 1 48 ? 2.748 -34.969 -0.052 1 94.19 48 ASP B CA 1
ATOM 2708 C C . ASP B 1 48 ? 1.247 -34.812 -0.283 1 94.19 48 ASP B C 1
ATOM 2710 O O . ASP B 1 48 ? 0.496 -35.781 -0.237 1 94.19 48 ASP B O 1
ATOM 2714 N N . GLU B 1 49 ? 0.853 -33.656 -0.491 1 93.5 49 GLU B N 1
ATOM 2715 C CA . GLU B 1 49 ? -0.559 -33.344 -0.723 1 93.5 49 GLU B CA 1
ATOM 2716 C C . GLU B 1 49 ? -1.019 -33.906 -2.074 1 93.5 49 GLU B C 1
ATOM 2718 O O . GLU B 1 49 ? -2.121 -34.438 -2.191 1 93.5 49 GLU B O 1
ATOM 2723 N N . MET B 1 50 ? -0.187 -33.812 -3.066 1 95 50 MET B N 1
ATOM 2724 C CA . MET B 1 50 ? -0.498 -34.344 -4.387 1 95 50 MET B CA 1
ATOM 2725 C C . MET B 1 50 ? -0.631 -35.875 -4.336 1 95 50 MET B C 1
ATOM 2727 O O . MET B 1 50 ? -1.546 -36.438 -4.938 1 95 50 MET B O 1
ATOM 2731 N N . LEU B 1 51 ? 0.281 -36.469 -3.59 1 96.38 51 LEU B N 1
ATOM 2732 C CA . LEU B 1 51 ? 0.246 -37.938 -3.441 1 96.38 51 LEU B CA 1
ATOM 2733 C C . LEU B 1 51 ? -1.015 -38.375 -2.707 1 96.38 51 LEU B C 1
ATOM 2735 O O . LEU B 1 51 ? -1.606 -39.406 -3.043 1 96.38 51 LEU B O 1
ATOM 2739 N N . SER B 1 52 ? -1.321 -37.562 -1.731 1 96.88 52 SER B N 1
ATOM 2740 C CA . SER B 1 52 ? -2.539 -37.875 -0.989 1 96.88 52 SER B CA 1
ATOM 2741 C C . SER B 1 52 ? -3.762 -37.844 -1.9 1 96.88 52 SER B C 1
ATOM 2743 O O . SER B 1 52 ? -4.637 -38.719 -1.792 1 96.88 52 SER B O 1
ATOM 2745 N N . LEU B 1 53 ? -3.867 -36.938 -2.785 1 96.88 53 LEU B N 1
ATOM 2746 C CA . LEU B 1 53 ? -4.98 -36.844 -3.725 1 96.88 53 LEU B CA 1
ATOM 2747 C C . LEU B 1 53 ? -4.996 -38.031 -4.676 1 96.88 53 LEU B C 1
ATOM 2749 O O . LEU B 1 53 ? -6.059 -38.594 -4.977 1 96.88 53 LEU B O 1
ATOM 2753 N N . LEU B 1 54 ? -3.838 -38.5 -5.117 1 96.88 54 LEU B N 1
ATOM 2754 C CA . LEU B 1 54 ? -3.721 -39.625 -6.027 1 96.88 54 LEU B CA 1
ATOM 2755 C C . LEU B 1 54 ? -4.125 -40.938 -5.332 1 96.88 54 LEU B C 1
ATOM 2757 O O . LEU B 1 54 ? -4.801 -41.781 -5.926 1 96.88 54 LEU B O 1
ATOM 2761 N N . SER B 1 55 ? -3.725 -41.031 -4.094 1 97.06 55 SER B N 1
ATOM 2762 C CA . SER B 1 55 ? -4.012 -42.25 -3.342 1 97.06 55 SER B CA 1
ATOM 2763 C C . SER B 1 55 ? -5.508 -42.406 -3.104 1 97.06 55 SER B C 1
ATOM 2765 O O . SER B 1 55 ? -5.98 -43.5 -2.84 1 97.06 55 SER B O 1
ATOM 2767 N N . ARG B 1 56 ? -6.219 -41.375 -3.145 1 97.06 56 ARG B N 1
ATOM 2768 C CA . ARG B 1 56 ? -7.66 -41.406 -2.932 1 97.06 56 ARG B CA 1
ATOM 2769 C C . ARG B 1 56 ? -8.398 -41.688 -4.234 1 97.06 56 ARG B C 1
ATOM 2771 O O . ARG B 1 56 ? -9.625 -41.594 -4.289 1 97.06 56 ARG B O 1
ATOM 2778 N N . GLY B 1 57 ? -7.645 -41.969 -5.285 1 96.5 57 GLY B N 1
ATOM 2779 C CA . GLY B 1 57 ? -8.242 -42.406 -6.543 1 96.5 57 GLY B CA 1
ATOM 2780 C C . GLY B 1 57 ? -8.531 -41.25 -7.492 1 96.5 57 GLY B C 1
ATOM 2781 O O . GLY B 1 57 ? -9.148 -41.469 -8.539 1 96.5 57 GLY B O 1
ATOM 2782 N N . ASN B 1 58 ? -8.07 -40.094 -7.168 1 96.38 58 ASN B N 1
ATOM 2783 C CA . ASN B 1 58 ? -8.32 -38.938 -8.031 1 96.38 58 ASN B CA 1
ATOM 2784 C C . ASN B 1 58 ? -7.426 -38.938 -9.266 1 96.38 58 ASN B C 1
ATOM 2786 O O . ASN B 1 58 ? -6.266 -39.375 -9.195 1 96.38 58 ASN B O 1
ATOM 2790 N N . LYS B 1 59 ? -8.016 -38.562 -10.398 1 95.44 59 LYS B N 1
ATOM 2791 C CA . LYS B 1 59 ? -7.25 -38.312 -11.609 1 95.44 59 LYS B CA 1
ATOM 2792 C C . LYS B 1 59 ? -6.902 -36.812 -11.719 1 95.44 59 LYS B C 1
ATOM 2794 O O . LYS B 1 59 ? -7.77 -35.969 -11.555 1 95.44 59 LYS B O 1
ATOM 2799 N N . ILE B 1 60 ? -5.684 -36.531 -12.023 1 95.81 60 ILE B N 1
ATOM 2800 C CA . ILE B 1 60 ? -5.238 -35.125 -11.953 1 95.81 60 ILE B CA 1
ATOM 2801 C C . ILE B 1 60 ? -4.691 -34.688 -13.312 1 95.81 60 ILE B C 1
ATOM 2803 O O . ILE B 1 60 ? -3.891 -35.406 -13.922 1 95.81 60 ILE B O 1
ATOM 2807 N N . LEU B 1 61 ? -5.184 -33.594 -13.805 1 94.12 61 LEU B N 1
ATOM 2808 C CA . LEU B 1 61 ? -4.539 -32.812 -14.852 1 94.12 61 LEU B CA 1
ATOM 2809 C C . LEU B 1 61 ? -3.889 -31.578 -14.281 1 94.12 61 LEU B C 1
ATOM 2811 O O . LEU B 1 61 ? -4.562 -30.75 -13.656 1 94.12 61 LEU B O 1
ATOM 2815 N N . LEU B 1 62 ? -2.613 -31.453 -14.484 1 95.38 62 LEU B N 1
ATOM 2816 C CA . LEU B 1 62 ? -1.868 -30.328 -13.93 1 95.38 62 LEU B CA 1
ATOM 2817 C C . LEU B 1 62 ? -1.38 -29.406 -15.031 1 95.38 62 LEU B C 1
ATOM 2819 O O . LEU B 1 62 ? -0.665 -29.828 -15.938 1 95.38 62 LEU B O 1
ATOM 2823 N N . ILE B 1 63 ? -1.79 -28.172 -15.016 1 93.88 63 ILE B N 1
ATOM 2824 C CA . ILE B 1 63 ? -1.272 -27.109 -15.867 1 93.88 63 ILE B CA 1
ATOM 2825 C C . ILE B 1 63 ? -0.647 -26.016 -15.008 1 93.88 63 ILE B C 1
ATOM 2827 O O . ILE B 1 63 ? -1.356 -25.266 -14.32 1 93.88 63 ILE B O 1
ATOM 2831 N N . ASP B 1 64 ? 0.605 -25.938 -15.016 1 93.31 64 ASP B N 1
ATOM 2832 C CA . ASP B 1 64 ? 1.302 -25.031 -14.102 1 93.31 64 ASP B CA 1
ATOM 2833 C C . ASP B 1 64 ? 2.686 -24.672 -14.641 1 93.31 64 ASP B C 1
ATOM 2835 O O . ASP B 1 64 ? 3.205 -25.344 -15.531 1 93.31 64 ASP B O 1
ATOM 2839 N N . HIS B 1 65 ? 3.201 -23.594 -14.172 1 92.12 65 HIS B N 1
ATOM 2840 C CA . HIS B 1 65 ? 4.527 -23.172 -14.602 1 92.12 65 HIS B CA 1
ATOM 2841 C C . HIS B 1 65 ? 5.406 -22.797 -13.414 1 92.12 65 HIS B C 1
ATOM 2843 O O . HIS B 1 65 ? 6.535 -22.328 -13.586 1 92.12 65 HIS B O 1
ATOM 2849 N N . HIS B 1 66 ? 4.969 -22.922 -12.219 1 88.94 66 HIS B N 1
ATOM 2850 C CA . HIS B 1 66 ? 5.754 -22.609 -11.023 1 88.94 66 HIS B CA 1
ATOM 2851 C C . HIS B 1 66 ? 6.789 -23.703 -10.758 1 88.94 66 HIS B C 1
ATOM 2853 O O . HIS B 1 66 ? 6.469 -24.734 -10.18 1 88.94 66 HIS B O 1
ATOM 2859 N N . ILE B 1 67 ? 7.969 -23.375 -10.961 1 87.38 67 ILE B N 1
ATOM 2860 C CA . ILE B 1 67 ? 9.062 -24.344 -11.078 1 87.38 67 ILE B CA 1
ATOM 2861 C C . ILE B 1 67 ? 9.32 -24.984 -9.719 1 87.38 67 ILE B C 1
ATOM 2863 O O . ILE B 1 67 ? 9.633 -26.188 -9.641 1 87.38 67 ILE B O 1
ATOM 2867 N N . SER B 1 68 ? 9.281 -24.234 -8.648 1 85.38 68 SER B N 1
ATOM 2868 C CA . SER B 1 68 ? 9.562 -24.781 -7.328 1 85.38 68 SER B CA 1
ATOM 2869 C C . SER B 1 68 ? 8.602 -25.922 -7 1 85.38 68 SER B C 1
ATOM 2871 O O . SER B 1 68 ? 9.023 -26.953 -6.465 1 85.38 68 SER B O 1
ATOM 2873 N N . GLN B 1 69 ? 7.352 -25.781 -7.312 1 86.12 69 GLN B N 1
ATOM 2874 C CA . GLN B 1 69 ? 6.355 -26.812 -7.062 1 86.12 69 GLN B CA 1
ATOM 2875 C C . GLN B 1 69 ? 6.52 -27.984 -8.031 1 86.12 69 GLN B C 1
ATOM 2877 O O . GLN B 1 69 ? 6.422 -29.141 -7.629 1 86.12 69 GLN B O 1
ATOM 2882 N N . LEU B 1 70 ? 6.785 -27.703 -9.242 1 90.31 70 LEU B N 1
ATOM 2883 C CA . LEU B 1 70 ? 6.918 -28.719 -10.281 1 90.31 70 LEU B CA 1
ATOM 2884 C C . LEU B 1 70 ? 8.109 -29.641 -10 1 90.31 70 LEU B C 1
ATOM 2886 O O . LEU B 1 70 ? 8.031 -30.844 -10.227 1 90.31 70 LEU B O 1
ATOM 2890 N N . ASN B 1 71 ? 9.141 -29 -9.5 1 90.31 71 ASN B N 1
ATOM 2891 C CA . ASN B 1 71 ? 10.328 -29.781 -9.188 1 90.31 71 ASN B CA 1
ATOM 2892 C C . ASN B 1 71 ? 10.039 -30.812 -8.094 1 90.31 71 ASN B C 1
ATOM 2894 O O . ASN B 1 71 ? 10.625 -31.906 -8.094 1 90.31 71 ASN B O 1
ATOM 2898 N N . GLY B 1 72 ? 9.172 -30.547 -7.254 1 90.19 72 GLY B N 1
ATOM 2899 C CA . GLY B 1 72 ? 8.812 -31.453 -6.172 1 90.19 72 GLY B CA 1
ATOM 2900 C C . GLY B 1 72 ? 8.055 -32.688 -6.645 1 90.19 72 GLY B C 1
ATOM 2901 O O . GLY B 1 72 ? 8.031 -33.688 -5.953 1 90.19 72 GLY B O 1
ATOM 2902 N N . ILE B 1 73 ? 7.492 -32.594 -7.793 1 94.31 73 ILE B N 1
ATOM 2903 C CA . ILE B 1 73 ? 6.691 -33.719 -8.281 1 94.31 73 ILE B CA 1
ATOM 2904 C C . ILE B 1 73 ? 7.133 -34.062 -9.695 1 94.31 73 ILE B C 1
ATOM 2906 O O . ILE B 1 73 ? 6.336 -34.594 -10.484 1 94.31 73 ILE B O 1
ATOM 2910 N N . LYS B 1 74 ? 8.312 -33.719 -10.023 1 94.38 74 LYS B N 1
ATOM 2911 C CA . LYS B 1 74 ? 8.844 -33.938 -11.375 1 94.38 74 LYS B CA 1
ATOM 2912 C C . LYS B 1 74 ? 8.766 -35.406 -11.781 1 94.38 74 LYS B C 1
ATOM 2914 O O . LYS B 1 74 ? 8.438 -35.719 -12.93 1 94.38 74 LYS B O 1
ATOM 2919 N N . ASP B 1 75 ? 9.102 -36.25 -10.914 1 95.25 75 ASP B N 1
ATOM 2920 C CA . ASP B 1 75 ? 9.07 -37.688 -11.195 1 95.25 75 ASP B CA 1
ATOM 2921 C C . ASP B 1 75 ? 7.656 -38.156 -11.539 1 95.25 75 ASP B C 1
ATOM 2923 O O . ASP B 1 75 ? 7.461 -38.938 -12.461 1 95.25 75 ASP B O 1
ATOM 2927 N N . LEU B 1 76 ? 6.648 -37.656 -10.844 1 95.06 76 LEU B N 1
ATOM 2928 C CA . LEU B 1 76 ? 5.254 -38.031 -11.078 1 95.06 76 LEU B CA 1
ATOM 2929 C C . LEU B 1 76 ? 4.793 -37.562 -12.453 1 95.06 76 LEU B C 1
ATOM 2931 O O . LEU B 1 76 ? 3.971 -38.219 -13.094 1 95.06 76 LEU B O 1
ATOM 2935 N N . ILE B 1 77 ? 5.328 -36.438 -12.859 1 94 77 ILE B N 1
ATOM 2936 C CA . ILE B 1 77 ? 5.012 -35.875 -14.164 1 94 77 ILE B CA 1
ATOM 2937 C C . ILE B 1 77 ? 5.691 -36.688 -15.266 1 94 77 ILE B C 1
ATOM 2939 O O . ILE B 1 77 ? 5.043 -37.094 -16.219 1 94 77 ILE B O 1
ATOM 2943 N N . GLU B 1 78 ? 6.938 -36.969 -15.133 1 93.94 78 GLU B N 1
ATOM 2944 C CA . GLU B 1 78 ? 7.734 -37.688 -16.141 1 93.94 78 GLU B CA 1
ATOM 2945 C C . GLU B 1 78 ? 7.297 -39.125 -16.281 1 93.94 78 GLU B C 1
ATOM 2947 O O . GLU B 1 78 ? 7.336 -39.688 -17.375 1 93.94 78 GLU B O 1
ATOM 2952 N N . ASP B 1 79 ? 6.883 -39.719 -15.164 1 94.44 79 ASP B N 1
ATOM 2953 C CA . ASP B 1 79 ? 6.449 -41.125 -15.172 1 94.44 79 ASP B CA 1
ATOM 2954 C C . ASP B 1 79 ? 5.027 -41.25 -15.711 1 94.44 79 ASP B C 1
ATOM 2956 O O . ASP B 1 79 ? 4.531 -42.344 -15.914 1 94.44 79 ASP B O 1
ATOM 2960 N N . GLY B 1 80 ? 4.348 -40.156 -15.867 1 93 80 GLY B N 1
ATOM 2961 C CA . GLY B 1 80 ? 3.014 -40.156 -16.438 1 93 80 GLY B CA 1
ATOM 2962 C C . GLY B 1 80 ? 1.922 -40.406 -15.414 1 93 80 GLY B C 1
ATOM 2963 O O . GLY B 1 80 ? 0.763 -40.625 -15.773 1 93 80 GLY B O 1
ATOM 2964 N N . VAL B 1 81 ? 2.291 -40.375 -14.203 1 93.69 81 VAL B N 1
ATOM 2965 C CA . VAL B 1 81 ? 1.314 -40.594 -13.141 1 93.69 81 VAL B CA 1
ATOM 2966 C C . VAL B 1 81 ? 0.338 -39.406 -13.117 1 93.69 81 VAL B C 1
ATOM 2968 O O . VAL B 1 81 ? -0.861 -39.594 -12.898 1 93.69 81 VAL B O 1
ATOM 2971 N N . ILE B 1 82 ? 0.864 -38.188 -13.312 1 95 82 ILE B N 1
ATOM 2972 C CA . ILE B 1 82 ? 0.061 -36.969 -13.406 1 95 82 ILE B CA 1
ATOM 2973 C C . ILE B 1 82 ? 0.083 -36.469 -14.844 1 95 82 ILE B C 1
ATOM 2975 O O . ILE B 1 82 ? 1.15 -36.188 -15.391 1 95 82 ILE B O 1
ATOM 2979 N N . GLU B 1 83 ? -1.029 -36.469 -15.477 1 93.06 83 GLU B N 1
ATOM 2980 C CA . GLU B 1 83 ? -1.12 -35.781 -16.75 1 93.06 83 GLU B CA 1
ATOM 2981 C C . GLU B 1 83 ? -0.831 -34.281 -16.594 1 93.06 83 GLU B C 1
ATOM 2983 O O . GLU B 1 83 ? -1.311 -33.656 -15.648 1 93.06 83 GLU B O 1
ATOM 2988 N N . SER B 1 84 ? -0.005 -33.781 -17.469 1 92.38 84 SER B N 1
ATOM 2989 C CA . SER B 1 84 ? 0.386 -32.406 -17.172 1 92.38 84 SER B CA 1
ATOM 2990 C C . SER B 1 84 ? 0.737 -31.641 -18.453 1 92.38 84 SER B C 1
ATOM 2992 O O . SER B 1 84 ? 1.087 -32.25 -19.469 1 92.38 84 SER B O 1
ATOM 2994 N N . THR B 1 85 ? 0.469 -30.422 -18.547 1 90.06 85 THR B N 1
ATOM 2995 C CA . THR B 1 85 ? 1.03 -29.406 -19.422 1 90.06 85 THR B CA 1
ATOM 2996 C C . THR B 1 85 ? 1.774 -28.344 -18.609 1 90.06 85 THR B C 1
ATOM 2998 O O . THR B 1 85 ? 1.156 -27.438 -18.047 1 90.06 85 THR B O 1
ATOM 3001 N N . VAL B 1 86 ? 3.043 -28.5 -18.562 1 90.38 86 VAL B N 1
ATOM 3002 C CA . VAL B 1 86 ? 3.816 -27.672 -17.641 1 90.38 86 VAL B CA 1
ATOM 3003 C C . VAL B 1 86 ? 4.965 -27 -18.391 1 90.38 86 VAL B C 1
ATOM 3005 O O . VAL B 1 86 ? 5.312 -27.406 -19.5 1 90.38 86 VAL B O 1
ATOM 3008 N N . SER B 1 87 ? 5.391 -25.969 -17.969 1 88.25 87 SER B N 1
ATOM 3009 C CA . SER B 1 87 ? 6.594 -25.281 -18.438 1 88.25 87 SER B CA 1
ATOM 3010 C C . SER B 1 87 ? 7.625 -25.156 -17.312 1 88.25 87 SER B C 1
ATOM 3012 O O . SER B 1 87 ? 7.422 -24.406 -16.359 1 88.25 87 SER B O 1
ATOM 3014 N N . PHE B 1 88 ? 8.75 -25.797 -17.5 1 84.62 88 PHE B N 1
ATOM 3015 C CA . PHE B 1 88 ? 9.828 -25.734 -16.516 1 84.62 88 PHE B CA 1
ATOM 3016 C C . PHE B 1 88 ? 10.75 -24.562 -16.812 1 84.62 88 PHE B C 1
ATOM 3018 O O . PHE B 1 88 ? 11.492 -24.109 -15.938 1 84.62 88 PHE B O 1
ATOM 3025 N N . GLU B 1 89 ? 10.703 -24.062 -18.031 1 83.88 89 GLU B N 1
ATOM 3026 C CA . GLU B 1 89 ? 11.609 -22.984 -18.438 1 83.88 89 GLU B CA 1
ATOM 3027 C C . GLU B 1 89 ? 10.984 -21.609 -18.219 1 83.88 89 GLU B C 1
ATOM 3029 O O . GLU B 1 89 ? 11.617 -20.594 -18.453 1 83.88 89 GLU B O 1
ATOM 3034 N N . ASN B 1 90 ? 9.867 -21.531 -17.688 1 84.62 90 ASN B N 1
ATOM 3035 C CA . ASN B 1 90 ? 9.164 -20.266 -17.438 1 84.62 90 ASN B CA 1
ATOM 3036 C C . ASN B 1 90 ? 8.969 -19.469 -18.719 1 84.62 90 ASN B C 1
ATOM 3038 O O . ASN B 1 90 ? 9.164 -18.25 -18.734 1 84.62 90 ASN B O 1
ATOM 3042 N N . THR B 1 91 ? 8.609 -20.156 -19.75 1 89.88 91 THR B N 1
ATOM 3043 C CA . THR B 1 91 ? 8.375 -19.531 -21.047 1 89.88 91 THR B CA 1
ATOM 3044 C C . THR B 1 91 ? 6.887 -19.266 -21.266 1 89.88 91 THR B C 1
ATOM 3046 O O . THR B 1 91 ? 6.508 -18.5 -22.156 1 89.88 91 THR B O 1
ATOM 3049 N N . ASN B 1 92 ? 6.176 -19.938 -20.484 1 92.06 92 ASN B N 1
ATOM 3050 C CA . ASN B 1 92 ? 4.73 -19.75 -20.547 1 92.06 92 ASN B CA 1
ATOM 3051 C C . ASN B 1 92 ? 4.137 -19.5 -19.172 1 92.06 92 ASN B C 1
ATOM 3053 O O . ASN B 1 92 ? 4.602 -20.047 -18.172 1 92.06 92 ASN B O 1
ATOM 3057 N N . SER B 1 93 ? 3.121 -18.672 -19.188 1 92.88 93 SER B N 1
ATOM 3058 C CA . SER B 1 93 ? 2.35 -18.484 -17.969 1 92.88 93 SER B CA 1
ATOM 3059 C C . SER B 1 93 ? 1.289 -19.562 -17.797 1 92.88 93 SER B C 1
ATOM 3061 O O . SER B 1 93 ? 1.049 -20.344 -18.719 1 92.88 93 SER B O 1
ATOM 3063 N N . GLY B 1 94 ? 0.714 -19.594 -16.594 1 92.31 94 GLY B N 1
ATOM 3064 C CA . GLY B 1 94 ? -0.402 -20.5 -16.391 1 92.31 94 GLY B CA 1
ATOM 3065 C C . GLY B 1 94 ? -1.545 -20.266 -17.359 1 92.31 94 GLY B C 1
ATOM 3066 O O . GLY B 1 94 ? -2.113 -21.219 -17.906 1 92.31 94 GLY B O 1
ATOM 3067 N N . ALA B 1 95 ? -1.882 -19.016 -17.625 1 90.25 95 ALA B N 1
ATOM 3068 C CA . ALA B 1 95 ? -2.951 -18.672 -18.562 1 90.25 95 ALA B CA 1
ATOM 3069 C C . ALA B 1 95 ? -2.605 -19.109 -19.984 1 90.25 95 ALA B C 1
ATOM 3071 O O . ALA B 1 95 ? -3.449 -19.656 -20.688 1 90.25 95 ALA B O 1
ATOM 3072 N N . GLY B 1 96 ? -1.397 -18.828 -20.359 1 90.94 96 GLY B N 1
ATOM 3073 C CA . GLY B 1 96 ? -0.962 -19.234 -21.688 1 90.94 96 GLY B CA 1
ATOM 3074 C C . GLY B 1 96 ? -0.982 -20.75 -21.875 1 90.94 96 GLY B C 1
ATOM 3075 O O . GLY B 1 96 ? -1.484 -21.234 -22.891 1 90.94 96 GLY B O 1
ATOM 3076 N N . LEU B 1 97 ? -0.399 -21.469 -20.891 1 93.19 97 LEU B N 1
ATOM 3077 C CA . LEU B 1 97 ? -0.388 -22.922 -20.938 1 93.19 97 LEU B CA 1
ATOM 3078 C C . LEU B 1 97 ? -1.807 -23.469 -21.016 1 93.19 97 LEU B C 1
ATOM 3080 O O . LEU B 1 97 ? -2.064 -24.438 -21.75 1 93.19 97 LEU B O 1
ATOM 3084 N N . THR B 1 98 ? -2.678 -22.875 -20.219 1 90.94 98 THR B N 1
ATOM 3085 C CA . THR B 1 98 ? -4.066 -23.312 -20.203 1 90.94 98 THR B CA 1
ATOM 3086 C C . THR B 1 98 ? -4.715 -23.125 -21.562 1 90.94 98 THR B C 1
ATOM 3088 O O . THR B 1 98 ? -5.391 -24.031 -22.078 1 90.94 98 THR B O 1
ATOM 3091 N N . TRP B 1 99 ? -4.52 -22.016 -22.172 1 88.12 99 TRP B N 1
ATOM 3092 C CA . TRP B 1 99 ? -5.059 -21.75 -23.5 1 88.12 99 TRP B CA 1
ATOM 3093 C C . TRP B 1 99 ? -4.523 -22.75 -24.516 1 88.12 99 TRP B C 1
ATOM 3095 O O . TRP B 1 99 ? -5.289 -23.344 -25.281 1 88.12 99 TRP B O 1
ATOM 3105 N N . ASN B 1 100 ? -3.232 -22.953 -24.5 1 89.56 100 ASN B N 1
ATOM 3106 C CA . ASN B 1 100 ? -2.594 -23.844 -25.453 1 89.56 100 ASN B CA 1
ATOM 3107 C C . ASN B 1 100 ? -3.059 -25.297 -25.281 1 89.56 100 ASN B C 1
ATOM 3109 O O . ASN B 1 100 ? -3.16 -26.047 -26.25 1 89.56 100 ASN B O 1
ATOM 3113 N N . HIS B 1 101 ? -3.264 -25.672 -24.047 1 89.81 101 HIS B N 1
ATOM 3114 C CA . HIS B 1 101 ? -3.711 -27.031 -23.766 1 89.81 101 HIS B CA 1
ATOM 3115 C C . HIS B 1 101 ? -5.109 -27.281 -24.312 1 89.81 101 HIS B C 1
ATOM 3117 O O . HIS B 1 101 ? -5.348 -28.297 -24.969 1 89.81 101 HIS B O 1
ATOM 3123 N N . PHE B 1 102 ? -6.027 -26.406 -24.141 1 84.69 102 PHE B N 1
ATOM 3124 C CA . PHE B 1 102 ? -7.426 -26.641 -24.469 1 84.69 102 PHE B CA 1
ATOM 3125 C C . PHE B 1 102 ? -7.742 -26.172 -25.875 1 84.69 102 PHE B C 1
ATOM 3127 O O . PHE B 1 102 ? -8.695 -26.641 -26.5 1 84.69 102 PHE B O 1
ATOM 3134 N N . PHE B 1 103 ? -6.918 -25.234 -26.359 1 84.12 103 PHE B N 1
ATOM 3135 C CA . PHE B 1 103 ? -7.156 -24.672 -27.688 1 84.12 103 PHE B CA 1
ATOM 3136 C C . PHE B 1 103 ? -5.863 -24.641 -28.5 1 84.12 103 PHE B C 1
ATOM 3138 O O . PHE B 1 103 ? -5.488 -23.594 -29.031 1 84.12 103 PHE B O 1
ATOM 3145 N N . PRO B 1 104 ? -5.285 -25.75 -28.734 1 86.62 104 PRO B N 1
ATOM 3146 C CA . PRO B 1 104 ? -3.969 -25.781 -29.359 1 86.62 104 PRO B CA 1
ATOM 3147 C C . PRO B 1 104 ? -3.998 -25.297 -30.812 1 86.62 104 PRO B C 1
ATOM 3149 O O . PRO B 1 104 ? -2.977 -24.828 -31.328 1 86.62 104 PRO B O 1
ATOM 3152 N N . SER B 1 105 ? -5.086 -25.312 -31.469 1 88.31 105 SER B N 1
ATOM 3153 C CA . SER B 1 105 ? -5.16 -24.953 -32.875 1 88.31 105 SER B CA 1
ATOM 3154 C C . SER B 1 105 ? -5.59 -23.5 -33.062 1 88.31 105 SER B C 1
ATOM 3156 O O . SER B 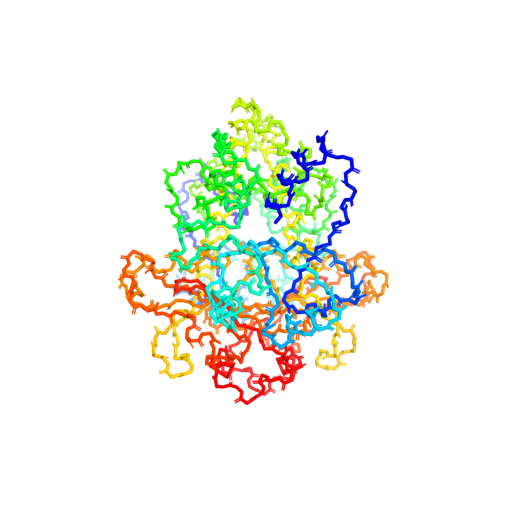1 105 ? -5.637 -23 -34.188 1 88.31 105 SER B O 1
ATOM 3158 N N . ARG B 1 106 ? -5.953 -22.859 -32 1 83.5 106 ARG B N 1
ATOM 3159 C CA . ARG B 1 106 ? -6.422 -21.484 -32.094 1 83.5 106 ARG B CA 1
ATOM 3160 C C . ARG B 1 106 ? -5.332 -20.5 -31.672 1 83.5 106 ARG B C 1
ATOM 3162 O O . ARG B 1 106 ? -4.57 -20.781 -30.734 1 83.5 106 ARG B O 1
ATOM 3169 N N . ARG B 1 107 ? -5.43 -19.391 -32.375 1 85.94 107 ARG B N 1
ATOM 3170 C CA . ARG B 1 107 ? -4.516 -18.344 -31.953 1 85.94 107 ARG B CA 1
ATOM 3171 C C . ARG B 1 107 ? -4.855 -17.828 -30.562 1 85.94 107 ARG B C 1
ATOM 3173 O O . ARG B 1 107 ? -6.027 -17.609 -30.234 1 85.94 107 ARG B O 1
ATOM 3180 N N . MET B 1 108 ? -3.867 -17.625 -29.75 1 86.81 108 MET B N 1
ATOM 3181 C CA . MET B 1 108 ? -4.078 -17.109 -28.406 1 86.81 108 MET B CA 1
ATOM 3182 C C . MET B 1 108 ? -4.633 -15.688 -28.438 1 86.81 108 MET B C 1
ATOM 3184 O O . MET B 1 108 ? -4.094 -14.828 -29.141 1 86.81 108 MET B O 1
ATOM 3188 N N . PRO B 1 109 ? -5.688 -15.438 -27.75 1 84.81 109 PRO B N 1
ATOM 3189 C CA . PRO B 1 109 ? -6.242 -14.078 -27.719 1 84.81 109 PRO B CA 1
ATOM 3190 C C . PRO B 1 109 ? -5.277 -13.055 -27.125 1 84.81 109 PRO B C 1
ATOM 3192 O O . PRO B 1 109 ? -4.449 -13.406 -26.281 1 84.81 109 PRO B O 1
ATOM 3195 N N . VAL B 1 110 ? -5.492 -11.844 -27.516 1 86.69 110 VAL B N 1
ATOM 3196 C CA . VAL B 1 110 ? -4.59 -10.766 -27.125 1 86.69 110 VAL B CA 1
ATOM 3197 C C . VAL B 1 110 ? -4.609 -10.602 -25.609 1 86.69 110 VAL B C 1
ATOM 3199 O O . VAL B 1 110 ? -3.568 -10.367 -24.984 1 86.69 110 VAL B O 1
ATOM 3202 N N . CYS B 1 111 ? -5.77 -10.719 -24.984 1 86.31 111 CYS B N 1
ATOM 3203 C CA . CYS B 1 111 ? -5.891 -10.539 -23.547 1 86.31 111 CYS B CA 1
ATOM 3204 C C . CYS B 1 111 ? -5.062 -11.578 -22.797 1 86.31 111 CYS B C 1
ATOM 3206 O O . CYS B 1 111 ? -4.441 -11.273 -21.781 1 86.31 111 CYS B O 1
ATOM 3208 N N . VAL B 1 112 ? -5.016 -12.82 -23.297 1 88.38 112 VAL B N 1
ATOM 3209 C CA . VAL B 1 112 ? -4.23 -13.883 -22.672 1 88.38 112 VAL B CA 1
ATOM 3210 C C . VAL B 1 112 ? -2.742 -13.609 -22.875 1 88.38 112 VAL B C 1
ATOM 3212 O O . VAL B 1 112 ? -1.937 -13.828 -21.969 1 88.38 112 VAL B O 1
ATOM 3215 N N . ARG B 1 113 ? -2.436 -13.125 -24.047 1 90.81 113 ARG B N 1
ATOM 3216 C CA . ARG B 1 113 ? -1.045 -12.797 -24.344 1 90.81 113 ARG B CA 1
ATOM 3217 C C . ARG B 1 113 ? -0.53 -11.711 -23.406 1 90.81 113 ARG B C 1
ATOM 3219 O O . ARG B 1 113 ? 0.62 -11.758 -22.969 1 90.81 113 ARG B O 1
ATOM 3226 N N . TYR B 1 114 ? -1.369 -10.789 -23.125 1 91.94 114 TYR B N 1
ATOM 3227 C CA . TYR B 1 114 ? -0.973 -9.695 -22.25 1 91.94 114 TYR B CA 1
ATOM 3228 C C . TYR B 1 114 ? -0.819 -10.18 -20.812 1 91.94 114 TYR B C 1
ATOM 3230 O O . TYR B 1 114 ? 0.091 -9.75 -20.109 1 91.94 114 TYR B O 1
ATOM 3238 N N . VAL B 1 115 ? -1.713 -11.055 -20.422 1 91.94 115 VAL B N 1
ATOM 3239 C CA . VAL B 1 115 ? -1.601 -11.641 -19.094 1 91.94 115 VAL B CA 1
ATOM 3240 C C . VAL B 1 115 ? -0.295 -12.43 -18.984 1 91.94 115 VAL B C 1
ATOM 3242 O O . VAL B 1 115 ? 0.414 -12.328 -17.969 1 91.94 115 VAL B O 1
ATOM 3245 N N . GLU B 1 116 ? -0.01 -13.195 -20 1 93.5 116 GLU B N 1
ATOM 3246 C CA . GLU B 1 116 ? 1.24 -13.945 -20.031 1 93.5 116 GLU B CA 1
ATOM 3247 C C . GLU B 1 116 ? 2.447 -13.016 -20.016 1 93.5 116 GLU B C 1
ATOM 3249 O O . GLU B 1 116 ? 3.434 -13.273 -19.328 1 93.5 116 GLU B O 1
ATOM 3254 N N . ASP B 1 117 ? 2.35 -11.953 -20.75 1 95.5 117 ASP B N 1
ATOM 3255 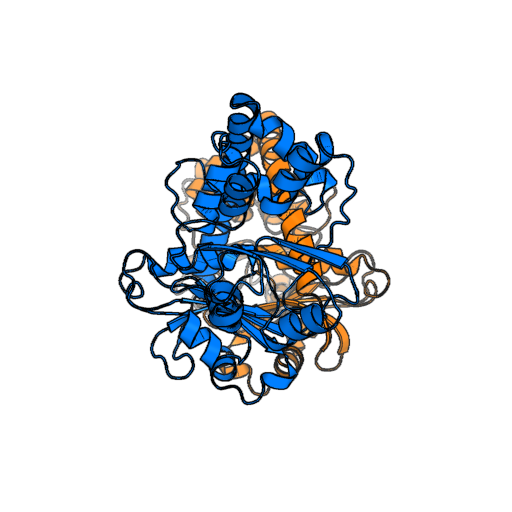C CA . ASP B 1 117 ? 3.424 -10.969 -20.828 1 95.5 117 ASP B CA 1
ATOM 3256 C C . ASP B 1 117 ? 3.748 -10.398 -19.438 1 95.5 117 ASP B C 1
ATOM 3258 O O . ASP B 1 117 ? 4.918 -10.258 -19.078 1 95.5 117 ASP B O 1
ATOM 3262 N N . ARG B 1 118 ? 2.762 -10.125 -18.672 1 95.06 118 ARG B N 1
ATOM 3263 C CA . ARG B 1 118 ? 2.93 -9.609 -17.328 1 95.06 118 ARG B CA 1
ATOM 3264 C C . ARG B 1 118 ? 3.441 -10.695 -16.391 1 95.06 118 ARG B C 1
ATOM 3266 O O . ARG B 1 118 ? 4.391 -10.477 -15.625 1 95.06 118 ARG B O 1
ATOM 3273 N N . ASP B 1 119 ? 2.814 -11.805 -16.453 1 94 119 ASP B N 1
ATOM 3274 C CA . ASP B 1 119 ? 3.125 -12.898 -15.539 1 94 119 ASP B CA 1
ATOM 3275 C C . ASP B 1 119 ? 4.586 -13.32 -15.672 1 94 119 ASP B C 1
ATOM 3277 O O . ASP B 1 119 ? 5.219 -13.688 -14.68 1 94 119 ASP B O 1
ATOM 3281 N N . LEU B 1 120 ? 5.051 -13.273 -16.859 1 93.38 120 LEU B N 1
ATOM 3282 C CA . LEU B 1 120 ? 6.43 -13.664 -17.125 1 93.38 120 LEU B CA 1
ATOM 3283 C C . LEU B 1 120 ? 7.375 -12.477 -17 1 93.38 120 LEU B C 1
ATOM 3285 O O . LEU B 1 120 ? 8.578 -12.609 -17.203 1 93.38 120 LEU B O 1
ATOM 3289 N N . TRP B 1 121 ? 6.832 -11.336 -16.719 1 94.62 121 TRP B N 1
ATOM 3290 C CA . TRP B 1 121 ? 7.559 -10.078 -16.531 1 94.62 121 TRP B CA 1
ATOM 3291 C C . TRP B 1 121 ? 8.359 -9.719 -17.781 1 94.62 121 TRP B C 1
ATOM 3293 O O . TRP B 1 121 ? 9.523 -9.336 -17.688 1 94.62 121 TRP B O 1
ATOM 3303 N N . ASN B 1 122 ? 7.734 -9.906 -18.922 1 93.94 122 ASN B N 1
ATOM 3304 C CA . ASN B 1 122 ? 8.383 -9.617 -20.188 1 93.94 122 ASN B CA 1
ATOM 3305 C C . ASN B 1 122 ? 8.117 -8.188 -20.641 1 93.94 122 ASN B C 1
ATOM 3307 O O . ASN B 1 122 ? 9.016 -7.512 -21.141 1 93.94 122 ASN B O 1
ATOM 3311 N N . PHE B 1 123 ? 6.945 -7.777 -20.578 1 95.06 123 PHE B N 1
ATOM 3312 C CA . PHE B 1 123 ? 6.465 -6.461 -21 1 95.06 123 PHE B CA 1
ATOM 3313 C C . PHE B 1 123 ? 6.816 -6.188 -22.453 1 95.06 123 PHE B C 1
ATOM 3315 O O . PHE B 1 123 ? 7.344 -5.121 -22.781 1 95.06 123 PHE B O 1
ATOM 3322 N N . ASN B 1 124 ? 6.555 -7.121 -23.281 1 94.56 124 ASN B N 1
ATOM 3323 C CA . ASN B 1 124 ? 6.797 -7.004 -24.703 1 94.56 124 ASN B CA 1
ATOM 3324 C C . ASN B 1 124 ? 5.773 -6.09 -25.375 1 94.56 124 ASN B C 1
ATOM 3326 O O . ASN B 1 124 ? 6.035 -5.543 -26.453 1 94.56 124 ASN B O 1
ATOM 3330 N N . PHE B 1 125 ? 4.645 -5.965 -24.781 1 94.25 125 PHE B N 1
ATOM 3331 C CA . PHE B 1 125 ? 3.584 -5.133 -25.344 1 94.25 125 PHE B CA 1
ATOM 3332 C C . PHE B 1 125 ? 3.459 -3.822 -24.562 1 94.25 125 PHE B C 1
ATOM 3334 O O . PHE B 1 125 ? 3.447 -3.822 -23.344 1 94.25 125 PHE B O 1
ATOM 3341 N N . THR B 1 126 ? 3.301 -2.756 -25.25 1 92.88 126 THR B N 1
ATOM 3342 C CA . THR B 1 126 ? 3.332 -1.411 -24.688 1 92.88 126 THR B CA 1
ATOM 3343 C C . THR B 1 126 ? 2.211 -1.229 -23.672 1 92.88 126 THR B C 1
ATOM 3345 O O . THR B 1 126 ? 2.379 -0.524 -22.672 1 92.88 126 THR B O 1
ATOM 3348 N N . ASN B 1 127 ? 1.137 -1.9 -23.875 1 94.38 127 ASN B N 1
ATOM 3349 C CA . ASN B 1 127 ? -0.038 -1.654 -23.047 1 94.38 127 ASN B CA 1
ATOM 3350 C C . ASN B 1 127 ? -0.197 -2.723 -21.969 1 94.38 127 ASN B C 1
ATOM 3352 O O . ASN B 1 127 ? -1.221 -2.773 -21.281 1 94.38 127 ASN B O 1
ATOM 3356 N N . THR B 1 128 ? 0.789 -3.562 -21.844 1 95.5 128 THR B N 1
ATOM 3357 C CA . THR B 1 128 ? 0.683 -4.652 -20.875 1 95.5 128 THR B CA 1
ATOM 3358 C C . THR B 1 128 ? 0.423 -4.113 -19.469 1 95.5 128 THR B C 1
ATOM 3360 O O . THR B 1 128 ? -0.485 -4.578 -18.781 1 95.5 128 THR B O 1
ATOM 3363 N N . LYS B 1 129 ? 1.187 -3.072 -19.094 1 96.06 129 LYS B N 1
ATOM 3364 C CA . LYS B 1 129 ? 1.039 -2.523 -17.75 1 96.06 129 LYS B CA 1
ATOM 3365 C C . LYS B 1 129 ? -0.327 -1.868 -17.578 1 96.06 129 LYS B C 1
ATOM 3367 O O . LYS B 1 129 ? -0.987 -2.066 -16.547 1 96.06 129 LYS B O 1
ATOM 3372 N N . ALA B 1 130 ? -0.693 -1.146 -18.547 1 94.56 130 ALA B N 1
ATOM 3373 C CA . ALA B 1 130 ? -1.993 -0.483 -18.5 1 94.56 130 ALA B CA 1
ATOM 3374 C C . ALA B 1 130 ? -3.125 -1.502 -18.406 1 94.56 130 ALA B C 1
ATOM 3376 O O . ALA B 1 130 ? -4.055 -1.339 -17.609 1 94.56 130 ALA B O 1
ATOM 3377 N N . TYR B 1 131 ? -3.082 -2.52 -19.172 1 92.19 131 TYR B N 1
ATOM 3378 C CA . TYR B 1 131 ? -4.109 -3.557 -19.156 1 92.19 131 TYR B CA 1
ATOM 3379 C C . TYR B 1 131 ? -4.137 -4.27 -17.797 1 92.19 131 TYR B C 1
ATOM 3381 O O . TYR B 1 131 ? -5.207 -4.602 -17.297 1 92.19 131 TYR B O 1
ATOM 3389 N N . THR B 1 132 ? -2.961 -4.488 -17.281 1 92.75 132 THR B N 1
ATOM 3390 C CA . THR B 1 132 ? -2.855 -5.125 -15.969 1 92.75 132 THR B CA 1
ATOM 3391 C C . THR B 1 132 ? -3.568 -4.293 -14.906 1 92.75 132 THR B C 1
ATOM 3393 O O . THR B 1 132 ? -4.25 -4.84 -14.039 1 92.75 132 THR B O 1
ATOM 3396 N N . MET B 1 133 ? -3.406 -3.016 -14.961 1 92.06 133 MET B N 1
ATOM 3397 C CA . MET B 1 133 ? -4.082 -2.133 -14.016 1 92.06 133 MET B CA 1
ATOM 3398 C C . MET B 1 133 ? -5.594 -2.232 -14.164 1 92.06 133 MET B C 1
ATOM 3400 O O . MET B 1 133 ? -6.32 -2.266 -13.172 1 92.06 133 MET B O 1
ATOM 3404 N N . TYR B 1 134 ? -6.004 -2.256 -15.359 1 88.5 134 TYR B N 1
ATOM 3405 C CA . TYR B 1 134 ? -7.434 -2.404 -15.602 1 88.5 134 TYR B CA 1
ATOM 3406 C C . TYR B 1 134 ? -7.961 -3.691 -14.977 1 88.5 134 TYR B C 1
ATOM 3408 O O . TYR B 1 134 ? -8.984 -3.68 -14.281 1 88.5 134 TYR B O 1
ATOM 3416 N N . LEU B 1 135 ? -7.258 -4.781 -15.195 1 87.25 135 LEU B N 1
ATOM 3417 C CA . LEU B 1 135 ? -7.684 -6.078 -14.672 1 87.25 135 LEU B CA 1
ATOM 3418 C C . LEU B 1 135 ? -7.762 -6.055 -13.148 1 87.25 135 LEU B C 1
ATOM 3420 O O . LEU B 1 135 ? -8.609 -6.727 -12.562 1 87.25 135 LEU B O 1
ATOM 3424 N N . SER B 1 136 ? -6.914 -5.277 -12.555 1 86.19 136 SER B N 1
ATOM 3425 C CA . SER B 1 136 ? -6.848 -5.223 -11.102 1 86.19 136 SER B CA 1
ATOM 3426 C C . SER B 1 136 ? -8.109 -4.602 -10.508 1 86.19 136 SER B C 1
ATOM 3428 O O . SER B 1 136 ? -8.367 -4.73 -9.312 1 86.19 136 SER B O 1
ATOM 3430 N N . THR B 1 137 ? -8.852 -3.949 -11.305 1 82.31 137 THR B N 1
ATOM 3431 C CA . THR B 1 137 ? -10.062 -3.299 -10.82 1 82.31 137 THR B CA 1
ATOM 3432 C C . THR B 1 137 ? -11.242 -4.262 -10.859 1 82.31 137 THR B C 1
ATOM 3434 O O . THR B 1 137 ? -12.305 -3.977 -10.297 1 82.31 137 THR B O 1
ATOM 3437 N N . ILE B 1 138 ? -11.039 -5.379 -11.539 1 81.5 138 ILE B N 1
ATOM 3438 C CA . ILE B 1 138 ? -12.117 -6.352 -11.688 1 81.5 138 ILE B CA 1
ATOM 3439 C C . ILE B 1 138 ? -12.18 -7.246 -10.453 1 81.5 138 ILE B C 1
ATOM 3441 O O . ILE B 1 138 ? -11.172 -7.82 -10.039 1 81.5 138 ILE B O 1
ATOM 3445 N N . PRO B 1 139 ? -13.422 -7.363 -9.922 1 78.19 139 PRO B N 1
ATOM 3446 C CA . PRO B 1 139 ? -13.531 -8.289 -8.797 1 78.19 139 PRO B CA 1
ATOM 3447 C C . PRO B 1 139 ? -13.047 -9.695 -9.141 1 78.19 139 PRO B C 1
ATOM 3449 O O . PRO B 1 139 ? -13.297 -10.188 -10.242 1 78.19 139 PRO B O 1
ATOM 3452 N N . LYS B 1 140 ? -12.336 -10.305 -8.172 1 79.88 140 LYS B N 1
ATOM 3453 C CA . LYS B 1 140 ? -11.75 -11.617 -8.414 1 79.88 140 LYS B CA 1
ATOM 3454 C C . LYS B 1 140 ? -12.789 -12.719 -8.25 1 79.88 140 LYS B C 1
ATOM 3456 O O . LYS B 1 140 ? -12.625 -13.617 -7.418 1 79.88 140 LYS B O 1
ATOM 3461 N N . THR B 1 141 ? -13.797 -12.539 -9.008 1 79.12 141 THR B N 1
ATOM 3462 C CA . THR B 1 141 ? -14.844 -13.555 -9.102 1 79.12 141 THR B CA 1
ATOM 3463 C C . THR B 1 141 ? -14.945 -14.094 -10.523 1 79.12 141 THR B C 1
ATOM 3465 O O . THR B 1 141 ? -14.594 -13.406 -11.484 1 79.12 141 THR B O 1
ATOM 3468 N N . LYS B 1 142 ? -15.43 -15.297 -10.555 1 75.81 142 LYS B N 1
ATOM 3469 C CA . LYS B 1 142 ? -15.594 -15.938 -11.859 1 75.81 142 LYS B CA 1
ATOM 3470 C C . LYS B 1 142 ? -16.516 -15.125 -12.758 1 75.81 142 LYS B C 1
ATOM 3472 O O . LYS B 1 142 ? -16.234 -14.93 -13.945 1 75.81 142 LYS B O 1
ATOM 3477 N N . GLU B 1 143 ? -17.562 -14.664 -12.188 1 78.19 143 GLU B N 1
ATOM 3478 C CA . GLU B 1 143 ? -18.578 -13.938 -12.961 1 78.19 143 GLU B CA 1
ATOM 3479 C C . GLU B 1 143 ? -18.016 -12.617 -13.492 1 78.19 143 GLU B C 1
ATOM 3481 O O . GLU B 1 143 ? -18.188 -12.297 -14.664 1 78.19 143 GLU B O 1
ATOM 3486 N N . ALA B 1 144 ? -17.266 -11.93 -12.719 1 78.56 144 ALA B N 1
ATOM 3487 C CA . ALA B 1 144 ? -16.734 -10.625 -13.102 1 78.56 144 ALA B CA 1
ATOM 3488 C C . ALA B 1 144 ? -15.656 -10.766 -14.172 1 78.56 144 ALA B C 1
ATOM 3490 O O . ALA B 1 144 ? -15.641 -10.016 -15.148 1 78.56 144 ALA B O 1
ATOM 3491 N N . TYR B 1 145 ? -14.836 -11.688 -14.008 1 79.06 145 TYR B N 1
ATOM 3492 C CA . TYR B 1 145 ? -13.758 -11.883 -14.969 1 79.06 145 TYR B CA 1
ATOM 3493 C C . TYR B 1 145 ? -14.297 -12.406 -16.297 1 79.06 145 TYR B C 1
ATOM 3495 O O . TYR B 1 145 ? -13.797 -12.039 -17.359 1 79.06 145 TYR B O 1
ATOM 3503 N N . PHE B 1 146 ? -15.281 -13.188 -16.156 1 73.62 146 PHE B N 1
ATOM 3504 C CA . PHE B 1 146 ? -15.898 -13.695 -17.375 1 73.62 146 PHE B CA 1
ATOM 3505 C C . PHE B 1 146 ? -16.5 -12.555 -18.188 1 73.62 146 PHE B C 1
ATOM 3507 O O . PHE B 1 146 ? -16.281 -12.477 -19.391 1 73.62 146 PHE B O 1
ATOM 3514 N N . PHE B 1 147 ? -17.172 -11.805 -17.531 1 73.44 147 PHE B N 1
ATOM 3515 C CA . PHE B 1 147 ? -17.844 -10.695 -18.203 1 73.44 147 PHE B CA 1
ATOM 3516 C C . PHE B 1 147 ? -16.828 -9.75 -18.828 1 73.44 147 PHE B C 1
ATOM 3518 O O . PHE B 1 147 ? -17.016 -9.289 -19.953 1 73.44 147 PHE B O 1
ATOM 3525 N N . GLU B 1 148 ? -15.797 -9.508 -18.172 1 73.19 148 GLU B N 1
ATOM 3526 C CA . GLU B 1 148 ? -14.812 -8.523 -18.609 1 73.19 148 GLU B CA 1
ATOM 3527 C C . GLU B 1 148 ? -13.922 -9.086 -19.719 1 73.19 148 GLU B C 1
ATOM 3529 O O . GLU B 1 148 ? -13.562 -8.375 -20.656 1 73.19 148 GLU B O 1
ATOM 3534 N N . LEU B 1 149 ? -13.648 -10.391 -19.641 1 71 149 LEU B N 1
ATOM 3535 C CA . LEU B 1 149 ?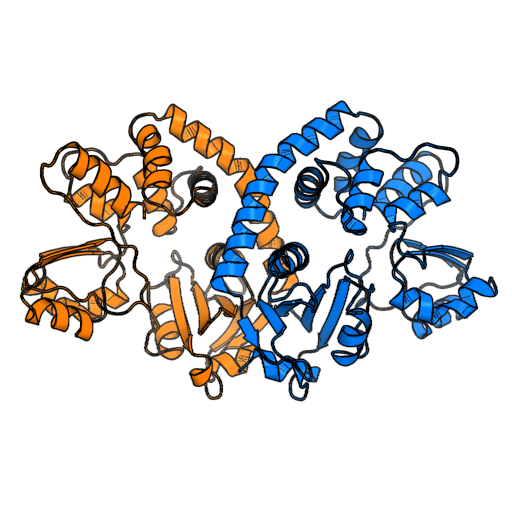 -12.656 -10.961 -20.547 1 71 149 LEU B CA 1
ATOM 3536 C C . LEU B 1 149 ? -13.328 -11.523 -21.797 1 71 149 LEU B C 1
ATOM 3538 O O . LEU B 1 149 ? -12.703 -11.594 -22.859 1 71 149 LEU B O 1
ATOM 3542 N N . LYS B 1 150 ? -14.586 -11.812 -21.688 1 70 150 LYS B N 1
ATOM 3543 C CA . LYS B 1 150 ? -15.297 -12.398 -22.828 1 70 150 LYS B CA 1
ATOM 3544 C C . LYS B 1 150 ? -15.234 -11.469 -24.047 1 70 150 LYS B C 1
ATOM 3546 O O . LYS B 1 150 ? -14.945 -11.922 -25.156 1 70 150 LYS B O 1
ATOM 3551 N N . ASP B 1 151 ? -15.477 -10.273 -23.828 1 69.06 151 ASP B N 1
ATOM 3552 C CA . ASP B 1 151 ? -15.531 -9.32 -24.922 1 69.06 151 ASP B CA 1
ATOM 3553 C C . ASP B 1 151 ? -14.133 -9.016 -25.453 1 69.06 151 ASP B C 1
ATOM 3555 O O . ASP B 1 151 ? -13.961 -8.711 -26.641 1 69.06 151 ASP B O 1
ATOM 3559 N N . SER B 1 152 ? -13.141 -9.164 -24.609 1 66.06 152 SER B N 1
ATOM 3560 C CA . SER B 1 152 ? -11.773 -8.82 -24.984 1 66.06 152 SER B CA 1
ATOM 3561 C C . SER B 1 152 ? -11.141 -9.906 -25.844 1 66.06 152 SER B C 1
ATOM 3563 O O . SER B 1 152 ? -10.172 -9.656 -26.562 1 66.06 152 SER B O 1
ATOM 3565 N N . ILE B 1 153 ? -11.656 -11.016 -25.719 1 66.19 153 ILE B N 1
ATOM 3566 C CA . ILE B 1 153 ? -11.164 -12.133 -26.516 1 66.19 153 ILE B CA 1
ATOM 3567 C C . ILE B 1 153 ? -11.641 -11.984 -27.969 1 66.19 153 ILE B C 1
ATOM 3569 O O . ILE B 1 153 ? -10.906 -12.297 -28.906 1 66.19 153 ILE B O 1
ATOM 3573 N N . GLU B 1 154 ? -12.703 -11.406 -28.062 1 68.38 154 GLU B N 1
ATOM 3574 C CA . GLU B 1 154 ? -13.336 -11.422 -29.375 1 68.38 154 GLU B CA 1
ATOM 3575 C C . GLU B 1 154 ? -13.195 -10.07 -30.078 1 68.38 154 GLU B C 1
ATOM 3577 O O . GLU B 1 154 ? -13.281 -9.984 -31.297 1 68.38 154 GLU B O 1
ATOM 3582 N N . ASP B 1 155 ? -12.914 -9.039 -29.281 1 77 155 ASP B N 1
ATOM 3583 C CA . ASP B 1 155 ? -12.984 -7.695 -29.844 1 77 155 ASP B CA 1
ATOM 3584 C C . ASP B 1 155 ? -11.773 -6.867 -29.422 1 77 155 ASP B C 1
ATOM 3586 O O . ASP B 1 155 ? -11.656 -6.453 -28.281 1 77 155 ASP B O 1
ATOM 3590 N N . GLU B 1 156 ? -10.992 -6.543 -30.375 1 79.19 156 GLU B N 1
ATOM 3591 C CA . GLU B 1 156 ? -9.758 -5.797 -30.141 1 79.19 156 GLU B CA 1
ATOM 3592 C C . GLU B 1 156 ? -10.055 -4.363 -29.703 1 79.19 156 GLU B C 1
ATOM 3594 O O . GLU B 1 156 ? -9.305 -3.781 -28.922 1 79.19 156 GLU B O 1
ATOM 3599 N N . ASP B 1 157 ? -11.156 -3.895 -30.203 1 83.31 157 ASP B N 1
ATOM 3600 C CA . ASP B 1 157 ? -11.523 -2.529 -29.844 1 83.31 157 ASP B CA 1
ATOM 3601 C C . ASP B 1 157 ? -11.859 -2.434 -28.359 1 83.31 157 ASP B C 1
ATOM 3603 O O . ASP B 1 157 ? -11.477 -1.471 -27.688 1 83.31 157 ASP B O 1
ATOM 3607 N N . HIS B 1 158 ? -12.547 -3.379 -27.953 1 83.56 158 HIS B N 1
ATOM 3608 C CA . HIS B 1 158 ? -12.883 -3.416 -26.531 1 83.56 158 HIS B CA 1
ATOM 3609 C C . HIS B 1 158 ? -11.641 -3.572 -25.672 1 83.56 158 HIS B C 1
ATOM 3611 O O . HIS B 1 158 ? -11.539 -2.971 -24.609 1 83.56 158 HIS B O 1
ATOM 3617 N N . PHE B 1 159 ? -10.758 -4.336 -26.203 1 86.06 159 PHE B N 1
ATOM 3618 C CA . PHE B 1 159 ? -9.492 -4.539 -25.5 1 86.06 159 PHE B CA 1
ATOM 3619 C C . PHE B 1 159 ? -8.719 -3.232 -25.391 1 86.06 159 PHE B C 1
ATOM 3621 O O . PHE B 1 159 ? -8.227 -2.889 -24.312 1 86.06 159 PHE B O 1
ATOM 3628 N N . LEU B 1 160 ? -8.703 -2.469 -26.438 1 88 160 LEU B N 1
ATOM 3629 C CA . LEU B 1 160 ? -7.957 -1.216 -26.453 1 88 160 LEU B CA 1
ATOM 3630 C C . LEU B 1 160 ? -8.594 -0.19 -25.531 1 88 160 LEU B C 1
ATOM 3632 O O . LEU B 1 160 ? -7.891 0.608 -24.906 1 88 160 LEU B O 1
ATOM 3636 N N . MET B 1 161 ? -9.852 -0.252 -25.484 1 87.94 161 MET B N 1
ATOM 3637 C CA . MET B 1 161 ? -10.555 0.638 -24.562 1 87.94 161 MET B CA 1
ATOM 3638 C C . MET B 1 161 ? -10.18 0.333 -23.125 1 87.94 161 MET B C 1
ATOM 3640 O O . MET B 1 161 ? -10 1.249 -22.312 1 87.94 161 MET B O 1
ATOM 3644 N N . LYS B 1 162 ? -10.078 -0.903 -22.859 1 88.81 162 LYS B N 1
ATOM 3645 C CA . LYS B 1 162 ? -9.68 -1.315 -21.516 1 88.81 162 LYS B CA 1
ATOM 3646 C C . LYS B 1 162 ? -8.25 -0.875 -21.203 1 88.81 162 LYS B C 1
ATOM 3648 O O . LYS B 1 162 ? -7.953 -0.427 -20.094 1 88.81 162 LYS B O 1
ATOM 3653 N N . CYS B 1 163 ? -7.426 -0.896 -22.203 1 91.62 163 CYS B N 1
ATOM 3654 C CA . CYS B 1 163 ? -6.055 -0.424 -22.047 1 91.62 163 CYS B CA 1
ATOM 3655 C C . CYS B 1 163 ? -6.023 1.076 -21.781 1 91.62 163 CYS B C 1
ATOM 3657 O O . CYS B 1 163 ? -5.246 1.547 -20.953 1 91.62 163 CYS B O 1
ATOM 3659 N N . GLN B 1 164 ? -6.875 1.726 -22.422 1 89.38 164 GLN B N 1
ATOM 3660 C CA . GLN B 1 164 ? -6.941 3.172 -22.25 1 89.38 164 GLN B CA 1
ATOM 3661 C C . GLN B 1 164 ? -7.375 3.523 -20.828 1 89.38 164 GLN B C 1
ATOM 3663 O O . GLN B 1 164 ? -6.812 4.43 -20.203 1 89.38 164 GLN B O 1
ATOM 3668 N N . HIS B 1 165 ? -8.328 2.83 -20.391 1 85.19 165 HIS B N 1
ATOM 3669 C CA . HIS B 1 165 ? -8.734 3.006 -19 1 85.19 165 HIS B CA 1
ATOM 3670 C C . HIS B 1 165 ? -7.586 2.693 -18.047 1 85.19 165 HIS B C 1
ATOM 3672 O O . HIS B 1 165 ? -7.375 3.41 -17.062 1 85.19 165 HIS B O 1
ATOM 3678 N N . GLY B 1 166 ? -6.859 1.729 -18.359 1 91.38 166 GLY B N 1
ATOM 3679 C CA . GLY B 1 166 ? -5.75 1.282 -17.531 1 91.38 166 GLY B CA 1
ATOM 3680 C C . GLY B 1 166 ? -4.617 2.287 -17.469 1 91.38 166 GLY B C 1
ATOM 3681 O O . GLY B 1 166 ? -3.85 2.303 -16.5 1 91.38 166 GLY B O 1
ATOM 3682 N N . THR B 1 167 ? -4.547 3.154 -18.469 1 89.69 167 THR B N 1
ATOM 3683 C CA . THR B 1 167 ? -3.447 4.109 -18.531 1 89.69 167 THR B CA 1
ATOM 3684 C C . THR B 1 167 ? -3.527 5.098 -17.359 1 89.69 167 THR B C 1
ATOM 3686 O O . THR B 1 167 ? -2.506 5.461 -16.781 1 89.69 167 THR B O 1
ATOM 3689 N N . HIS B 1 168 ? -4.656 5.555 -17.016 1 83.88 168 HIS B N 1
ATOM 3690 C CA . HIS B 1 168 ? -4.824 6.469 -15.883 1 83.88 168 HIS B CA 1
ATOM 3691 C C . HIS B 1 168 ? -4.539 5.773 -14.562 1 83.88 168 HIS B C 1
ATOM 3693 O O . HIS B 1 168 ? -3.914 6.355 -13.672 1 83.88 168 HIS B O 1
ATOM 3699 N N . LEU B 1 169 ? -4.973 4.59 -14.5 1 88.94 169 LEU B N 1
ATOM 3700 C CA . LEU B 1 169 ? -4.723 3.803 -13.297 1 88.94 169 LEU B CA 1
ATOM 3701 C C . LEU B 1 169 ? -3.232 3.545 -13.109 1 88.94 169 LEU B C 1
ATOM 3703 O O . LEU B 1 169 ? -2.729 3.566 -11.984 1 88.94 169 LEU B O 1
ATOM 3707 N N . LEU B 1 170 ? -2.627 3.359 -14.227 1 92.56 170 LEU B N 1
ATOM 3708 C CA . LEU B 1 170 ? -1.196 3.082 -14.211 1 92.56 170 LEU B CA 1
ATOM 3709 C C . LEU B 1 170 ? -0.416 4.277 -13.672 1 92.56 170 LEU B C 1
ATOM 3711 O O . LEU B 1 170 ? 0.536 4.105 -12.906 1 92.56 170 LEU B O 1
ATOM 3715 N N . LYS B 1 171 ? -0.8 5.414 -14.047 1 86.69 171 LYS B N 1
ATOM 3716 C CA . LYS B 1 171 ? -0.124 6.617 -13.57 1 86.69 171 LYS B CA 1
ATOM 3717 C C . LYS B 1 171 ? -0.217 6.73 -12.047 1 86.69 171 LYS B C 1
ATOM 3719 O O . LYS B 1 171 ? 0.769 7.059 -11.383 1 86.69 171 LYS B O 1
ATOM 3724 N N . GLN B 1 172 ? -1.332 6.492 -11.531 1 87.69 172 GLN B N 1
ATOM 3725 C CA . GLN B 1 172 ? -1.51 6.512 -10.086 1 87.69 172 GLN B CA 1
ATOM 3726 C C . GLN B 1 172 ? -0.678 5.418 -9.414 1 87.69 172 GLN B C 1
ATOM 3728 O O . GLN B 1 172 ? -0.041 5.66 -8.383 1 87.69 172 GLN B O 1
ATOM 3733 N N . HIS B 1 173 ? -0.755 4.281 -10 1 92.38 173 HIS B N 1
ATOM 3734 C CA . HIS B 1 173 ? 0.009 3.152 -9.484 1 92.38 173 HIS B CA 1
ATOM 3735 C C . HIS B 1 173 ? 1.497 3.48 -9.414 1 92.38 173 HIS B C 1
ATOM 3737 O O . HIS B 1 173 ? 2.145 3.238 -8.391 1 92.38 173 HIS B O 1
ATOM 3743 N N . GLU B 1 174 ? 1.979 4.047 -10.469 1 92.56 174 GLU B N 1
ATOM 3744 C CA . GLU B 1 174 ? 3.396 4.387 -10.531 1 92.56 174 GLU B CA 1
ATOM 3745 C C . GLU B 1 174 ? 3.756 5.457 -9.508 1 92.56 174 GLU B C 1
ATOM 3747 O O . GLU B 1 174 ? 4.84 5.422 -8.914 1 92.56 174 GLU B O 1
ATOM 3752 N N . SER B 1 175 ? 2.873 6.355 -9.305 1 88.94 175 SER B N 1
ATOM 3753 C CA . SER B 1 175 ? 3.09 7.383 -8.289 1 88.94 175 SER B CA 1
ATOM 3754 C C . SER B 1 175 ? 3.176 6.773 -6.898 1 88.94 175 SER B C 1
ATOM 3756 O O . SER B 1 175 ? 4.02 7.176 -6.09 1 88.94 175 SER B O 1
ATOM 3758 N N . ILE B 1 176 ? 2.354 5.855 -6.648 1 92.44 176 ILE B N 1
ATOM 3759 C CA . ILE B 1 176 ? 2.346 5.203 -5.344 1 92.44 176 ILE B CA 1
ATOM 3760 C C . ILE B 1 176 ? 3.611 4.367 -5.18 1 92.44 176 ILE B C 1
ATOM 3762 O O . ILE B 1 176 ? 4.23 4.371 -4.113 1 92.44 176 ILE B O 1
ATOM 3766 N N . VAL B 1 177 ? 3.982 3.691 -6.227 1 96.06 177 VAL B N 1
ATOM 3767 C CA . VAL B 1 177 ? 5.227 2.926 -6.219 1 96.06 177 VAL B CA 1
ATOM 3768 C C . VAL B 1 177 ? 6.395 3.844 -5.875 1 96.06 177 VAL B C 1
ATOM 3770 O O . VAL B 1 177 ? 7.207 3.525 -5.004 1 96.06 177 VAL B O 1
ATOM 3773 N N . ASP B 1 178 ? 6.445 4.992 -6.504 1 94.12 178 ASP B N 1
ATOM 3774 C CA . ASP B 1 178 ? 7.512 5.957 -6.254 1 94.12 178 ASP B CA 1
ATOM 3775 C C . ASP B 1 178 ? 7.492 6.43 -4.801 1 94.12 178 ASP B C 1
ATOM 3777 O O . ASP B 1 178 ? 8.547 6.57 -4.176 1 94.12 178 ASP B O 1
ATOM 3781 N N . HIS B 1 179 ? 6.379 6.621 -4.352 1 92.62 179 HIS B N 1
ATOM 3782 C CA . HIS B 1 179 ? 6.25 7.098 -2.979 1 92.62 179 HIS B CA 1
ATOM 3783 C C . HIS B 1 179 ? 6.703 6.039 -1.98 1 92.62 179 HIS B C 1
ATOM 3785 O O . HIS B 1 179 ? 7.414 6.344 -1.021 1 92.62 179 HIS B O 1
ATOM 3791 N N . ILE B 1 180 ? 6.289 4.828 -2.166 1 96.62 180 ILE B N 1
ATOM 3792 C CA . ILE B 1 180 ? 6.672 3.732 -1.282 1 96.62 180 ILE B CA 1
ATOM 3793 C C . ILE B 1 180 ? 8.195 3.596 -1.262 1 96.62 180 ILE B C 1
ATOM 3795 O O . ILE B 1 180 ? 8.797 3.467 -0.195 1 96.62 180 ILE B O 1
ATOM 3799 N N . ILE B 1 181 ? 8.773 3.697 -2.42 1 97.56 181 ILE B N 1
ATOM 3800 C CA . ILE B 1 181 ? 10.227 3.559 -2.504 1 97.56 181 ILE B CA 1
ATOM 3801 C C . ILE B 1 181 ? 10.898 4.719 -1.772 1 97.56 181 ILE B C 1
ATOM 3803 O O . ILE B 1 181 ? 11.789 4.508 -0.945 1 97.56 181 ILE B O 1
ATOM 3807 N N . SER B 1 182 ? 10.453 5.898 -2.016 1 94.5 182 SER B N 1
ATOM 3808 C CA . SER B 1 182 ? 11.078 7.082 -1.435 1 94.5 182 SER B CA 1
ATOM 3809 C C . SER B 1 182 ? 10.922 7.098 0.083 1 94.5 182 SER B C 1
ATOM 3811 O O . SER B 1 182 ? 11.82 7.551 0.797 1 94.5 182 SER B O 1
ATOM 3813 N N . SER B 1 183 ? 9.914 6.52 0.531 1 95.12 183 SER B N 1
ATOM 3814 C CA . SER B 1 183 ? 9.617 6.652 1.955 1 95.12 183 SER B CA 1
ATOM 3815 C C . SER B 1 183 ? 10.094 5.43 2.734 1 95.12 183 SER B C 1
ATOM 3817 O O . SER B 1 183 ? 10.469 5.543 3.902 1 95.12 183 SER B O 1
ATOM 3819 N N . ASN B 1 184 ? 10.086 4.258 2.104 1 97.5 184 ASN B N 1
ATOM 3820 C CA . ASN B 1 184 ? 10.203 3.033 2.887 1 97.5 184 ASN B CA 1
ATOM 3821 C C . ASN B 1 184 ? 11.516 2.312 2.605 1 97.5 184 ASN B C 1
ATOM 3823 O O . ASN B 1 184 ? 11.906 1.405 3.344 1 97.5 184 ASN B O 1
ATOM 3827 N N . LEU B 1 185 ? 12.227 2.639 1.565 1 98.06 185 LEU B N 1
ATOM 3828 C CA . LEU B 1 185 ? 13.398 1.869 1.159 1 98.06 185 LEU B CA 1
ATOM 3829 C C . L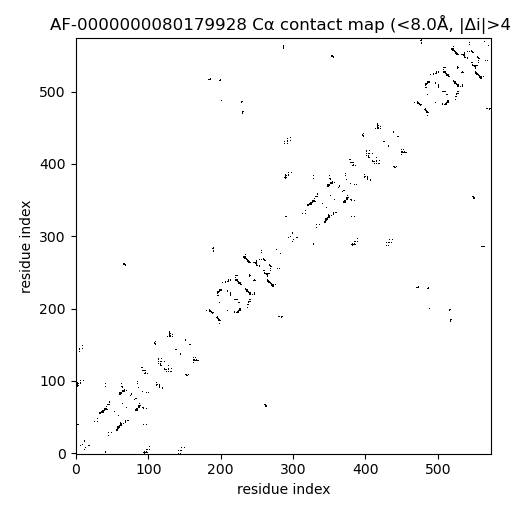EU B 1 185 ? 14.484 1.927 2.229 1 98.06 185 LEU B C 1
ATOM 3831 O O . LEU B 1 185 ? 14.891 3.014 2.646 1 98.06 185 LEU B O 1
ATOM 3835 N N . ARG B 1 186 ? 14.938 0.763 2.66 1 97.31 186 ARG B N 1
ATOM 3836 C CA . ARG B 1 186 ? 16.109 0.573 3.521 1 97.31 186 ARG B CA 1
ATOM 3837 C C . ARG B 1 186 ? 17.109 -0.385 2.885 1 97.31 186 ARG B C 1
ATOM 3839 O O . ARG B 1 186 ? 16.719 -1.325 2.189 1 97.31 186 ARG B O 1
ATOM 3846 N N . VAL B 1 187 ? 18.344 -0.075 3.068 1 97.75 187 VAL B N 1
ATOM 3847 C CA . VAL B 1 187 ? 19.406 -1.004 2.678 1 97.75 187 VAL B CA 1
ATOM 3848 C C . VAL B 1 187 ? 20.062 -1.59 3.924 1 97.75 187 VAL B C 1
ATOM 3850 O O . VAL B 1 187 ? 20.703 -0.87 4.688 1 97.75 187 VAL B O 1
ATOM 3853 N N . ILE B 1 188 ? 19.891 -2.898 4.105 1 96.81 188 ILE B N 1
ATOM 3854 C CA . ILE B 1 188 ? 20.328 -3.525 5.352 1 96.81 188 ILE B CA 1
ATOM 3855 C C . ILE B 1 188 ? 20.984 -4.863 5.051 1 96.81 188 ILE B C 1
ATOM 3857 O O . ILE B 1 188 ? 21 -5.32 3.902 1 96.81 188 ILE B O 1
ATOM 3861 N N . ASP B 1 189 ? 21.625 -5.387 6.117 1 96.62 189 ASP B N 1
ATOM 3862 C CA . ASP B 1 189 ? 21.984 -6.801 6.055 1 96.62 189 ASP B CA 1
ATOM 3863 C C . ASP B 1 189 ? 20.75 -7.68 6.316 1 96.62 189 ASP B C 1
ATOM 3865 O O . ASP B 1 189 ? 20.141 -7.59 7.379 1 96.62 189 ASP B O 1
ATOM 3869 N N . PHE B 1 190 ? 20.422 -8.508 5.371 1 97.25 190 PHE B N 1
ATOM 3870 C CA . PHE B 1 190 ? 19.25 -9.367 5.414 1 97.25 190 PHE B CA 1
ATOM 3871 C C . PHE B 1 190 ? 19.656 -10.836 5.559 1 97.25 190 PHE B C 1
ATOM 3873 O O . PHE B 1 190 ? 19.938 -11.508 4.566 1 97.25 190 PHE B O 1
ATOM 3880 N N . GLY B 1 191 ? 19.484 -11.258 6.828 1 95.62 191 GLY B N 1
ATOM 3881 C CA . GLY B 1 191 ? 20.094 -12.547 7.09 1 95.62 191 GLY B CA 1
ATOM 3882 C C . GLY B 1 191 ? 21.578 -12.586 6.77 1 95.62 191 GLY B C 1
ATOM 3883 O O . GLY B 1 191 ? 22.344 -11.75 7.258 1 95.62 191 GLY B O 1
ATOM 3884 N N . PRO B 1 192 ? 21.984 -13.555 5.961 1 96.44 192 PRO B N 1
ATOM 3885 C CA . PRO B 1 192 ? 23.406 -13.641 5.617 1 96.44 192 PRO B CA 1
ATOM 3886 C C . PRO B 1 192 ? 23.781 -12.727 4.457 1 96.44 192 PRO B C 1
ATOM 3888 O O . PRO B 1 192 ? 24.969 -12.641 4.098 1 96.44 192 PRO B O 1
ATOM 3891 N N . TYR B 1 193 ? 22.891 -12.094 3.883 1 97.44 193 TYR B N 1
ATOM 3892 C CA . TYR B 1 193 ? 23.156 -11.281 2.697 1 97.44 193 TYR B CA 1
ATOM 3893 C C . TYR B 1 193 ? 23.422 -9.828 3.074 1 97.44 193 TYR B C 1
ATOM 3895 O O . TYR B 1 193 ? 22.688 -9.258 3.887 1 97.44 193 TYR B O 1
ATOM 3903 N N . LYS B 1 194 ? 24.375 -9.227 2.447 1 96.62 194 LYS B N 1
ATOM 3904 C CA . LYS B 1 194 ? 24.781 -7.871 2.799 1 96.62 194 LYS B CA 1
ATOM 3905 C C . LYS B 1 194 ? 24.141 -6.844 1.871 1 96.62 194 LYS B C 1
ATOM 3907 O O . LYS B 1 194 ? 23.953 -7.105 0.681 1 96.62 194 LYS B O 1
ATOM 3912 N N . ASN B 1 195 ? 23.797 -5.688 2.375 1 97 195 ASN B N 1
ATOM 3913 C CA . ASN B 1 195 ? 23.375 -4.508 1.631 1 97 195 ASN B CA 1
ATOM 3914 C C . ASN B 1 195 ? 22.188 -4.82 0.721 1 97 195 ASN B C 1
ATOM 3916 O O . ASN B 1 195 ? 22.219 -4.516 -0.473 1 97 195 ASN B O 1
ATOM 3920 N N . VAL B 1 196 ? 21.188 -5.406 1.276 1 98.38 196 VAL B N 1
ATOM 3921 C CA . VAL B 1 196 ? 19.984 -5.773 0.52 1 98.38 196 VAL B CA 1
ATOM 3922 C C . VAL B 1 196 ? 18.938 -4.68 0.652 1 98.38 196 VAL B C 1
ATOM 3924 O O . VAL B 1 196 ? 18.578 -4.281 1.764 1 98.38 196 VAL B O 1
ATOM 3927 N N . PRO B 1 197 ? 18.391 -4.137 -0.485 1 98.62 197 PRO B N 1
ATOM 3928 C CA . PRO B 1 197 ? 17.25 -3.238 -0.393 1 98.62 197 PRO B CA 1
ATOM 3929 C C . PRO B 1 197 ? 15.992 -3.941 0.114 1 98.62 197 PRO B C 1
ATOM 3931 O O . PRO B 1 197 ? 15.57 -4.953 -0.457 1 98.62 197 PRO B O 1
ATOM 3934 N N . ILE B 1 198 ? 15.414 -3.438 1.159 1 98.31 198 ILE B N 1
ATOM 3935 C CA . ILE B 1 198 ? 14.195 -3.984 1.747 1 98.31 198 ILE B CA 1
ATOM 3936 C C . ILE B 1 198 ? 13.133 -2.896 1.835 1 98.31 198 ILE B C 1
ATOM 3938 O O . ILE B 1 198 ? 13.43 -1.745 2.154 1 98.31 198 ILE B O 1
ATOM 3942 N N . ILE B 1 199 ? 11.883 -3.244 1.504 1 98.56 199 ILE B N 1
ATOM 3943 C CA . ILE B 1 199 ? 10.828 -2.24 1.462 1 98.56 199 ILE B CA 1
ATOM 3944 C C . ILE B 1 199 ? 9.539 -2.818 2.049 1 98.56 199 ILE B C 1
ATOM 3946 O O . ILE B 1 199 ? 9.086 -3.891 1.637 1 98.56 199 ILE B O 1
ATOM 3950 N N . ASN B 1 200 ? 8.93 -2.188 3.016 1 98.19 200 ASN B N 1
ATOM 3951 C CA . ASN B 1 200 ? 7.574 -2.512 3.447 1 98.19 200 ASN B CA 1
ATOM 3952 C C . ASN B 1 200 ? 6.535 -2.045 2.432 1 98.19 200 ASN B C 1
ATOM 3954 O O . ASN B 1 200 ? 6.406 -0.847 2.176 1 98.19 200 ASN B O 1
ATOM 3958 N N . ALA B 1 201 ? 5.891 -2.982 1.809 1 98 201 ALA B N 1
ATOM 3959 C CA . ALA B 1 201 ? 4.926 -2.666 0.757 1 98 201 ALA B CA 1
ATOM 3960 C C . ALA B 1 201 ? 3.83 -3.725 0.683 1 98 201 ALA B C 1
ATOM 3962 O O . ALA B 1 201 ? 4.094 -4.914 0.859 1 98 201 ALA B O 1
ATOM 3963 N N . PRO B 1 202 ? 2.6 -3.277 0.389 1 96.38 202 PRO B N 1
ATOM 3964 C CA . PRO B 1 202 ? 1.559 -4.27 0.114 1 96.38 202 PRO B CA 1
ATOM 3965 C C . PRO B 1 202 ? 1.892 -5.156 -1.083 1 96.38 202 PRO B C 1
ATOM 3967 O O . PRO B 1 202 ? 2.658 -4.754 -1.961 1 96.38 202 PRO B O 1
ATOM 3970 N N . TYR B 1 203 ? 1.276 -6.273 -1.083 1 93.31 203 TYR B N 1
ATOM 3971 C CA . TYR B 1 203 ? 1.532 -7.285 -2.1 1 93.31 203 TYR B CA 1
ATOM 3972 C C . TYR B 1 203 ? 1.326 -6.719 -3.5 1 93.31 203 TYR B C 1
ATOM 3974 O O . TYR B 1 203 ? 2.105 -7.004 -4.41 1 93.31 203 TYR B O 1
ATOM 3982 N N . GLN B 1 204 ? 0.358 -5.91 -3.674 1 92 204 GLN B N 1
ATOM 3983 C CA . GLN B 1 204 ? -0.041 -5.402 -4.98 1 92 204 GLN B CA 1
ATOM 3984 C C . GLN B 1 204 ? 1.057 -4.539 -5.594 1 92 204 GLN B C 1
ATOM 3986 O O . GLN B 1 204 ? 1.069 -4.309 -6.805 1 92 204 GLN B O 1
ATOM 3991 N N . TYR B 1 205 ? 1.925 -4.102 -4.738 1 96.69 205 TYR B N 1
ATOM 3992 C CA . TYR B 1 205 ? 2.947 -3.182 -5.223 1 96.69 205 TYR B CA 1
ATOM 3993 C C . TYR B 1 205 ? 4.32 -3.84 -5.215 1 96.69 205 TYR B C 1
ATOM 3995 O O . TYR B 1 205 ? 5.273 -3.309 -5.789 1 96.69 205 TYR B O 1
ATOM 4003 N N . ALA B 1 206 ? 4.438 -4.977 -4.648 1 97.12 206 ALA B N 1
ATOM 4004 C CA . ALA B 1 206 ? 5.723 -5.574 -4.305 1 97.12 206 ALA B CA 1
ATOM 4005 C C . ALA B 1 206 ? 6.586 -5.781 -5.547 1 97.12 206 ALA B C 1
ATOM 4007 O O . ALA B 1 206 ? 7.758 -5.402 -5.566 1 97.12 206 ALA B O 1
ATOM 4008 N N . SER B 1 207 ? 5.98 -6.344 -6.598 1 96.62 207 SER B N 1
ATOM 4009 C CA . SER B 1 207 ? 6.754 -6.645 -7.797 1 96.62 207 SER B CA 1
ATOM 4010 C C . SER B 1 207 ? 7.262 -5.371 -8.461 1 96.62 207 SER B C 1
ATOM 4012 O O . SER B 1 207 ? 8.43 -5.289 -8.859 1 96.62 207 SER B O 1
ATOM 4014 N N . ASP B 1 208 ? 6.406 -4.406 -8.586 1 97.5 208 ASP B N 1
ATOM 4015 C CA . ASP B 1 208 ? 6.773 -3.164 -9.258 1 97.5 208 ASP B CA 1
ATOM 4016 C C . ASP B 1 208 ? 7.766 -2.357 -8.43 1 97.5 208 ASP B C 1
ATOM 4018 O O . ASP B 1 208 ? 8.688 -1.75 -8.977 1 97.5 208 ASP B O 1
ATOM 4022 N N . VAL B 1 209 ? 7.594 -2.361 -7.129 1 98.5 209 VAL B N 1
ATOM 4023 C CA . VAL B 1 209 ? 8.492 -1.661 -6.215 1 98.5 209 VAL B CA 1
ATOM 4024 C C . VAL B 1 209 ? 9.891 -2.273 -6.297 1 98.5 209 VAL B C 1
ATOM 4026 O O . VAL B 1 209 ? 10.875 -1.566 -6.523 1 98.5 209 VAL B O 1
ATOM 4029 N N . ALA B 1 210 ? 9.969 -3.551 -6.188 1 98.69 210 ALA B N 1
ATOM 4030 C CA . ALA B 1 210 ? 11.258 -4.234 -6.199 1 98.69 210 ALA B CA 1
ATOM 4031 C C . ALA B 1 210 ? 11.953 -4.07 -7.547 1 98.69 210 ALA B C 1
ATOM 4033 O O . ALA B 1 210 ? 13.164 -3.826 -7.605 1 98.69 210 ALA B O 1
ATOM 4034 N N . SER B 1 211 ? 11.195 -4.219 -8.594 1 97.69 211 SER B N 1
ATOM 4035 C CA . SER B 1 211 ? 11.766 -4.082 -9.93 1 97.69 211 SER B CA 1
ATOM 4036 C C . SER B 1 211 ? 12.359 -2.693 -10.141 1 97.69 211 SER B C 1
ATOM 4038 O O . SER B 1 211 ? 13.453 -2.553 -10.688 1 97.69 211 SER B O 1
ATOM 4040 N N . LYS B 1 212 ? 11.656 -1.737 -9.766 1 97.81 212 LYS B N 1
ATOM 4041 C CA . LYS B 1 212 ? 12.125 -0.367 -9.945 1 97.81 212 LYS B CA 1
ATOM 4042 C C . LYS B 1 212 ? 13.383 -0.104 -9.117 1 97.81 212 LYS B C 1
ATOM 4044 O O . LYS B 1 212 ? 14.312 0.556 -9.586 1 97.81 212 LYS B O 1
ATOM 4049 N N . VAL B 1 213 ? 13.43 -0.562 -7.914 1 98.62 213 VAL B N 1
ATOM 4050 C CA . VAL B 1 213 ? 14.594 -0.413 -7.051 1 98.62 213 VAL B CA 1
ATOM 4051 C C . VAL B 1 213 ? 15.812 -1.042 -7.719 1 98.62 213 VAL B C 1
ATOM 4053 O O . VAL B 1 213 ? 16.906 -0.483 -7.672 1 98.62 213 VAL B O 1
ATOM 4056 N N . LEU B 1 214 ? 15.594 -2.139 -8.391 1 98.44 214 LEU B N 1
ATOM 4057 C CA . LEU B 1 214 ? 16.672 -2.912 -8.984 1 98.44 214 LEU B CA 1
ATOM 4058 C C . LEU B 1 214 ? 17.156 -2.271 -10.289 1 98.44 214 LEU B C 1
ATOM 4060 O O . LEU B 1 214 ? 18.125 -2.727 -10.891 1 98.44 214 LEU B O 1
ATOM 4064 N N . GLU B 1 215 ? 16.453 -1.232 -10.711 1 97.44 215 GLU B N 1
ATOM 4065 C CA . GLU B 1 215 ? 16.969 -0.46 -11.836 1 97.44 215 GLU B CA 1
ATOM 4066 C C . GLU B 1 215 ? 18.188 0.357 -11.43 1 97.44 215 GLU B C 1
ATOM 4068 O O . GLU B 1 215 ? 18.969 0.795 -12.289 1 97.44 215 GLU B O 1
ATOM 4073 N N . ASN B 1 216 ? 18.328 0.655 -10.148 1 97.12 216 ASN B N 1
ATOM 4074 C CA . ASN B 1 216 ? 19.5 1.347 -9.625 1 97.12 216 ASN B CA 1
ATOM 4075 C C . ASN B 1 216 ? 20.75 0.491 -9.758 1 97.12 216 ASN B C 1
ATOM 4077 O O . ASN B 1 216 ? 20.812 -0.618 -9.219 1 97.12 216 ASN B O 1
ATOM 4081 N N . PRO B 1 217 ? 21.766 1.001 -10.367 1 96.94 217 PRO B N 1
ATOM 4082 C CA . PRO B 1 217 ? 23 0.236 -10.594 1 96.94 217 PRO B CA 1
ATOM 4083 C C . PRO B 1 217 ? 23.625 -0.262 -9.289 1 96.94 217 PRO B C 1
ATOM 4085 O O . PRO B 1 217 ? 24.328 -1.273 -9.289 1 96.94 217 PRO B O 1
ATOM 4088 N N . GLU B 1 218 ? 23.328 0.353 -8.258 1 96.75 218 GLU B N 1
ATOM 4089 C CA . GLU B 1 218 ? 23.875 -0.045 -6.969 1 96.75 218 GLU B CA 1
ATOM 4090 C C . GLU B 1 218 ? 23.312 -1.386 -6.516 1 96.75 218 GLU B C 1
ATOM 4092 O O . GLU B 1 218 ? 23.969 -2.127 -5.777 1 96.75 218 GLU B O 1
ATOM 4097 N N . TYR B 1 219 ? 22.109 -1.746 -7.012 1 97.62 219 TYR B N 1
ATOM 4098 C CA . TYR B 1 219 ? 21.422 -2.914 -6.465 1 97.62 219 TYR B CA 1
ATOM 4099 C C . TYR B 1 219 ? 21.141 -3.939 -7.559 1 97.62 219 TYR B C 1
ATOM 4101 O O . TYR B 1 219 ? 20.734 -5.066 -7.27 1 97.62 219 TYR B O 1
ATOM 4109 N N . GLU B 1 220 ? 21.375 -3.615 -8.797 1 96.31 220 GLU B N 1
ATOM 4110 C CA . GLU B 1 220 ? 20.859 -4.363 -9.938 1 96.31 220 GLU B CA 1
ATOM 4111 C C . GLU B 1 220 ? 21.438 -5.77 -9.984 1 96.31 220 GLU B C 1
ATOM 4113 O O . GLU B 1 220 ? 20.828 -6.688 -10.531 1 96.31 220 GLU B O 1
ATOM 4118 N N . LYS B 1 221 ? 22.625 -6.02 -9.438 1 97.19 221 LYS B N 1
ATOM 4119 C CA . LYS B 1 221 ? 23.266 -7.324 -9.523 1 97.19 221 LYS B CA 1
ATOM 4120 C C . LYS B 1 221 ? 22.844 -8.234 -8.383 1 97.19 221 LYS B C 1
ATOM 4122 O O . LYS B 1 221 ? 23.172 -9.422 -8.359 1 97.19 221 LYS B O 1
ATOM 4127 N N . GLY B 1 222 ? 22.109 -7.668 -7.414 1 98.25 222 GLY B N 1
ATOM 4128 C CA . GLY B 1 222 ? 21.594 -8.43 -6.285 1 98.25 222 GLY B CA 1
ATOM 4129 C C . GLY B 1 222 ? 20.109 -8.711 -6.387 1 98.25 222 GLY B C 1
ATOM 4130 O O . GLY B 1 222 ? 19.625 -9.172 -7.422 1 98.25 222 GLY B O 1
ATOM 4131 N N . PHE B 1 223 ? 19.484 -8.594 -5.258 1 98.81 223 PHE B N 1
ATOM 4132 C CA . PHE B 1 223 ? 18.047 -8.797 -5.172 1 98.81 223 PHE B CA 1
ATOM 4133 C C . PHE B 1 223 ? 17.406 -7.805 -4.207 1 98.81 223 PHE B C 1
ATOM 4135 O O . PHE B 1 223 ? 18.109 -7.156 -3.428 1 98.81 223 PHE B O 1
ATOM 4142 N N . ALA B 1 224 ? 16.125 -7.602 -4.355 1 98.88 224 ALA B N 1
ATOM 4143 C CA . ALA B 1 224 ? 15.336 -6.746 -3.473 1 98.88 224 ALA B CA 1
ATOM 4144 C C . ALA B 1 224 ? 14.234 -7.543 -2.785 1 98.88 224 ALA B C 1
ATOM 4146 O O . ALA B 1 224 ? 13.797 -8.578 -3.295 1 98.88 224 ALA B O 1
ATOM 4147 N N . VAL B 1 225 ? 13.844 -7.078 -1.609 1 98.75 225 VAL B N 1
ATOM 4148 C CA . VAL B 1 225 ? 12.828 -7.77 -0.823 1 98.75 225 VAL B CA 1
ATOM 4149 C C . VAL B 1 225 ? 11.727 -6.789 -0.416 1 98.75 225 VAL B C 1
ATOM 4151 O O . VAL B 1 225 ? 12.016 -5.734 0.159 1 98.75 225 VAL B O 1
ATOM 4154 N N . CYS B 1 226 ? 10.539 -7.094 -0.738 1 98.69 226 CYS B N 1
ATOM 4155 C CA . CYS B 1 226 ? 9.391 -6.445 -0.12 1 98.69 226 CYS B CA 1
ATOM 4156 C C . CYS B 1 226 ? 8.773 -7.332 0.958 1 98.69 226 CYS B C 1
ATOM 4158 O O . CYS B 1 226 ? 8.727 -8.555 0.809 1 98.69 226 CYS B O 1
ATOM 4160 N N . PHE B 1 227 ? 8.352 -6.73 2.008 1 97.94 227 PHE B N 1
ATOM 4161 C CA . PHE B 1 227 ? 7.703 -7.504 3.059 1 97.94 227 PHE B CA 1
ATOM 4162 C C . PHE B 1 227 ? 6.414 -6.828 3.51 1 97.94 227 PHE B C 1
ATOM 4164 O O . PHE B 1 227 ? 6.223 -5.633 3.287 1 97.94 227 PHE B O 1
ATOM 4171 N N . ASN B 1 228 ? 5.574 -7.586 4.055 1 97.56 228 ASN B N 1
ATOM 4172 C CA . ASN B 1 228 ? 4.266 -7.137 4.512 1 97.56 228 ASN B CA 1
ATOM 4173 C C . ASN B 1 228 ? 3.734 -8.008 5.645 1 97.56 228 ASN B C 1
ATOM 4175 O O . ASN B 1 228 ? 3.906 -9.227 5.629 1 97.56 228 ASN B O 1
ATOM 4179 N N . TYR B 1 229 ? 3.17 -7.355 6.648 1 96.56 229 TYR B N 1
ATOM 4180 C CA . TYR B 1 229 ? 2.486 -8.07 7.723 1 96.56 229 TYR B CA 1
ATOM 4181 C C . TYR B 1 229 ? 1.039 -8.359 7.348 1 96.56 229 TYR B C 1
ATOM 4183 O O . TYR B 1 229 ? 0.225 -7.441 7.23 1 96.56 229 TYR B O 1
ATOM 4191 N N . TYR B 1 230 ? 0.743 -9.633 7.176 1 95.75 230 TYR B N 1
ATOM 4192 C CA . TYR B 1 230 ? -0.61 -10.078 6.863 1 95.75 230 TYR B CA 1
ATOM 4193 C C . TYR B 1 230 ? -1.348 -10.516 8.125 1 95.75 230 TYR B C 1
ATOM 4195 O O . TYR B 1 230 ? -0.858 -10.312 9.234 1 95.75 230 TYR B O 1
ATOM 4203 N N . LYS B 1 231 ? -2.58 -10.992 7.945 1 94.19 231 LYS B N 1
ATOM 4204 C CA . LYS B 1 231 ? -3.416 -11.414 9.062 1 94.19 231 LYS B CA 1
ATOM 4205 C C . LYS B 1 231 ? -2.732 -12.5 9.883 1 94.19 231 LYS B C 1
ATOM 4207 O O . LYS B 1 231 ? -2.695 -12.43 11.117 1 94.19 231 LYS B O 1
ATOM 4212 N N . ASP B 1 232 ? -2.066 -13.469 9.18 1 90.94 232 ASP B N 1
ATOM 4213 C CA . ASP B 1 232 ? -1.596 -14.641 9.906 1 90.94 232 ASP B CA 1
ATOM 4214 C C . ASP B 1 232 ? -0.099 -14.859 9.688 1 90.94 232 ASP B C 1
ATOM 4216 O O . ASP B 1 232 ? 0.523 -15.664 10.383 1 90.94 232 ASP B O 1
ATOM 4220 N N . VAL B 1 233 ? 0.443 -14.133 8.75 1 93.06 233 VAL B N 1
ATOM 4221 C CA . VAL B 1 233 ? 1.824 -14.422 8.383 1 93.06 233 VAL B CA 1
ATOM 4222 C C . VAL B 1 233 ? 2.572 -13.125 8.094 1 93.06 233 VAL B C 1
ATOM 4224 O O . VAL B 1 233 ? 1.956 -12.102 7.797 1 93.06 233 VAL B O 1
ATOM 4227 N N . LEU B 1 234 ? 3.844 -13.219 8.312 1 95.38 234 LEU B N 1
ATOM 4228 C CA . LEU B 1 234 ? 4.762 -12.25 7.719 1 95.38 234 LEU B CA 1
ATOM 4229 C C . LEU B 1 234 ? 5.238 -12.727 6.348 1 95.38 234 LEU B C 1
ATOM 4231 O O . LEU B 1 234 ? 5.797 -13.812 6.227 1 95.38 234 LEU B O 1
ATOM 4235 N N . GLY B 1 235 ? 4.961 -11.906 5.316 1 96.25 235 GLY B N 1
ATOM 4236 C CA . GLY B 1 235 ? 5.277 -12.32 3.957 1 96.25 235 GLY B CA 1
ATOM 4237 C C . GLY B 1 235 ? 6.441 -11.562 3.354 1 96.25 235 GLY B C 1
ATOM 4238 O O . GLY B 1 235 ? 6.59 -10.359 3.58 1 96.25 235 GLY B O 1
ATOM 4239 N N . PHE B 1 236 ? 7.195 -12.25 2.559 1 97.94 236 PHE B N 1
ATOM 4240 C CA . PHE B 1 236 ? 8.328 -11.68 1.831 1 97.94 236 PHE B CA 1
ATOM 4241 C C . PHE B 1 236 ? 8.188 -11.93 0.334 1 97.94 236 PHE B C 1
ATOM 4243 O O . PHE B 1 236 ? 7.844 -13.039 -0.086 1 97.94 236 PHE B O 1
ATOM 4250 N N . SER B 1 237 ? 8.344 -10.93 -0.458 1 98.5 237 SER B N 1
ATOM 4251 C CA . SER B 1 237 ? 8.438 -11.008 -1.911 1 98.5 237 SER B CA 1
ATOM 4252 C C . SER B 1 237 ? 9.844 -10.648 -2.391 1 98.5 237 SER B C 1
ATOM 4254 O O . SER B 1 237 ? 10.305 -9.523 -2.174 1 98.5 237 SER B O 1
ATOM 4256 N N . LEU B 1 238 ? 10.461 -11.562 -3.045 1 98.62 238 LEU B N 1
ATOM 4257 C CA . LEU B 1 238 ? 11.836 -11.359 -3.488 1 98.62 238 LEU B CA 1
ATOM 4258 C C . LEU B 1 238 ? 11.914 -11.258 -5.008 1 98.62 238 LEU B C 1
ATOM 4260 O O . LEU B 1 238 ? 11.242 -12.008 -5.719 1 98.62 238 LEU B O 1
ATOM 4264 N N . ARG B 1 239 ? 12.688 -10.297 -5.508 1 98.62 239 ARG B N 1
ATOM 4265 C CA . ARG B 1 239 ? 12.875 -10.109 -6.941 1 98.62 239 ARG B CA 1
ATOM 4266 C C . ARG B 1 239 ? 14.352 -9.93 -7.277 1 98.62 239 ARG B C 1
ATOM 4268 O O . ARG B 1 239 ? 15.094 -9.312 -6.512 1 98.62 239 ARG B O 1
ATOM 4275 N N . SER B 1 240 ? 14.781 -10.461 -8.32 1 98.44 240 SER B N 1
ATOM 4276 C CA . SER B 1 240 ? 16.047 -10.172 -8.977 1 98.44 240 SER B CA 1
ATOM 4277 C C . SER B 1 240 ? 15.852 -9.852 -10.453 1 98.44 240 SER B C 1
ATOM 4279 O O . SER B 1 240 ? 14.758 -10.031 -10.992 1 98.44 240 SER B O 1
ATOM 4281 N N . ARG B 1 241 ? 16.891 -9.352 -11.039 1 96.81 241 ARG B N 1
ATOM 4282 C CA . ARG B 1 241 ? 16.766 -8.992 -12.445 1 96.81 241 ARG B CA 1
ATOM 4283 C C . ARG B 1 241 ? 16.797 -10.227 -13.336 1 96.81 241 ARG B C 1
ATOM 4285 O O . ARG B 1 241 ? 17.812 -10.922 -13.406 1 96.81 241 ARG B O 1
ATOM 4292 N N . LYS B 1 242 ? 15.719 -10.328 -14.031 1 92.62 242 LYS B N 1
ATOM 4293 C CA . LYS B 1 242 ? 15.57 -11.484 -14.906 1 92.62 242 LYS B CA 1
ATOM 4294 C C . LYS B 1 242 ? 16.578 -11.445 -16.047 1 92.62 242 LYS B C 1
ATOM 4296 O O . LYS B 1 242 ? 17.141 -12.477 -16.422 1 92.62 242 LYS B O 1
ATOM 4301 N N . ASP B 1 243 ? 16.812 -10.297 -16.578 1 93.19 243 ASP B N 1
ATOM 4302 C CA . ASP B 1 243 ? 17.688 -10.141 -17.734 1 93.19 243 ASP B CA 1
ATOM 4303 C C . ASP B 1 243 ? 19.156 -10.383 -17.344 1 93.19 243 ASP B C 1
ATOM 4305 O O . ASP B 1 243 ? 19.953 -10.773 -18.188 1 93.19 243 ASP B O 1
ATOM 4309 N N . LEU B 1 244 ? 19.469 -10.156 -16.094 1 95.06 244 LEU B N 1
ATOM 4310 C CA . LEU B 1 244 ? 20.844 -10.375 -15.656 1 95.06 244 LEU B CA 1
ATOM 4311 C C . LEU B 1 244 ? 21.047 -11.805 -15.188 1 95.06 244 LEU B C 1
ATOM 4313 O O . LEU B 1 244 ? 22.156 -12.336 -15.25 1 95.06 244 LEU B O 1
ATOM 4317 N N . ASN B 1 245 ? 20.016 -12.461 -14.68 1 93.81 245 ASN B N 1
ATOM 4318 C CA . ASN B 1 245 ? 20.016 -13.867 -14.281 1 93.81 245 ASN B CA 1
ATOM 4319 C C . ASN B 1 245 ? 21.188 -14.172 -13.336 1 93.81 245 ASN B C 1
ATOM 4321 O O . ASN B 1 245 ? 21.922 -15.133 -13.555 1 93.81 245 ASN B O 1
ATOM 4325 N N . LEU B 1 246 ? 21.344 -13.398 -12.289 1 97.06 246 LEU B N 1
ATOM 4326 C CA . LEU B 1 246 ? 22.516 -13.508 -11.43 1 97.06 246 LEU B CA 1
ATOM 4327 C C . LEU B 1 246 ? 22.141 -14.117 -10.078 1 97.06 246 LEU B C 1
ATOM 4329 O O . LEU B 1 246 ? 22.969 -14.789 -9.453 1 97.06 246 LEU B O 1
ATOM 4333 N N . VAL B 1 247 ? 21.016 -13.867 -9.656 1 97.75 247 VAL B N 1
ATOM 4334 C CA . VAL B 1 247 ? 20.625 -14.312 -8.312 1 97.75 247 VAL B CA 1
ATOM 4335 C C . VAL B 1 247 ? 19.344 -15.133 -8.391 1 97.75 247 VAL B C 1
ATOM 4337 O O . VAL B 1 247 ? 18.312 -14.648 -8.859 1 97.75 247 VAL B O 1
ATOM 4340 N N . ASP B 1 248 ? 19.391 -16.312 -7.895 1 96.5 248 ASP B N 1
ATOM 4341 C CA . ASP B 1 248 ? 18.219 -17.156 -7.758 1 96.5 248 ASP B CA 1
ATOM 4342 C C . ASP B 1 248 ? 17.5 -16.891 -6.434 1 96.5 248 ASP B C 1
ATOM 4344 O O . ASP B 1 248 ? 17.844 -17.484 -5.41 1 96.5 248 ASP B O 1
ATOM 4348 N N . VAL B 1 249 ? 16.453 -16.141 -6.496 1 97.81 249 VAL B N 1
ATOM 4349 C CA . VAL B 1 249 ? 15.805 -15.711 -5.262 1 97.81 249 VAL B CA 1
ATOM 4350 C C . VAL B 1 249 ? 14.922 -16.828 -4.719 1 97.81 249 VAL B C 1
ATOM 4352 O O . VAL B 1 249 ? 14.484 -16.781 -3.568 1 97.81 249 VAL B O 1
ATOM 4355 N N . SER B 1 250 ? 14.602 -17.875 -5.543 1 94.88 250 SER B N 1
ATOM 4356 C CA . SER B 1 250 ? 13.828 -19 -5.035 1 94.88 250 SER B CA 1
ATOM 4357 C C . SER B 1 250 ? 14.602 -19.766 -3.957 1 94.88 250 SER B C 1
ATOM 4359 O O . SER B 1 250 ? 14 -20.281 -3.016 1 94.88 250 SER B O 1
ATOM 4361 N N . LEU B 1 251 ? 15.852 -19.797 -4.074 1 95.38 251 LEU B N 1
ATOM 4362 C CA . LEU B 1 251 ? 16.688 -20.453 -3.072 1 95.38 251 LEU B CA 1
ATOM 4363 C C . LEU B 1 251 ? 16.719 -19.641 -1.781 1 95.38 251 LEU B C 1
ATOM 4365 O O . LEU B 1 251 ? 16.703 -20.203 -0.687 1 95.38 251 LEU B O 1
ATOM 4369 N N . ILE B 1 252 ? 16.781 -18.375 -1.923 1 97.69 252 ILE B N 1
ATOM 4370 C CA . ILE B 1 252 ? 16.781 -17.484 -0.759 1 97.69 252 ILE B CA 1
ATOM 4371 C C . ILE B 1 252 ? 15.438 -17.594 -0.039 1 97.69 252 ILE B C 1
ATOM 4373 O O . ILE B 1 252 ? 15.383 -17.625 1.193 1 97.69 252 ILE B O 1
ATOM 4377 N N . ALA B 1 253 ? 14.375 -17.625 -0.821 1 97 253 ALA B N 1
ATOM 4378 C CA . ALA B 1 253 ? 13.047 -17.781 -0.242 1 97 253 ALA B CA 1
ATOM 4379 C C . ALA B 1 253 ? 12.969 -19.047 0.611 1 97 253 ALA B C 1
ATOM 4381 O O . ALA B 1 253 ? 12.367 -19.047 1.688 1 97 253 ALA B O 1
ATOM 4382 N N . LYS B 1 254 ? 13.57 -20.094 0.115 1 93.25 254 LYS B N 1
ATOM 4383 C CA . LYS B 1 254 ? 13.586 -21.359 0.846 1 93.25 254 LYS B CA 1
ATOM 4384 C C . LYS B 1 254 ? 14.375 -21.219 2.146 1 93.25 254 LYS B C 1
ATOM 4386 O O . LYS B 1 254 ? 14.07 -21.906 3.131 1 93.25 254 LYS B O 1
ATOM 4391 N N . GLU B 1 255 ? 15.383 -20.422 2.125 1 96.31 255 GLU B N 1
ATOM 4392 C CA . GLU B 1 255 ? 16.156 -20.172 3.342 1 96.31 255 GLU B CA 1
ATOM 4393 C C . GLU B 1 255 ? 15.32 -19.438 4.379 1 96.31 255 GLU B C 1
ATOM 4395 O O . GLU B 1 255 ? 15.484 -19.641 5.582 1 96.31 255 GLU B O 1
ATOM 4400 N N . ILE B 1 256 ? 14.477 -18.609 3.916 1 96.56 256 ILE B N 1
ATOM 4401 C CA . ILE B 1 256 ? 13.648 -17.812 4.809 1 96.56 256 ILE B CA 1
ATOM 4402 C C . ILE B 1 256 ? 12.57 -18.688 5.449 1 96.56 256 ILE B C 1
ATOM 4404 O O . ILE B 1 256 ? 12.328 -18.594 6.656 1 96.56 256 ILE B O 1
ATOM 4408 N N . SER B 1 257 ? 11.969 -19.453 4.672 1 93.31 257 SER B N 1
ATOM 4409 C CA . SER B 1 257 ? 10.906 -20.359 5.109 1 93.31 257 SER B CA 1
ATOM 4410 C C . SER B 1 257 ? 10.953 -21.672 4.348 1 93.31 257 SER B C 1
ATOM 4412 O O . SER B 1 257 ? 11.164 -21.688 3.133 1 93.31 257 SER B O 1
ATOM 4414 N N . VAL B 1 258 ? 10.594 -22.719 4.98 1 84.12 258 VAL B N 1
ATOM 4415 C CA . VAL B 1 258 ? 10.633 -24.047 4.375 1 84.12 258 VAL B CA 1
ATOM 4416 C C . VAL B 1 258 ? 9.625 -24.125 3.232 1 84.12 258 VAL B C 1
ATOM 4418 O O . VAL B 1 258 ? 9.82 -24.891 2.283 1 84.12 258 VAL B O 1
ATOM 4421 N N . LYS B 1 259 ? 8.633 -23.281 3.303 1 82.56 259 LYS B N 1
ATOM 4422 C CA . LYS B 1 259 ? 7.602 -23.312 2.27 1 82.56 259 LYS B CA 1
ATOM 4423 C C . LYS B 1 259 ? 7.852 -22.25 1.21 1 82.56 259 LYS B C 1
ATOM 4425 O O . LYS B 1 259 ? 7.055 -22.094 0.283 1 82.56 259 LYS B O 1
ATOM 4430 N N . GLY B 1 260 ? 8.891 -21.594 1.402 1 89.81 260 GLY B N 1
ATOM 4431 C CA . GLY B 1 260 ? 9.227 -20.578 0.425 1 89.81 260 GLY B CA 1
ATOM 4432 C C . GLY B 1 260 ? 9.641 -21.156 -0.917 1 89.81 260 GLY B C 1
ATOM 4433 O O . GLY B 1 260 ? 10.062 -22.297 -1.001 1 89.81 260 GLY B O 1
ATOM 4434 N N . GLY B 1 261 ? 9.539 -20.359 -1.976 1 90.12 261 GLY B N 1
ATOM 4435 C CA . GLY B 1 261 ? 9.914 -20.766 -3.32 1 90.12 261 GLY B CA 1
ATOM 4436 C C . GLY B 1 261 ? 9.359 -19.859 -4.398 1 90.12 261 GLY B C 1
ATOM 4437 O O . GLY B 1 261 ? 9.008 -18.703 -4.125 1 90.12 261 GLY B O 1
ATOM 4438 N N . GLY B 1 262 ? 9.367 -20.375 -5.668 1 90.44 262 GLY B N 1
ATOM 4439 C CA . GLY B 1 262 ? 8.906 -19.625 -6.82 1 90.44 262 GLY B CA 1
ATOM 4440 C C . GLY B 1 262 ? 9.812 -19.766 -8.023 1 90.44 262 GLY B C 1
ATOM 4441 O O . GLY B 1 262 ? 10.273 -20.859 -8.344 1 90.44 262 GLY B O 1
ATOM 4442 N N . HIS B 1 263 ? 9.969 -18.625 -8.656 1 91.19 263 HIS B N 1
ATOM 4443 C CA . HIS B 1 263 ? 10.812 -18.609 -9.852 1 91.19 263 HIS B CA 1
ATOM 4444 C C . HIS B 1 263 ? 12.18 -18 -9.539 1 91.19 263 HIS B C 1
ATOM 4446 O O . HIS B 1 263 ? 12.398 -17.453 -8.461 1 91.19 263 HIS B O 1
ATOM 4452 N N . PHE B 1 264 ? 13.055 -18.188 -10.5 1 93.38 264 PHE B N 1
ATOM 4453 C CA . PHE B 1 264 ? 14.43 -17.719 -10.367 1 93.38 264 PHE B CA 1
ATOM 4454 C C . PHE B 1 264 ? 14.461 -16.234 -10.008 1 93.38 264 PHE B C 1
ATOM 4456 O O . PHE B 1 264 ? 15.211 -15.82 -9.117 1 93.38 264 PHE B O 1
ATOM 4463 N N . SER B 1 265 ? 13.68 -15.391 -10.602 1 96 265 SER B N 1
ATOM 4464 C CA . SER B 1 265 ? 13.773 -13.953 -10.406 1 96 265 SER B CA 1
ATOM 4465 C C . SER B 1 265 ? 12.57 -13.422 -9.625 1 96 265 SER B C 1
ATOM 4467 O O . SER B 1 265 ? 12.406 -12.211 -9.477 1 96 265 SER B O 1
ATOM 4469 N N . ALA B 1 266 ? 11.688 -14.266 -9.219 1 96.56 266 ALA B N 1
ATOM 4470 C CA . ALA B 1 266 ? 10.477 -13.891 -8.5 1 96.56 266 ALA B CA 1
ATOM 4471 C C . ALA B 1 266 ? 10.039 -15 -7.547 1 96.56 266 ALA B C 1
ATOM 4473 O O . ALA B 1 266 ? 9.516 -16.031 -7.984 1 96.56 266 ALA B O 1
ATOM 4474 N N . ALA B 1 267 ? 10.234 -14.781 -6.312 1 95.69 267 ALA B N 1
ATOM 4475 C CA . ALA B 1 267 ? 9.93 -15.805 -5.32 1 95.69 267 ALA B CA 1
ATOM 4476 C C . ALA B 1 267 ? 9.305 -15.195 -4.066 1 95.69 267 ALA B C 1
ATOM 4478 O O . ALA B 1 267 ? 9.281 -13.969 -3.916 1 95.69 267 ALA B O 1
ATOM 4479 N N . GLY B 1 268 ? 8.75 -16.031 -3.223 1 95.81 268 GLY B N 1
ATOM 4480 C CA . GLY B 1 268 ? 8.133 -15.57 -1.987 1 95.81 268 GLY B CA 1
ATOM 4481 C C . GLY B 1 268 ? 8.273 -16.562 -0.847 1 95.81 268 GLY B C 1
ATOM 4482 O O . GLY B 1 268 ? 8.578 -17.734 -1.073 1 95.81 268 GLY B O 1
ATOM 4483 N N . ALA B 1 269 ? 8.18 -16.031 0.344 1 95.19 269 ALA B N 1
ATOM 4484 C CA . ALA B 1 269 ? 8.188 -16.828 1.573 1 95.19 269 ALA B CA 1
ATOM 4485 C C . ALA B 1 269 ? 7.25 -16.219 2.617 1 95.19 269 ALA B C 1
ATOM 4487 O O . ALA B 1 269 ? 7.184 -15 2.771 1 95.19 269 ALA B O 1
ATOM 4488 N N . ASN B 1 270 ? 6.523 -17.047 3.215 1 93.69 270 ASN B N 1
ATOM 4489 C CA . ASN B 1 270 ? 5.648 -16.656 4.316 1 93.69 270 ASN B CA 1
ATOM 4490 C C . ASN B 1 270 ? 6.047 -17.359 5.617 1 93.69 270 ASN B C 1
ATOM 4492 O O . ASN B 1 270 ? 6.379 -18.547 5.617 1 93.69 270 ASN B O 1
ATOM 4496 N N . LEU B 1 271 ? 6.055 -16.625 6.645 1 93.81 271 LEU B N 1
ATOM 4497 C CA . LEU B 1 271 ? 6.312 -17.156 7.98 1 93.81 271 LEU B CA 1
ATOM 4498 C C . LEU B 1 271 ? 5.121 -16.906 8.898 1 93.81 271 LEU B C 1
ATOM 4500 O O . LEU B 1 271 ? 4.645 -15.773 9.016 1 93.81 271 LEU B O 1
ATOM 4504 N N . LEU B 1 272 ? 4.703 -18.031 9.484 1 91.19 272 LEU B N 1
ATOM 4505 C CA . LEU B 1 272 ? 3.768 -17.812 10.578 1 91.19 272 LEU B CA 1
ATOM 4506 C C . LEU B 1 272 ? 4.398 -16.953 11.672 1 91.19 272 LEU B C 1
ATOM 4508 O O . LEU B 1 272 ? 5.598 -17.062 11.93 1 91.19 272 LEU B O 1
ATOM 4512 N N . TYR B 1 273 ? 3.592 -16.094 12.305 1 90.56 273 TYR B N 1
ATOM 4513 C CA . TYR B 1 273 ? 4.137 -15.219 13.336 1 90.56 273 TYR B CA 1
ATOM 4514 C C . TYR B 1 273 ? 4.828 -16.031 14.43 1 90.56 273 TYR B C 1
ATOM 4516 O O . TYR B 1 273 ? 5.816 -15.578 15.016 1 90.56 273 TYR B O 1
ATOM 4524 N N . SER B 1 274 ? 4.363 -17.234 14.664 1 88.12 274 SER B N 1
ATOM 4525 C CA . SER B 1 274 ? 4.977 -18.109 15.656 1 88.12 274 SER B CA 1
ATOM 4526 C C . SER B 1 274 ? 6.375 -18.547 15.219 1 88.12 274 SER B C 1
ATOM 4528 O O . SER B 1 274 ? 7.188 -18.953 16.047 1 88.12 274 SER B O 1
ATOM 4530 N N . GLU B 1 275 ? 6.645 -18.422 13.953 1 89 275 GLU B N 1
ATOM 4531 C CA . GLU B 1 275 ? 7.926 -18.844 13.406 1 89 275 GLU B CA 1
ATOM 4532 C C . GLU B 1 275 ? 8.898 -17.672 13.305 1 89 275 GLU B C 1
ATOM 4534 O O . GLU B 1 275 ? 10.078 -17.859 13 1 89 275 GLU B O 1
ATOM 4539 N N . CYS B 1 276 ? 8.492 -16.531 13.641 1 90.31 276 CYS B N 1
ATOM 4540 C CA . CYS B 1 276 ? 9.25 -15.312 13.352 1 90.31 276 CYS B CA 1
ATOM 4541 C C . CYS B 1 276 ? 10.312 -15.062 14.422 1 90.31 276 CYS B C 1
ATOM 4543 O O . CYS B 1 276 ? 11.375 -14.516 14.133 1 90.31 276 CYS B O 1
ATOM 4545 N N . GLN B 1 277 ? 10.102 -15.352 15.664 1 84.38 277 GLN B N 1
ATOM 4546 C CA . GLN B 1 277 ? 10.906 -14.938 16.797 1 84.38 277 GLN B CA 1
ATOM 4547 C C . GLN B 1 277 ? 12.367 -15.312 16.609 1 84.38 277 GLN B C 1
ATOM 4549 O O . GLN B 1 277 ? 13.266 -14.516 16.891 1 84.38 277 GLN B O 1
ATOM 4554 N N . ASP B 1 278 ? 12.703 -16.453 16.078 1 85.81 278 ASP B N 1
ATOM 4555 C CA . ASP B 1 278 ? 14.094 -16.875 15.992 1 85.81 278 ASP B CA 1
ATOM 4556 C C . ASP B 1 278 ? 14.594 -16.875 14.547 1 85.81 278 ASP B C 1
ATOM 4558 O O . ASP B 1 278 ? 15.688 -17.359 14.258 1 85.81 278 ASP B O 1
ATOM 4562 N N . ASN B 1 279 ? 13.875 -16.281 13.75 1 92.44 279 ASN B N 1
ATOM 4563 C CA . ASN B 1 279 ? 14.242 -16.25 12.336 1 92.44 279 ASN B CA 1
ATOM 4564 C C . ASN B 1 279 ? 15.188 -15.086 12.031 1 92.44 279 ASN B C 1
ATOM 4566 O O . ASN B 1 279 ? 14.844 -13.922 12.266 1 92.44 279 ASN B O 1
ATOM 4570 N N . ALA B 1 280 ? 16.328 -15.391 11.492 1 92.81 280 ALA B N 1
ATOM 4571 C CA . ALA B 1 280 ? 17.375 -14.406 11.297 1 92.81 280 ALA B CA 1
ATOM 4572 C C . ALA B 1 280 ? 16.938 -13.328 10.305 1 92.81 280 ALA B C 1
ATOM 4574 O O . ALA B 1 280 ? 17.328 -12.164 10.43 1 92.81 280 ALA B O 1
ATOM 4575 N N . PHE B 1 281 ? 16.172 -13.664 9.328 1 95.94 281 PHE B N 1
ATOM 4576 C CA . PHE B 1 281 ? 15.703 -12.703 8.336 1 95.94 281 PHE B CA 1
ATOM 4577 C C . PHE B 1 281 ? 14.711 -11.734 8.953 1 95.94 281 PHE B C 1
ATOM 4579 O O . PHE B 1 281 ? 14.75 -10.531 8.672 1 95.94 281 PHE B O 1
ATOM 4586 N N . VAL B 1 282 ? 13.859 -12.266 9.812 1 94.06 282 VAL B N 1
ATOM 4587 C CA . VAL B 1 282 ? 12.859 -11.438 10.484 1 94.06 282 VAL B CA 1
ATOM 4588 C C . VAL B 1 282 ? 13.555 -10.445 11.422 1 94.06 282 VAL B C 1
ATOM 4590 O O . VAL B 1 282 ? 13.203 -9.266 11.461 1 94.06 282 VAL B O 1
ATOM 4593 N N . LYS B 1 283 ? 14.562 -10.867 12.102 1 89.94 283 LYS B N 1
ATOM 4594 C CA . LYS B 1 283 ? 15.312 -10.016 13.016 1 89.94 283 LYS B CA 1
ATOM 4595 C C . LYS B 1 283 ? 15.984 -8.867 12.258 1 89.94 283 LYS B C 1
ATOM 4597 O O . LYS B 1 283 ? 16.125 -7.766 12.789 1 89.94 283 LYS B O 1
ATOM 4602 N N . SER B 1 284 ? 16.312 -9.109 11.055 1 91.69 284 SER B N 1
ATOM 4603 C CA . SER B 1 284 ? 17.031 -8.117 10.25 1 91.69 284 SER B CA 1
ATOM 4604 C C . SER B 1 284 ? 16.141 -6.922 9.93 1 91.69 284 SER B C 1
ATOM 4606 O O . SER B 1 284 ? 16.641 -5.805 9.766 1 91.69 284 SER B O 1
ATOM 4608 N N . ILE B 1 285 ? 14.844 -7.129 9.844 1 90.31 285 ILE B N 1
ATOM 4609 C CA . ILE B 1 285 ? 14 -6.039 9.359 1 90.31 285 ILE B CA 1
ATOM 4610 C C . ILE B 1 285 ? 13.438 -5.254 10.539 1 90.31 285 ILE B C 1
ATOM 4612 O O . ILE B 1 285 ? 12.914 -4.148 10.367 1 90.31 285 ILE B O 1
ATOM 4616 N N . GLN B 1 286 ? 13.484 -5.762 11.711 1 80.94 286 GLN B N 1
ATOM 4617 C CA . GLN B 1 286 ? 12.922 -5.105 12.891 1 80.94 286 GLN B CA 1
ATOM 4618 C C . GLN B 1 286 ? 13.891 -4.066 13.453 1 80.94 286 GLN B C 1
ATOM 4620 O O . GLN B 1 286 ? 13.461 -3.115 14.117 1 80.94 286 GLN B O 1
ATOM 4625 N N . TRP B 1 287 ? 15.297 -4.246 13.18 1 66.69 287 TRP B N 1
ATOM 4626 C CA . TRP B 1 287 ? 16.281 -3.369 13.789 1 66.69 287 TRP B CA 1
ATOM 4627 C C . TRP B 1 287 ? 17.203 -2.768 12.734 1 66.69 287 TRP B C 1
ATOM 4629 O O . TRP B 1 287 ? 17.578 -3.438 11.766 1 66.69 287 TRP B O 1
#

Radius of gyration: 26.83 Å; Cα contacts (8 Å, |Δi|>4): 1047; chains: 2; bounding box: 47×85×60 Å

Secondary structure (DSSP, 8-state):
-HHHHHHIIIIIHH-SPPPPP----TTSPPP--SS-EEEEES----HHHHHHHHHTT-EEEEEE--HHHHHHTHHHHHTTSSEEEE-SSS-S-HHHHHHHHH-TTSPPPHHHHHHHHHHTT---STTHHHHHHHHHTS-SSHHHHHHHHHHHHH-HHHHHHHHHHHHHHHHHHHHHHHHHHHHH-EEEEETTEEEEEEEE--HHHHHHHHHHHTTSTTTTTSEEEEEEE-SSEEEEEEEE-TTTT---HHHHHHHH-TT-EE-SSEEEEEEEHHHHTT-HHHHHHH-/-HHHHHHIIIIIHH-SPPPPP----TTSPPP--SS-EEEEES----HHHHHHHHHTT-EEEEEE--HHHHHHTHHHHHTTSSEEEE-SSS-S-HHHHHHHHH-TTSPPPHHHHHHHHHHTT---STTHHHHHHHHHTS-SSHHHHHHHHHHHHH-HHHHHHHHHHHHHHHHHHHHHHHHHHHHH-EEEEETTEEEEEEEE--HHHHHHHHHHHTTSTTTTTSEEEEEEE-SSEEEEEEEE-TTTT---HHHHHHHH-TT-EE-SSEEEEEEEHHHHTT-HHHHHHH-

Organism: NCBI:txid1837876

Solvent-accessible surface area (backbone atoms only — not comparable to full-atom values): 30506 Å² total; per-residue (Å²): 107,67,30,53,45,54,48,42,53,60,47,41,75,71,40,94,65,85,80,85,86,75,92,83,57,92,86,52,78,77,81,93,69,58,65,39,81,45,76,33,70,57,44,75,66,56,49,70,55,47,50,53,41,44,75,43,53,31,47,50,40,36,27,30,28,54,38,50,53,46,64,61,41,41,65,44,44,76,70,54,75,33,45,66,52,68,31,80,79,57,83,43,28,32,39,39,43,41,47,45,71,79,37,66,88,52,81,79,37,64,59,47,52,35,51,24,27,53,72,61,69,61,62,82,48,91,51,31,63,17,35,50,42,38,55,70,65,48,58,98,40,72,68,49,46,39,64,62,46,56,52,27,56,76,27,66,66,56,38,50,50,43,26,56,58,3,46,61,47,34,54,47,49,51,51,49,40,50,48,45,48,73,49,12,47,31,73,37,52,50,49,93,42,71,71,30,44,36,29,54,39,57,77,92,43,29,66,63,40,33,54,57,57,38,66,40,80,91,40,34,76,43,50,26,36,22,31,38,51,36,50,68,29,42,35,37,42,31,33,28,46,65,91,69,67,70,42,57,32,19,60,52,17,33,70,74,18,88,81,17,24,36,34,53,34,44,13,32,24,58,35,46,44,90,58,38,85,83,30,58,53,54,55,32,74,67,93,106,67,31,53,46,54,47,43,52,59,46,41,75,70,39,96,66,85,78,85,86,75,91,83,56,92,86,51,77,77,82,94,70,60,65,39,83,45,77,34,71,57,44,76,63,56,49,71,55,47,50,52,42,45,74,45,54,31,45,50,40,38,28,30,28,55,37,50,51,47,62,59,40,41,64,43,44,76,72,56,74,33,46,65,52,67,31,81,79,56,82,42,27,31,38,40,43,42,45,45,70,79,37,66,89,52,81,79,38,65,58,47,51,36,50,26,28,53,72,62,68,62,59,83,47,91,50,31,62,17,35,50,42,39,54,69,65,48,58,97,42,72,68,48,46,38,63,62,45,56,51,27,56,76,27,66,66,57,38,50,51,43,26,55,58,3,44,60,47,35,52,47,49,50,51,50,39,52,47,44,48,75,48,12,48,34,71,38,52,51,49,94,41,72,72,29,44,35,29,53,39,57,76,92,44,29,68,62,41,33,52,56,56,36,66,39,80,92,39,35,76,43,50,25,36,22,30,38,52,38,51,68,30,41,36,38,43,30,33,25,44,66,91,70,67,70,41,57,33,19,59,53,16,33,69,74,18,86,80,17,25,36,35,53,35,45,14,32,24,59,34,46,41,90,59,37,85,83,30,58,52,54,54,32,74,68,93